Protein 6IP0 (pdb70)

Foldseek 3Di:
DQPVVVVAAAAEEAEDAPVLCAAVVVNCLVCVVPRLQAQKYKYFFNFDWPQFLLRCQPPVDDPDKAKKFKAWQFLQVDDPVVNVVRRPVTDMDDLVVVQVVLQVVCCVVVVGSDFDDPSVLVVVLVVCSVDNDDTIFIKTWLADDASQDPDCVTRCNPHNHNQQNVCCDPQFLNVPDPDDDRQANGKGKIKGFRNAKFAKDADALLWKKKKAWRADFKKKKKKFNLVCLVVVLVLVVVCVVVVVWRFPDCPDDDSVVRSSGTNRDDCVSVVVVPGHMHMDIDHHSMMMMGGGNMIMMIGTRGTTMMMMHTTDGLLCLVSSVVSLVVCLVNLHAGPDQNLVSLLVLLVVCLVDDPVPPPDDDPSNVLSNLSSLLVLLVVLVVVVVLVVVVVVVCQAVAEAAAPDAWDAAQGRRRTDGFKWKADPVRPHIHRSPDDLVPDDDPRDRHIHMHGHPCSVVSVVSSVVSCPDPSNDD

Organism: Arabidopsis thaliana (NCBI:txid3702)

B-factor: mean 62.94, std 23.96, range [35.24, 171.89]

GO terms:
  GO:0071558 histone H3K27me2/H3K27me3 demethylase activity (F, IDA)
  GO:0042393 histone binding (F, IDA)
  GO:0048571 long-day photoperiodism (P, IEP)
  GO:0009266 response to temperature stimulus (P, IEP)
  GO:0071558 histone H3K27me2/H3K27me3 demethylase activity (F, IMP)
  GO:0045814 negative regulation of gene expression, epigenetic (P, IMP)
  GO:0048577 negative regulation of short-day photoperiodism, flowering (P, IMP)
  GO:0048579 negative regulation of long-day photoperiodism, flowering (P, IMP)
  GO:0009266 response to temperature stimulus (P, IMP)
  GO:0032452 histone demethylase activity (F, IDA)
  GO:0006355 regulation of DNA-templated transcription (P, TAS)

CATH classification: 2.60.120.650

InterPro domains:
  IPR003347 JmjC domain [PF02373] (280-403)
  IPR003347 JmjC domain [PS51184] (250-420)
  IPR003347 JmjC domain [SM00558] (247-420)
  IPR003349 JmjN domain [PF02375] (104-136)
  IPR003349 JmjN domain [PS51183] (103-144)
  IPR003349 JmjN domain [SM00545] (102-143)
  IPR004198 Zinc finger, C5HC2-type [PF02928] (500-551)

Solvent-accessible surface area: 22096 Å² total; per-residue (Å²): 160,39,152,18,0,98,192,8,66,112,6,20,52,30,169,10,72,125,145,94,3,89,25,0,0,18,18,0,9,121,22,44,75,88,0,29,145,60,0,0,0,16,0,44,16,33,28,104,43,95,36,89,5,30,31,2,3,130,159,66,73,102,123,25,124,9,65,1,57,21,25,13,1,15,31,21,112,73,87,76,106,45,53,99,73,28,99,153,68,23,151,83,27,51,29,130,74,0,58,82,39,5,69,109,75,10,25,189,85,40,130,68,25,42,98,56,88,62,45,83,2,4,71,27,0,8,113,11,12,86,76,20,170,54,78,46,11,36,46,0,16,76,18,97,22,21,3,12,3,100,36,126,64,1,56,3,4,61,18,108,0,10,1,56,65,0,6,166,8,107,60,0,1,3,70,33,22,158,85,84,25,90,8,9,15,65,9,21,0,62,2,7,10,12,4,6,17,50,32,8,57,24,30,86,4,12,2,0,9,0,10,14,0,27,35,34,19,23,16,1,11,0,0,0,5,10,112,9,0,110,94,0,7,128,13,0,113,91,3,14,187,104,102,82,3,116,34,80,124,27,158,137,70,18,22,63,75,19,14,38,68,4,14,6,7,42,0,75,20,0,49,84,73,116,1,53,1,40,4,3,30,0,108,57,22,3,0,1,0,1,6,5,24,2,2,5,0,0,1,3,5,5,34,1,0,0,0,16,2,22,0,0,0,12,12,0,2,62,59,0,38,75,5,3,76,63,33,24,157,51,90,88,82,17,59,2,22,11,22,14,1,8,2,50,16,0,41,88,25,39,90,50,73,162,98,17,124,149,137,48,33,101,8,42,79,42,1,20,88,24,10,21,30,24,0,0,57,26,8,105,138,14,78,120,32,55,135,73,18,119,142,58,48,61,19,112,21,123,59,69,0,111,116,46,42,33,61,0,42,81,20,65,39,6,2,26,2,8,7,4,9,6,90,65,149,73,43,20,1,3,30,130,48,80,12,159,169,24,137,27,120,31,26,113,72,9,30,17,18,20,20,96,58,13,140,93,4,33,54,3,5,99,92,2,52,149,62,138,45,7,97,90

Secondary structure (DSSP, 8-state):
--THHHHSPBPPEE---HHHH--HHHHHHHHHHHHTTTSEEEEE-S---SS-HHHHHHHSSSS--EE-EEEESSGGGS-HHHHHHHHHT--EE-HHHHHHHHHHHHHHHHSS-S---HHHHHHHHHHHHHH----EEEEEEEE----S---TT-TTTTSTTSGGGGGGSTT-GGGG--S--BTTTB-EEEEE-TT-EEEEE--GGG-EEEEEEEEES-EEEEE--GGGHHHHHHHHHHHHHTTSS------S--HHHHHTTSPP--HHHHHTTT---EEEEE-TTEEEEE-TT--EEEEESSSEEEEEEEE--GGGHHHHHHHHHHHHHTT---SS-HHHHHHHHHHHHHH-SSHHHHH--HHHHHHHHHHHHHHHHHHHHHHHHHHHHHHHT---EEEEE----EE-TTT--EESSEEEE-SSSS--B-TTS-GGG---TT-S--EEEEETTHHHHHHHHHHHHTSTT---

Radius of gyration: 24.3 Å; Cα contacts (8 Å, |Δi|>4): 911; chains: 1; bounding box: 60×67×54 Å

Sequence (472 aa):
DLKWTERLPECPVYRPTKEEFEDPLTYLQKIFPEASKYGICKIVSPLTATVPAGAVLMKEKSNFKFTTRVQPLRLAEWDSDDKVTFFMSGRTYTFRDYEKMANKVFARRYCSGGSLPDSFLEKEFWKEIACGKTETVEYACDVDGSAFSSAPGDPLGSSKWNLNKVSRLPKSTLRLLETSIPGVTEPMLYIGMLFSMFAWHVEDHYLYSINYQHCGASKTWYGIPGSAALKFEKVVKECVYNDDILSTNGEDGAFDVLLGKTTIFPPKTLLDHNVPVYKAVQKPGEFVVTFPRAYHAGFSHGFNCGEAVNFAMGDWFPFGAIASCRYAHLNRVPLLPHEELICKEAMLLNSSSKSENLDLTPTELSGQRSIKTAFVHLIRFLHLARWSLMKSGLCTGLVSNTYGTIVCSLCKRDCYLAFINCECYSHPVCLRHDVKKLDLPCGTTHTLYLRDNIEDMEAAAMKFEKEDGVSD

Nearest PDB structures (foldseek):
  6ip4-assembly1_A  TM=9.962E-01  e=3.746E-93  Arabidopsis thaliana
  5fz0-assembly1_A  TM=7.954E-01  e=8.002E-39  Homo sapiens
  5a1f-assembly1_A  TM=7.903E-01  e=1.142E-37  Homo sapiens
  5fzb-assembly1_A  TM=7.862E-01  e=9.061E-38  Homo sapiens
  5fzd-assembly1_A  TM=7.863E-01  e=9.140E-37  Homo sapiens

Structure (mmCIF, N/CA/C/O backbone):
data_6IP0
#
_entry.id   6IP0
#
_cell.length_a   129.670
_cell.length_b   129.670
_cell.length_c   231.520
_cell.angle_alpha   90.00
_cell.angle_beta   90.00
_cell.angle_gamma   120.00
#
_symmetry.space_group_name_H-M   'P 62 2 2'
#
loop_
_entity.id
_entity.type
_entity.pdbx_description
1 polymer 'Transcription factor jumonji (Jmj) family protein'
2 non-polymer '2-OXOGLUTARIC ACID'
3 non-polymer 'NICKEL (II) ION'
4 non-polymer 'ZINC ION'
5 non-polymer 'SULFATE ION'
6 water water
#
loop_
_atom_site.group_PDB
_atom_site.id
_atom_site.type_symbol
_atom_site.label_atom_id
_atom_site.label_alt_id
_atom_site.label_comp_id
_atom_site.label_asym_id
_atom_site.label_entity_id
_atom_site.label_seq_id
_atom_site.pdbx_PDB_ins_code
_atom_site.Cartn_x
_atom_site.Cartn_y
_atom_site.Cartn_z
_atom_site.occupancy
_atom_site.B_iso_or_equiv
_atom_site.auth_seq_id
_atom_site.auth_comp_id
_atom_site.auth_asym_id
_atom_site.auth_atom_id
_atom_site.pdbx_PDB_model_num
ATOM 1 N N . ASP A 1 5 ? 55.078 67.341 136.693 1.00 85.22 93 ASP A N 1
ATOM 2 C CA . ASP A 1 5 ? 54.137 68.456 136.732 1.00 92.80 93 ASP A CA 1
ATOM 3 C C . ASP A 1 5 ? 52.698 67.948 136.563 1.00 93.48 93 ASP A C 1
ATOM 4 O O . ASP A 1 5 ? 51.731 68.680 136.805 1.00 96.97 93 ASP A O 1
ATOM 9 N N . LEU A 1 6 ? 52.578 66.690 136.135 1.00 92.31 94 LEU A N 1
ATOM 10 C CA . LEU A 1 6 ? 51.373 65.864 136.222 1.00 81.79 94 LEU A CA 1
ATOM 11 C C . LEU A 1 6 ? 50.307 66.159 135.171 1.00 79.35 94 LEU A C 1
ATOM 12 O O . LEU A 1 6 ? 49.191 65.641 135.292 1.00 71.58 94 LEU A O 1
ATOM 17 N N . LYS A 1 7 ? 50.597 66.960 134.142 1.00 81.15 95 LYS A N 1
ATOM 18 C CA . LYS A 1 7 ? 49.644 67.086 133.038 1.00 88.35 95 LYS A CA 1
ATOM 19 C C . LYS A 1 7 ? 49.368 65.723 132.401 1.00 80.47 95 LYS A C 1
ATOM 20 O O . LYS A 1 7 ? 48.210 65.377 132.103 1.00 86.85 95 LYS A O 1
ATOM 26 N N . TRP A 1 8 ? 50.422 64.910 132.251 1.00 73.78 96 TRP A N 1
ATOM 27 C CA . TRP A 1 8 ? 50.300 63.615 131.591 1.00 70.34 96 TRP A CA 1
ATOM 28 C C . TRP A 1 8 ? 49.120 62.803 132.102 1.00 67.79 96 TRP A C 1
ATOM 29 O O . TRP A 1 8 ? 48.492 62.079 131.319 1.00 67.73 96 TRP A O 1
ATOM 40 N N . THR A 1 9 ? 48.780 62.938 133.391 1.00 62.69 97 THR A N 1
ATOM 41 C CA . THR A 1 9 ? 47.782 62.054 133.986 1.00 73.55 97 THR A CA 1
ATOM 42 C C . THR A 1 9 ? 46.486 62.054 133.192 1.00 75.42 97 THR A C 1
ATOM 43 O O . THR A 1 9 ? 45.841 61.006 133.057 1.00 69.27 97 THR A O 1
ATOM 47 N N . GLU A 1 10 ? 46.087 63.197 132.632 1.00 73.22 98 GLU A N 1
ATOM 48 C CA . GLU A 1 10 ? 44.796 63.121 131.963 1.00 85.87 98 GLU A CA 1
ATOM 49 C C . GLU A 1 10 ? 44.905 63.174 130.445 1.00 73.59 98 GLU A C 1
ATOM 50 O O . GLU A 1 10 ? 43.873 63.220 129.761 1.00 68.90 98 GLU A O 1
ATOM 56 N N . ARG A 1 11 ? 46.122 63.118 129.904 1.00 65.73 99 ARG A N 1
ATOM 57 C CA . ARG A 1 11 ? 46.309 62.876 128.483 1.00 72.76 99 ARG A CA 1
ATOM 58 C C . ARG A 1 11 ? 46.650 61.420 128.184 1.00 68.41 99 ARG A C 1
ATOM 59 O O . ARG A 1 11 ? 46.872 61.075 127.021 1.00 80.23 99 ARG A O 1
ATOM 67 N N . LEU A 1 12 ? 46.685 60.566 129.204 1.00 59.70 100 LEU A N 1
ATOM 68 C CA . LEU A 1 12 ? 46.922 59.141 128.994 1.00 58.01 100 LEU A CA 1
ATOM 69 C C . LEU A 1 12 ? 45.740 58.518 128.266 1.00 52.20 100 LEU A C 1
ATOM 70 O O . LEU A 1 12 ? 44.595 58.689 128.696 1.00 60.38 100 LEU A O 1
ATOM 75 N N . PRO A 1 13 ? 45.965 57.799 127.174 1.00 51.66 101 PRO A N 1
ATOM 76 C CA . PRO A 1 13 ? 44.852 57.129 126.505 1.00 52.60 101 PRO A CA 1
ATOM 77 C C . PRO A 1 13 ? 44.283 56.048 127.402 1.00 60.10 101 PRO A C 1
ATOM 78 O O . PRO A 1 13 ? 45.003 55.384 128.153 1.00 53.27 101 PRO A O 1
ATOM 82 N N . GLU A 1 14 ? 42.970 55.896 127.334 1.00 54.82 102 GLU A N 1
ATOM 83 C CA . GLU A 1 14 ? 42.280 54.908 128.140 1.00 48.80 102 GLU A CA 1
ATOM 84 C C . GLU A 1 14 ? 42.206 53.579 127.391 1.00 55.99 102 GLU A C 1
ATOM 85 O O . GLU A 1 14 ? 42.165 53.536 126.160 1.00 53.03 102 GLU A O 1
ATOM 91 N N . CYS A 1 15 ? 42.222 52.488 128.153 1.00 44.66 103 CYS A N 1
ATOM 92 C CA . CYS A 1 15 ? 42.149 51.153 127.590 1.00 47.80 103 CYS A CA 1
ATOM 93 C C . CYS A 1 15 ? 40.749 50.902 127.033 1.00 48.72 103 CYS A C 1
ATOM 94 O O . CYS A 1 15 ? 39.817 51.655 127.312 1.00 47.35 103 CYS A O 1
ATOM 97 N N . PRO A 1 16 ? 40.562 49.839 126.246 1.00 51.71 104 PRO A N 1
ATOM 98 C CA . PRO A 1 16 ? 39.211 49.530 125.761 1.00 48.22 104 PRO A CA 1
ATOM 99 C C . PRO A 1 16 ? 38.269 49.170 126.903 1.00 51.78 104 PRO A C 1
ATOM 100 O O . PRO A 1 16 ? 38.638 48.472 127.857 1.00 49.74 104 PRO A O 1
ATOM 104 N N . VAL A 1 17 ? 37.037 49.659 126.785 1.00 44.10 105 VAL A N 1
ATOM 105 C CA . VAL A 1 17 ? 35.964 49.394 127.733 1.00 51.68 105 VAL A CA 1
ATOM 106 C C . VAL A 1 17 ? 34.854 48.674 126.983 1.00 50.43 105 VAL A C 1
ATOM 107 O O . VAL A 1 17 ? 34.344 49.185 125.981 1.00 52.30 105 VAL A O 1
ATOM 111 N N . TYR A 1 18 ? 34.481 47.498 127.468 1.00 47.64 106 TYR A N 1
ATOM 112 C CA . TYR A 1 18 ? 33.460 46.668 126.854 1.00 46.34 106 TYR A CA 1
ATOM 113 C C . TYR A 1 18 ? 32.218 46.661 127.732 1.00 47.00 106 TYR A C 1
ATOM 114 O O . TYR A 1 18 ? 32.317 46.659 128.961 1.00 53.60 106 TYR A O 1
ATOM 123 N N . ARG A 1 19 ? 31.052 46.699 127.099 1.00 47.59 107 ARG A N 1
ATOM 124 C CA . ARG A 1 19 ? 29.771 46.726 127.804 1.00 50.73 107 ARG A CA 1
ATOM 125 C C . ARG A 1 19 ? 28.841 45.677 127.215 1.00 55.23 107 ARG A C 1
ATOM 126 O O . ARG A 1 19 ? 27.819 46.005 126.610 1.00 64.22 107 ARG A O 1
ATOM 134 N N . PRO A 1 20 ? 29.155 44.399 127.391 1.00 56.57 108 PRO A N 1
ATOM 135 C CA . PRO A 1 20 ? 28.306 43.358 126.809 1.00 54.83 108 PRO A CA 1
ATOM 136 C C . PRO A 1 20 ? 26.921 43.351 127.433 1.00 60.11 108 PRO A C 1
ATOM 137 O O . PRO A 1 20 ? 26.734 43.712 128.599 1.00 58.29 108 PRO A O 1
ATOM 141 N N . THR A 1 21 ? 25.939 42.951 126.631 1.00 62.49 109 THR A N 1
ATOM 142 C CA . THR A 1 21 ? 24.647 42.604 127.191 1.00 64.47 109 THR A CA 1
ATOM 143 C C . THR A 1 21 ? 24.746 41.252 127.895 1.00 61.03 109 THR A C 1
ATOM 144 O O . THR A 1 21 ? 25.768 40.563 127.831 1.00 58.77 109 THR A O 1
ATOM 148 N N . LYS A 1 22 ? 23.668 40.884 128.589 1.00 61.38 110 LYS A N 1
ATOM 149 C CA . LYS A 1 22 ? 23.633 39.595 129.272 1.00 59.93 110 LYS A CA 1
ATOM 150 C C . LYS A 1 22 ? 23.932 38.459 128.305 1.00 70.08 110 LYS A C 1
ATOM 151 O O . LYS A 1 22 ? 24.745 37.573 128.592 1.00 66.51 110 LYS A O 1
ATOM 157 N N . GLU A 1 23 ? 23.285 38.484 127.140 1.00 66.95 111 GLU A N 1
ATOM 158 C CA . GLU A 1 23 ? 23.381 37.372 126.204 1.00 65.49 111 GLU A CA 1
ATOM 159 C C . GLU A 1 23 ? 24.779 37.273 125.611 1.00 62.63 111 GLU A C 1
ATOM 160 O O . GLU A 1 23 ? 25.235 36.172 125.279 1.00 70.09 111 GLU A O 1
ATOM 166 N N . GLU A 1 24 ? 25.480 38.403 125.489 1.00 69.98 112 GLU A N 1
ATOM 167 C CA . GLU A 1 24 ? 26.867 38.384 125.040 1.00 61.36 112 GLU A CA 1
ATOM 168 C C . GLU A 1 24 ? 27.840 38.062 126.166 1.00 59.91 112 GLU A C 1
ATOM 169 O O . GLU A 1 24 ? 29.000 37.743 125.889 1.00 61.77 112 GLU A O 1
ATOM 175 N N . PHE A 1 25 ? 27.401 38.155 127.423 1.00 62.56 113 PHE A N 1
ATOM 176 C CA . PHE A 1 25 ? 28.310 37.972 128.567 1.00 58.39 113 PHE A CA 1
ATOM 177 C C . PHE A 1 25 ? 28.979 36.604 128.611 1.00 64.36 113 PHE A C 1
ATOM 178 O O . PHE A 1 25 ? 30.182 36.499 128.849 1.00 62.80 113 PHE A O 1
ATOM 186 N N . GLU A 1 26 ? 28.196 35.563 128.381 1.00 59.16 114 GLU A N 1
ATOM 187 C CA . GLU A 1 26 ? 28.726 34.204 128.290 1.00 61.21 114 GLU A CA 1
ATOM 188 C C . GLU A 1 26 ? 29.633 33.910 129.480 1.00 55.87 114 GLU A C 1
ATOM 189 O O . GLU A 1 26 ? 29.332 34.310 130.611 1.00 60.15 114 GLU A O 1
ATOM 195 N N . ASP A 1 27 ? 30.750 33.230 129.235 1.00 52.72 115 ASP A N 1
ATOM 196 C CA . ASP A 1 27 ? 31.779 33.060 130.244 1.00 47.01 115 ASP A CA 1
ATOM 197 C C . ASP A 1 27 ? 32.997 33.900 129.870 1.00 46.94 115 ASP A C 1
ATOM 198 O O . ASP A 1 27 ? 33.226 34.163 128.684 1.00 50.72 115 ASP A O 1
ATOM 203 N N . PRO A 1 28 ? 33.800 34.333 130.847 1.00 49.46 116 PRO A N 1
ATOM 204 C CA . PRO A 1 28 ? 34.864 35.309 130.541 1.00 43.32 116 PRO A CA 1
ATOM 205 C C . PRO A 1 28 ? 35.912 34.814 129.559 1.00 50.34 116 PRO A C 1
ATOM 206 O O . PRO A 1 28 ? 36.523 35.639 128.869 1.00 53.72 116 PRO A O 1
ATOM 210 N N . LEU A 1 29 ? 36.136 33.505 129.451 1.00 55.94 117 LEU A N 1
ATOM 211 C CA . LEU A 1 29 ? 37.174 33.042 128.537 1.00 53.47 117 LEU A CA 1
ATOM 212 C C . LEU A 1 29 ? 36.689 33.064 127.092 1.00 51.06 117 LEU A C 1
ATOM 213 O O . LEU A 1 29 ? 37.419 33.503 126.193 1.00 48.35 117 LEU A O 1
ATOM 218 N N . THR A 1 30 ? 35.454 32.617 126.858 1.00 48.43 118 THR A N 1
ATOM 219 C CA . THR A 1 30 ? 34.855 32.745 125.534 1.00 47.64 118 THR A CA 1
ATOM 220 C C . THR A 1 30 ? 34.792 34.208 125.114 1.00 54.59 118 THR A C 1
ATOM 221 O O . THR A 1 30 ? 35.158 34.569 123.986 1.00 59.37 118 THR A O 1
ATOM 225 N N . TYR A 1 31 ? 34.346 35.067 126.030 1.00 51.28 119 TYR A N 1
ATOM 226 C CA . TYR A 1 31 ? 34.211 36.486 125.728 1.00 54.64 119 TYR A CA 1
ATOM 227 C C . TYR A 1 31 ? 35.563 37.108 125.410 1.00 50.65 119 TYR A C 1
ATOM 228 O O . TYR A 1 31 ? 35.697 37.892 124.454 1.00 52.61 119 TYR A O 1
ATOM 237 N N . LEU A 1 32 ? 36.576 36.778 126.211 1.00 52.91 120 LEU A N 1
ATOM 238 C CA . LEU A 1 32 ? 37.913 37.278 125.937 1.00 52.77 120 LEU A CA 1
ATOM 239 C C . LEU A 1 32 ? 38.400 36.797 124.585 1.00 53.31 120 LEU A C 1
ATOM 240 O O . LEU A 1 32 ? 39.108 37.520 123.885 1.00 51.00 120 LEU A O 1
ATOM 245 N N . GLN A 1 33 ? 38.037 35.573 124.200 1.00 46.91 121 GLN A N 1
ATOM 246 C CA . GLN A 1 33 ? 38.464 35.095 122.894 1.00 55.18 121 GLN A CA 1
ATOM 247 C C . GLN A 1 33 ? 37.789 35.873 121.774 1.00 59.02 121 GLN A C 1
ATOM 248 O O . GLN A 1 33 ? 38.397 36.090 120.722 1.00 58.54 121 GLN A O 1
ATOM 254 N N . LYS A 1 34 ? 36.546 36.315 121.978 1.00 60.44 122 LYS A N 1
ATOM 255 C CA . LYS A 1 34 ? 35.921 37.146 120.948 1.00 58.34 122 LYS A CA 1
ATOM 256 C C . LYS A 1 34 ? 36.577 38.521 120.850 1.00 59.13 122 LYS A C 1
ATOM 257 O O . LYS A 1 34 ? 36.753 39.039 119.742 1.00 60.12 122 LYS A O 1
ATOM 263 N N . ILE A 1 35 ? 36.947 39.136 121.983 1.00 58.53 123 ILE A N 1
ATOM 264 C CA . ILE A 1 35 ? 37.505 40.496 121.916 1.00 49.70 123 ILE A CA 1
ATOM 265 C C . ILE A 1 35 ? 39.032 40.532 121.820 1.00 48.92 123 ILE A C 1
ATOM 266 O O . ILE A 1 35 ? 39.603 41.620 121.652 1.00 48.43 123 ILE A O 1
ATOM 271 N N . PHE A 1 36 ? 39.707 39.389 121.901 1.00 47.27 124 PHE A N 1
ATOM 272 C CA . PHE A 1 36 ? 41.168 39.337 121.949 1.00 52.10 124 PHE A CA 1
ATOM 273 C C . PHE A 1 36 ? 41.873 40.115 120.840 1.00 55.50 124 PHE A C 1
ATOM 274 O O . PHE A 1 36 ? 42.812 40.856 121.154 1.00 53.03 124 PHE A O 1
ATOM 282 N N . PRO A 1 37 ? 41.502 39.981 119.559 1.00 52.76 125 PRO A N 1
ATOM 283 C CA . PRO A 1 37 ? 42.265 40.690 118.513 1.00 52.69 125 PRO A CA 1
ATOM 284 C C . PRO A 1 37 ? 42.379 42.184 118.744 1.00 54.38 125 PRO A C 1
ATOM 285 O O . PRO A 1 37 ? 43.395 42.781 118.372 1.00 61.74 125 PRO A O 1
ATOM 289 N N . GLU A 1 38 ? 41.379 42.808 119.363 1.00 49.13 126 GLU A N 1
ATOM 290 C CA . GLU A 1 38 ? 41.513 44.213 119.723 1.00 48.24 126 GLU A CA 1
ATOM 291 C C . GLU A 1 38 ? 42.185 44.370 121.086 1.00 50.64 126 GLU A C 1
ATOM 292 O O . GLU A 1 38 ? 43.227 45.022 121.204 1.00 59.04 126 GLU A O 1
ATOM 298 N N . ALA A 1 39 ? 41.611 43.755 122.124 1.00 51.88 127 ALA A N 1
ATOM 299 C CA . ALA A 1 39 ? 42.026 44.059 123.494 1.00 49.62 127 ALA A CA 1
ATOM 300 C C . ALA A 1 39 ? 43.483 43.687 123.750 1.00 55.16 127 ALA A C 1
ATOM 301 O O . ALA A 1 39 ? 44.190 44.401 124.471 1.00 52.46 127 ALA A O 1
ATOM 303 N N . SER A 1 40 ? 43.954 42.579 123.165 1.00 45.05 128 SER A N 1
ATOM 304 C CA . SER A 1 40 ? 45.328 42.139 123.388 1.00 49.77 128 SER A CA 1
ATOM 305 C C . SER A 1 40 ? 46.355 43.152 122.896 1.00 50.83 128 SER A C 1
ATOM 306 O O . SER A 1 40 ? 47.495 43.139 123.371 1.00 57.02 128 SER A O 1
ATOM 309 N N . LYS A 1 41 ? 45.987 44.022 121.952 1.00 46.44 129 LYS A N 1
ATOM 310 C CA . LYS A 1 41 ? 46.899 45.080 121.534 1.00 51.89 129 LYS A CA 1
ATOM 311 C C . LYS A 1 41 ? 47.168 46.084 122.647 1.00 50.93 129 LYS A C 1
ATOM 312 O O . LYS A 1 41 ? 48.179 46.790 122.596 1.00 52.83 129 LYS A O 1
ATOM 318 N N . TYR A 1 42 ? 46.302 46.148 123.657 1.00 42.38 130 TYR A N 1
ATOM 319 C CA . TYR A 1 42 ? 46.427 47.138 124.717 1.00 45.36 130 TYR A CA 1
ATOM 320 C C . TYR A 1 42 ? 47.065 46.594 125.987 1.00 48.19 130 TYR A C 1
ATOM 321 O O . TYR A 1 42 ? 47.573 47.385 126.790 1.00 46.03 130 TYR A O 1
ATOM 330 N N . GLY A 1 43 ? 47.061 45.273 126.182 1.00 46.23 131 GLY A N 1
ATOM 331 C CA . GLY A 1 43 ? 47.552 44.672 127.404 1.00 44.12 131 GLY A CA 1
ATOM 332 C C . GLY A 1 43 ? 46.569 44.665 128.554 1.00 43.69 131 GLY A C 1
ATOM 333 O O . GLY A 1 43 ? 46.703 43.838 129.461 1.00 46.35 131 GLY A O 1
ATOM 334 N N . ILE A 1 44 ? 45.574 45.547 128.541 1.00 39.54 132 ILE A N 1
ATOM 335 C CA . ILE A 1 44 ? 44.620 45.654 129.634 1.00 37.44 132 ILE A CA 1
ATOM 336 C C . ILE A 1 44 ? 43.295 46.098 129.036 1.00 47.58 132 ILE A C 1
ATOM 337 O O . ILE A 1 44 ? 43.259 46.852 128.062 1.00 48.95 132 ILE A O 1
ATOM 342 N N . CYS A 1 45 ? 42.198 45.604 129.599 1.00 45.32 133 CYS A N 1
ATOM 343 C CA . CYS A 1 45 ? 40.886 46.082 129.183 1.00 38.77 133 CYS A CA 1
ATOM 344 C C . CYS A 1 45 ? 39.926 46.020 130.360 1.00 44.50 133 CYS A C 1
ATOM 345 O O . CYS A 1 45 ? 40.212 45.415 131.400 1.00 43.53 133 CYS A O 1
ATOM 348 N N . LYS A 1 46 ? 38.765 46.638 130.173 1.00 39.54 134 LYS A N 1
ATOM 349 C CA . LYS A 1 46 ? 37.748 46.695 131.207 1.00 40.77 134 LYS A CA 1
ATOM 350 C C . LYS A 1 46 ? 36.442 46.160 130.639 1.00 48.07 134 LYS A C 1
ATOM 351 O O . LYS A 1 46 ? 36.147 46.340 129.458 1.00 48.90 134 LYS A O 1
ATOM 357 N N . ILE A 1 47 ? 35.663 45.489 131.483 1.00 47.26 135 ILE A N 1
ATOM 358 C CA . ILE A 1 47 ? 34.400 44.885 131.063 1.00 40.43 135 ILE A CA 1
ATOM 359 C C . ILE A 1 47 ? 33.352 45.207 132.120 1.00 39.43 135 ILE A C 1
ATOM 360 O O . ILE A 1 47 ? 33.468 44.763 133.269 1.00 44.29 135 ILE A O 1
ATOM 365 N N . VAL A 1 48 ? 32.354 46.001 131.749 1.00 46.33 136 VAL A N 1
ATOM 366 C CA . VAL A 1 48 ? 31.261 46.346 132.651 1.00 42.91 136 VAL A CA 1
ATOM 367 C C . VAL A 1 48 ? 30.341 45.139 132.753 1.00 48.41 136 VAL A C 1
ATOM 368 O O . VAL A 1 48 ? 29.847 44.640 131.738 1.00 53.29 136 VAL A O 1
ATOM 372 N N . SER A 1 49 ? 30.118 44.661 133.967 1.00 47.95 137 SER A N 1
ATOM 373 C CA . SER A 1 49 ? 29.243 43.511 134.146 1.00 48.25 137 SER A CA 1
ATOM 374 C C . SER A 1 49 ? 27.804 43.902 133.831 1.00 49.97 137 SER A C 1
ATOM 375 O O . SER A 1 49 ? 27.311 44.899 134.361 1.00 48.34 137 SER A O 1
ATOM 378 N N . PRO A 1 50 ? 27.110 43.162 132.963 1.00 55.51 138 PRO A N 1
ATOM 379 C CA . PRO A 1 50 ? 25.663 43.356 132.807 1.00 52.18 138 PRO A CA 1
ATOM 380 C C . PRO A 1 50 ? 24.839 42.670 133.883 1.00 45.20 138 PRO A C 1
ATOM 381 O O . PRO A 1 50 ? 23.608 42.776 133.862 1.00 57.67 138 PRO A O 1
ATOM 385 N N . LEU A 1 51 ? 25.488 41.970 134.808 1.00 45.41 139 LEU A N 1
ATOM 386 C CA . LEU A 1 51 ? 24.817 41.245 135.877 1.00 58.00 139 LEU A CA 1
ATOM 387 C C . LEU A 1 51 ? 25.134 41.894 137.213 1.00 51.49 139 LEU A C 1
ATOM 388 O O . LEU A 1 51 ? 26.307 42.105 137.543 1.00 62.43 139 LEU A O 1
ATOM 393 N N . THR A 1 52 ? 24.094 42.190 137.979 1.00 50.31 140 THR A N 1
ATOM 394 C CA . THR A 1 52 ? 24.246 42.703 139.331 1.00 64.94 140 THR A CA 1
ATOM 395 C C . THR A 1 52 ? 24.113 41.565 140.335 1.00 63.68 140 THR A C 1
ATOM 396 O O . THR A 1 52 ? 23.395 40.588 140.106 1.00 63.91 140 THR A O 1
ATOM 400 N N . ALA A 1 53 ? 24.818 41.698 141.453 1.00 63.04 141 ALA A N 1
ATOM 401 C CA . ALA A 1 53 ? 24.637 40.762 142.550 1.00 56.36 141 ALA A CA 1
ATOM 402 C C . ALA A 1 53 ? 23.320 41.043 143.264 1.00 61.47 141 ALA A C 1
ATOM 403 O O . ALA A 1 53 ? 22.802 42.162 143.243 1.00 59.13 141 ALA A O 1
ATOM 405 N N . THR A 1 54 ? 22.760 40.004 143.877 1.00 57.94 142 THR A N 1
ATOM 406 C CA . THR A 1 54 ? 21.615 40.191 144.760 1.00 53.21 142 THR A CA 1
ATOM 407 C C . THR A 1 54 ? 22.064 40.444 146.193 1.00 49.05 142 THR A C 1
ATOM 408 O O . THR A 1 54 ? 21.493 41.293 146.884 1.00 54.03 142 THR A O 1
ATOM 412 N N . VAL A 1 55 ? 23.098 39.739 146.640 1.00 48.32 143 VAL A N 1
ATOM 413 C CA . VAL A 1 55 ? 23.684 39.916 147.961 1.00 56.21 143 VAL A CA 1
ATOM 414 C C . VAL A 1 55 ? 25.014 40.638 147.780 1.00 53.24 143 VAL A C 1
ATOM 415 O O . VAL A 1 55 ? 25.960 40.058 147.225 1.00 50.33 143 VAL A O 1
ATOM 419 N N . PRO A 1 56 ? 25.144 41.890 148.213 1.00 49.52 144 PRO A N 1
ATOM 420 C CA . PRO A 1 56 ? 26.392 42.631 147.991 1.00 46.45 144 PRO A CA 1
ATOM 421 C C . PRO A 1 56 ? 27.527 42.077 148.840 1.00 47.05 144 PRO A C 1
ATOM 422 O O . PRO A 1 56 ? 27.326 41.300 149.774 1.00 48.95 144 PRO A O 1
ATOM 426 N N . ALA A 1 57 ? 28.740 42.531 148.511 1.00 47.54 145 ALA A N 1
ATOM 427 C CA . ALA A 1 57 ? 29.957 41.912 149.035 1.00 45.83 145 ALA A CA 1
ATOM 428 C C . ALA A 1 57 ? 29.985 41.903 150.558 1.00 51.23 145 ALA A C 1
ATOM 429 O O . ALA A 1 57 ? 30.328 40.886 151.175 1.00 51.94 145 ALA A O 1
ATOM 431 N N . GLY A 1 58 ? 29.642 43.031 151.184 1.00 43.21 146 GLY A N 1
ATOM 432 C CA . GLY A 1 58 ? 29.660 43.088 152.636 1.00 43.60 146 GLY A CA 1
ATOM 433 C C . GLY A 1 58 ? 28.712 42.090 153.269 1.00 52.17 146 GLY A C 1
ATOM 434 O O . GLY A 1 58 ? 29.034 41.468 154.286 1.00 48.10 146 GLY A O 1
ATOM 435 N N . ALA A 1 59 ? 27.537 41.905 152.664 1.00 49.98 147 ALA A N 1
ATOM 436 C CA . ALA A 1 59 ? 26.588 40.934 153.193 1.00 54.04 147 ALA A CA 1
ATOM 437 C C . ALA A 1 59 ? 27.064 39.505 152.971 1.00 53.77 147 ALA A C 1
ATOM 438 O O . ALA A 1 59 ? 26.773 38.630 153.789 1.00 59.10 147 ALA A O 1
ATOM 440 N N . VAL A 1 60 ? 27.783 39.240 151.881 1.00 55.38 148 VAL A N 1
ATOM 441 C CA . VAL A 1 60 ? 28.368 37.914 151.704 1.00 59.07 148 VAL A CA 1
ATOM 442 C C . VAL A 1 60 ? 29.425 37.661 152.771 1.00 51.60 148 VAL A C 1
ATOM 443 O O . VAL A 1 60 ? 29.465 36.591 153.392 1.00 54.04 148 VAL A O 1
ATOM 447 N N . LEU A 1 61 ? 30.287 38.652 153.009 1.00 48.50 149 LEU A N 1
ATOM 448 C CA . LEU A 1 61 ? 31.376 38.474 153.960 1.00 46.52 149 LEU A CA 1
ATOM 449 C C . LEU A 1 61 ? 30.864 38.345 155.386 1.00 57.01 149 LEU A C 1
ATOM 450 O O . LEU A 1 61 ? 31.473 37.640 156.199 1.00 59.30 149 LEU A O 1
ATOM 455 N N . MET A 1 62 ? 29.748 38.996 155.707 1.00 55.99 150 MET A N 1
ATOM 456 C CA . MET A 1 62 ? 29.244 38.969 157.073 1.00 55.04 150 MET A CA 1
ATOM 457 C C . MET A 1 62 ? 28.230 37.855 157.318 1.00 62.08 150 MET A C 1
ATOM 458 O O . MET A 1 62 ? 28.196 37.294 158.419 1.00 59.67 150 MET A O 1
ATOM 463 N N . LYS A 1 63 ? 27.418 37.507 156.320 1.00 59.06 151 LYS A N 1
ATOM 464 C CA . LYS A 1 63 ? 26.301 36.584 156.487 1.00 58.71 151 LYS A CA 1
ATOM 465 C C . LYS A 1 63 ? 26.566 35.187 155.951 1.00 65.49 151 LYS A C 1
ATOM 466 O O . LYS A 1 63 ? 26.058 34.219 156.519 1.00 68.57 151 LYS A O 1
ATOM 472 N N . GLU A 1 64 ? 27.313 35.062 154.858 1.00 63.47 152 GLU A N 1
ATOM 473 C CA . GLU A 1 64 ? 27.612 33.765 154.269 1.00 65.60 152 GLU A CA 1
ATOM 474 C C . GLU A 1 64 ? 28.924 33.178 154.774 1.00 68.10 152 GLU A C 1
ATOM 475 O O . GLU A 1 64 ? 29.273 32.059 154.391 1.00 74.41 152 GLU A O 1
ATOM 481 N N . LYS A 1 65 ? 29.660 33.907 155.609 1.00 71.87 153 LYS A N 1
ATOM 482 C CA . LYS A 1 65 ? 30.873 33.408 156.238 1.00 67.01 153 LYS A CA 1
ATOM 483 C C . LYS A 1 65 ? 30.776 33.638 157.737 1.00 70.37 153 LYS A C 1
ATOM 484 O O . LYS A 1 65 ? 30.029 34.501 158.204 1.00 77.80 153 LYS A O 1
ATOM 490 N N . SER A 1 66 ? 31.548 32.857 158.490 1.00 69.01 154 SER A N 1
ATOM 491 C CA . SER A 1 66 ? 31.562 32.927 159.946 1.00 75.56 154 SER A CA 1
ATOM 492 C C . SER A 1 66 ? 32.758 33.751 160.408 1.00 72.78 154 SER A C 1
ATOM 493 O O . SER A 1 66 ? 33.906 33.403 160.109 1.00 65.52 154 SER A O 1
ATOM 496 N N . ASN A 1 67 ? 32.480 34.836 161.132 1.00 68.61 155 ASN A N 1
ATOM 497 C CA . ASN A 1 67 ? 33.496 35.679 161.767 1.00 71.82 155 ASN A CA 1
ATOM 498 C C . ASN A 1 67 ? 34.660 35.977 160.826 1.00 74.55 155 ASN A C 1
ATOM 499 O O . ASN A 1 67 ? 35.832 35.791 161.159 1.00 75.48 155 ASN A O 1
ATOM 504 N N . PHE A 1 68 ? 34.323 36.447 159.629 1.00 77.46 156 PHE A N 1
ATOM 505 C CA . PHE A 1 68 ? 35.350 36.819 158.669 1.00 70.36 156 PHE A CA 1
ATOM 506 C C . PHE A 1 68 ? 36.213 37.945 159.219 1.00 62.18 156 PHE A C 1
ATOM 507 O O . PHE A 1 68 ? 35.703 38.965 159.691 1.00 63.65 156 PHE A O 1
ATOM 515 N N . LYS A 1 69 ? 37.522 37.700 159.194 1.00 65.31 157 LYS A N 1
ATOM 516 C CA . LYS A 1 69 ? 38.552 38.632 159.647 1.00 62.45 157 LYS A CA 1
ATOM 517 C C . LYS A 1 69 ? 39.795 38.466 158.764 1.00 55.86 157 LYS A C 1
ATOM 518 O O . LYS A 1 69 ? 39.994 37.410 158.159 1.00 60.26 157 LYS A O 1
ATOM 524 N N . PHE A 1 70 ? 40.638 39.492 158.690 1.00 57.20 158 PHE A N 1
ATOM 525 C CA . PHE A 1 70 ? 41.824 39.405 157.859 1.00 49.30 158 PHE A CA 1
ATOM 526 C C . PHE A 1 70 ? 42.909 40.251 158.496 1.00 55.39 158 PHE A C 1
ATOM 527 O O . PHE A 1 70 ? 42.636 41.140 159.307 1.00 58.54 158 PHE A O 1
ATOM 535 N N . THR A 1 71 ? 44.141 39.966 158.107 1.00 51.69 159 THR A N 1
ATOM 536 C CA . THR A 1 71 ? 45.307 40.669 158.607 1.00 54.71 159 THR A CA 1
ATOM 537 C C . THR A 1 71 ? 45.919 41.451 157.459 1.00 55.40 159 THR A C 1
ATOM 538 O O . THR A 1 71 ? 46.007 40.952 156.334 1.00 62.58 159 THR A O 1
ATOM 542 N N . THR A 1 72 ? 46.320 42.678 157.739 1.00 55.06 160 THR A N 1
ATOM 543 C CA . THR A 1 72 ? 46.879 43.542 156.717 1.00 55.03 160 THR A CA 1
ATOM 544 C C . THR A 1 72 ? 48.390 43.378 156.655 1.00 54.32 160 THR A C 1
ATOM 545 O O . THR A 1 72 ? 49.029 42.841 157.560 1.00 59.50 160 THR A O 1
ATOM 549 N N . ARG A 1 73 ? 48.943 43.817 155.537 1.00 59.21 161 ARG A N 1
ATOM 550 C CA . ARG A 1 73 ? 50.355 44.089 155.379 1.00 71.34 161 ARG A CA 1
ATOM 551 C C . ARG A 1 73 ? 50.540 45.598 155.346 1.00 61.49 161 ARG A C 1
ATOM 552 O O . ARG A 1 73 ? 49.642 46.347 154.936 1.00 53.56 161 ARG A O 1
ATOM 560 N N . VAL A 1 74 ? 51.707 46.035 155.797 1.00 64.95 162 VAL A N 1
ATOM 561 C CA . VAL A 1 74 ? 52.083 47.440 155.766 1.00 63.52 162 VAL A CA 1
ATOM 562 C C . VAL A 1 74 ? 52.980 47.651 154.559 1.00 60.53 162 VAL A C 1
ATOM 563 O O . VAL A 1 74 ? 54.026 47.003 154.428 1.00 69.40 162 VAL A O 1
ATOM 567 N N . GLN A 1 75 ? 52.569 48.562 153.685 1.00 56.38 163 GLN A N 1
ATOM 568 C CA . GLN A 1 75 ? 53.200 48.811 152.411 1.00 62.79 163 GLN A CA 1
ATOM 569 C C . GLN A 1 75 ? 53.842 50.187 152.456 1.00 57.97 163 GLN A C 1
ATOM 570 O O . GLN A 1 75 ? 53.139 51.177 152.704 1.00 63.23 163 GLN A O 1
ATOM 576 N N . PRO A 1 76 ? 55.153 50.304 152.282 1.00 57.77 164 PRO A N 1
ATOM 577 C CA . PRO A 1 76 ? 55.762 51.634 152.237 1.00 58.29 164 PRO A CA 1
ATOM 578 C C . PRO A 1 76 ? 55.395 52.334 150.943 1.00 65.26 164 PRO A C 1
ATOM 579 O O . PRO A 1 76 ? 55.252 51.707 149.891 1.00 73.07 164 PRO A O 1
ATOM 583 N N . LEU A 1 77 ? 55.231 53.652 151.031 1.00 64.06 165 LEU A N 1
ATOM 584 C CA . LEU A 1 77 ? 54.846 54.405 149.843 1.00 68.33 165 LEU A CA 1
ATOM 585 C C . LEU A 1 77 ? 56.018 54.558 148.880 1.00 73.95 165 LEU A C 1
ATOM 586 O O . LEU A 1 77 ? 55.835 54.501 147.659 1.00 76.83 165 LEU A O 1
ATOM 591 N N . ARG A 1 78 ? 57.226 54.736 149.405 1.00 71.39 166 ARG A N 1
ATOM 592 C CA . ARG A 1 78 ? 58.433 54.909 148.598 1.00 71.20 166 ARG A CA 1
ATOM 593 C C . ARG A 1 78 ? 59.346 53.713 148.860 1.00 73.78 166 ARG A C 1
ATOM 594 O O . ARG A 1 78 ? 60.177 53.732 149.770 1.00 72.77 166 ARG A O 1
ATOM 602 N N . LEU A 1 79 ? 59.192 52.674 148.033 1.00 76.83 167 LEU A N 1
ATOM 603 C CA . LEU A 1 79 ? 59.868 51.404 148.284 1.00 83.03 167 LEU A CA 1
ATOM 604 C C . LEU A 1 79 ? 61.382 51.564 148.334 1.00 81.57 167 LEU A C 1
ATOM 605 O O . LEU A 1 79 ? 62.054 50.909 149.138 1.00 89.61 167 LEU A O 1
ATOM 610 N N . ALA A 1 80 ? 61.938 52.432 147.487 1.00 83.12 168 ALA A N 1
ATOM 611 C CA . ALA A 1 80 ? 63.387 52.568 147.390 1.00 83.28 168 ALA A CA 1
ATOM 612 C C . ALA A 1 80 ? 64.018 53.208 148.619 1.00 81.28 168 ALA A C 1
ATOM 613 O O . ALA A 1 80 ? 65.245 53.161 148.755 1.00 75.08 168 ALA A O 1
ATOM 615 N N . GLU A 1 81 ? 63.225 53.799 149.509 1.00 75.98 169 GLU A N 1
ATOM 616 C CA . GLU A 1 81 ? 63.770 54.463 150.685 1.00 87.87 169 GLU A CA 1
ATOM 617 C C . GLU A 1 81 ? 64.039 53.507 151.844 1.00 96.72 169 GLU A C 1
ATOM 618 O O . GLU A 1 81 ? 64.396 53.970 152.933 1.00 97.35 169 GLU A O 1
ATOM 624 N N . TRP A 1 82 ? 63.902 52.195 151.640 1.00 101.12 170 TRP A N 1
ATOM 625 C CA . TRP A 1 82 ? 63.990 51.217 152.718 1.00 103.42 170 TRP A CA 1
ATOM 626 C C . TRP A 1 82 ? 64.923 50.075 152.341 1.00 105.88 170 TRP A C 1
ATOM 627 O O . TRP A 1 82 ? 64.935 49.625 151.191 1.00 95.34 170 TRP A O 1
ATOM 638 N N . ASP A 1 83 ? 65.690 49.598 153.322 1.00 109.59 171 ASP A N 1
ATOM 639 C CA . ASP A 1 83 ? 66.551 48.443 153.116 1.00 115.12 171 ASP A CA 1
ATOM 640 C C . ASP A 1 83 ? 65.726 47.158 153.193 1.00 119.02 171 ASP A C 1
ATOM 641 O O . ASP A 1 83 ? 64.503 47.177 153.361 1.00 114.08 171 ASP A O 1
ATOM 646 N N . SER A 1 84 ? 66.408 46.017 153.075 1.00 124.62 172 SER A N 1
ATOM 647 C CA . SER A 1 84 ? 65.715 44.738 152.972 1.00 121.35 172 SER A CA 1
ATOM 648 C C . SER A 1 84 ? 65.171 44.236 154.306 1.00 121.54 172 SER A C 1
ATOM 649 O O . SER A 1 84 ? 64.231 43.437 154.304 1.00 120.65 172 SER A O 1
ATOM 652 N N . ASP A 1 85 ? 65.731 44.678 155.436 1.00 121.35 173 ASP A N 1
ATOM 653 C CA . ASP A 1 85 ? 65.196 44.284 156.740 1.00 119.87 173 ASP A CA 1
ATOM 654 C C . ASP A 1 85 ? 63.873 44.989 157.029 1.00 115.84 173 ASP A C 1
ATOM 655 O O . ASP A 1 85 ? 62.912 44.373 157.527 1.00 115.07 173 ASP A O 1
ATOM 660 N N . ASP A 1 86 ? 63.819 46.290 156.733 1.00 115.67 174 ASP A N 1
ATOM 661 C CA . ASP A 1 86 ? 62.616 47.070 156.989 1.00 109.01 174 ASP A CA 1
ATOM 662 C C . ASP A 1 86 ? 61.429 46.541 156.198 1.00 111.82 174 ASP A C 1
ATOM 663 O O . ASP A 1 86 ? 60.297 46.592 156.684 1.00 119.38 174 ASP A O 1
ATOM 668 N N . LYS A 1 87 ? 61.664 46.017 154.991 1.00 112.25 175 LYS A N 1
ATOM 669 C CA . LYS A 1 87 ? 60.574 45.432 154.214 1.00 109.39 175 LYS A CA 1
ATOM 670 C C . LYS A 1 87 ? 59.986 44.212 154.916 1.00 117.04 175 LYS A C 1
ATOM 671 O O . LYS A 1 87 ? 58.756 44.066 155.001 1.00 120.30 175 LYS A O 1
ATOM 677 N N . VAL A 1 88 ? 60.854 43.327 155.422 1.00 117.77 176 VAL A N 1
ATOM 678 C CA . VAL A 1 88 ? 60.394 42.168 156.186 1.00 113.98 176 VAL A CA 1
ATOM 679 C C . VAL A 1 88 ? 59.516 42.615 157.342 1.00 115.22 176 VAL A C 1
ATOM 680 O O . VAL A 1 88 ? 58.398 42.115 157.527 1.00 120.78 176 VAL A O 1
ATOM 684 N N . THR A 1 89 ? 60.022 43.557 158.132 1.00 110.41 177 THR A N 1
ATOM 685 C CA . THR A 1 89 ? 59.282 44.072 159.277 1.00 104.47 177 THR A CA 1
ATOM 686 C C . THR A 1 89 ? 57.933 44.638 158.846 1.00 110.96 177 THR A C 1
ATOM 687 O O . THR A 1 89 ? 56.914 44.412 159.499 1.00 112.92 177 THR A O 1
ATOM 691 N N . PHE A 1 90 ? 57.937 45.374 157.740 1.00 102.67 178 PHE A N 1
ATOM 692 C CA . PHE A 1 90 ? 56.717 45.979 157.206 1.00 100.69 178 PHE A CA 1
ATOM 693 C C . PHE A 1 90 ? 55.653 44.925 156.933 1.00 109.03 178 PHE A C 1
ATOM 694 O O . PHE A 1 90 ? 54.485 45.097 157.298 1.00 96.39 178 PHE A O 1
ATOM 702 N N . PHE A 1 91 ? 56.040 43.834 156.262 1.00 112.75 179 PHE A N 1
ATOM 703 C CA . PHE A 1 91 ? 55.074 42.789 155.921 1.00 117.25 179 PHE A CA 1
ATOM 704 C C . PHE A 1 91 ? 54.327 42.283 157.155 1.00 116.17 179 PHE A C 1
ATOM 705 O O . PHE A 1 91 ? 53.104 42.106 157.120 1.00 111.94 179 PHE A O 1
ATOM 713 N N . MET A 1 92 ? 55.041 42.061 158.260 1.00 114.29 180 MET A N 1
ATOM 714 C CA . MET A 1 92 ? 54.454 41.493 159.470 1.00 113.32 180 MET A CA 1
ATOM 715 C C . MET A 1 92 ? 53.936 42.547 160.447 1.00 111.87 180 MET A C 1
ATOM 716 O O . MET A 1 92 ? 53.422 42.183 161.510 1.00 120.33 180 MET A O 1
ATOM 721 N N . SER A 1 93 ? 54.058 43.836 160.130 1.00 109.23 181 SER A N 1
ATOM 722 C CA . SER A 1 93 ? 53.593 44.886 161.032 1.00 99.26 181 SER A CA 1
ATOM 723 C C . SER A 1 93 ? 52.102 45.154 160.916 1.00 91.02 181 SER A C 1
ATOM 724 O O . SER A 1 93 ? 51.619 46.130 161.501 1.00 93.20 181 SER A O 1
ATOM 727 N N . GLY A 1 94 ? 51.366 44.326 160.186 1.00 81.31 182 GLY A N 1
ATOM 728 C CA . GLY A 1 94 ? 49.961 44.570 159.967 1.00 65.20 182 GLY A CA 1
ATOM 729 C C . GLY A 1 94 ? 49.128 44.354 161.216 1.00 65.31 182 GLY A C 1
ATOM 730 O O . GLY A 1 94 ? 49.622 44.129 162.321 1.00 73.00 182 GLY A O 1
ATOM 731 N N . ARG A 1 95 ? 47.816 44.411 161.013 1.00 62.90 183 ARG A N 1
ATOM 732 C CA . ARG A 1 95 ? 46.847 44.352 162.091 1.00 57.25 183 ARG A CA 1
ATOM 733 C C . ARG A 1 95 ? 45.627 43.581 161.604 1.00 57.92 183 ARG A C 1
ATOM 734 O O . ARG A 1 95 ? 45.274 43.641 160.424 1.00 58.59 183 ARG A O 1
ATOM 742 N N . THR A 1 96 ? 44.997 42.842 162.511 1.00 58.95 184 THR A N 1
ATOM 743 C CA . THR A 1 96 ? 43.781 42.109 162.186 1.00 58.73 184 THR A CA 1
ATOM 744 C C . THR A 1 96 ? 42.552 43.013 162.292 1.00 53.18 184 THR A C 1
ATOM 745 O O . THR A 1 96 ? 42.410 43.780 163.247 1.00 53.20 184 THR A O 1
ATOM 749 N N . TYR A 1 97 ? 41.658 42.913 161.305 1.00 51.40 185 TYR A N 1
ATOM 750 C CA . TYR A 1 97 ? 40.492 43.781 161.193 1.00 48.84 185 TYR A CA 1
ATOM 751 C C . TYR A 1 97 ? 39.271 42.992 160.746 1.00 55.97 185 TYR A C 1
ATOM 752 O O . TYR A 1 97 ? 39.386 42.010 160.008 1.00 60.91 185 TYR A O 1
ATOM 761 N N . THR A 1 98 ? 38.096 43.470 161.158 1.00 58.91 186 THR A N 1
ATOM 762 C CA . THR A 1 98 ? 36.868 43.146 160.448 1.00 53.97 186 THR A CA 1
ATOM 763 C C . THR A 1 98 ? 36.748 44.012 159.198 1.00 50.57 186 THR A C 1
ATOM 764 O O . THR A 1 98 ? 37.361 45.080 159.092 1.00 45.51 186 THR A O 1
ATOM 768 N N . PHE A 1 99 ? 35.932 43.542 158.251 1.00 47.65 187 PHE A N 1
ATOM 769 C CA . PHE A 1 99 ? 35.582 44.345 157.082 1.00 46.50 187 PHE A CA 1
ATOM 770 C C . PHE A 1 99 ? 35.102 45.734 157.498 1.00 50.04 187 PHE A C 1
ATOM 771 O O . PHE A 1 99 ? 35.574 46.755 156.982 1.00 45.12 187 PHE A O 1
ATOM 779 N N . ARG A 1 100 ? 34.187 45.786 158.468 1.00 45.31 188 ARG A N 1
ATOM 780 C CA . ARG A 1 100 ? 33.589 47.057 158.862 1.00 46.15 188 ARG A CA 1
ATOM 781 C C . ARG A 1 100 ? 34.609 47.987 159.507 1.00 55.48 188 ARG A C 1
ATOM 782 O O . ARG A 1 100 ? 34.649 49.186 159.200 1.00 49.64 188 ARG A O 1
ATOM 790 N N . ASP A 1 101 ? 35.421 47.464 160.431 1.00 46.61 189 ASP A N 1
ATOM 791 C CA . ASP A 1 101 ? 36.367 48.329 161.132 1.00 48.50 189 ASP A CA 1
ATOM 792 C C . ASP A 1 101 ? 37.516 48.764 160.234 1.00 54.29 189 ASP A C 1
ATOM 793 O O . ASP A 1 101 ? 38.032 49.877 160.397 1.00 49.34 189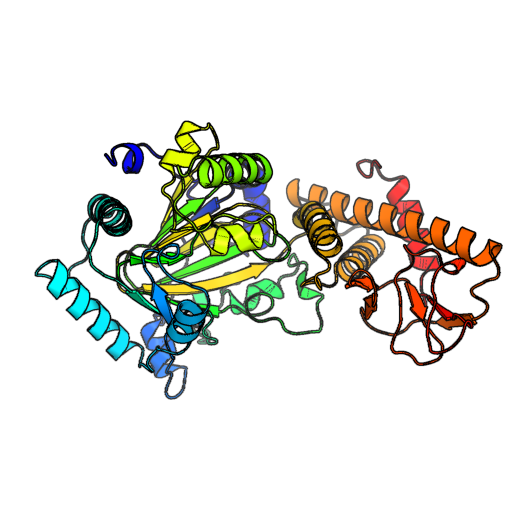 ASP A O 1
ATOM 798 N N . TYR A 1 102 ? 37.918 47.925 159.276 1.00 45.05 190 TYR A N 1
ATOM 799 C CA . TYR A 1 102 ? 38.889 48.384 158.294 1.00 45.99 190 TYR A CA 1
ATOM 800 C C . TYR A 1 102 ? 38.290 49.483 157.434 1.00 49.53 190 TYR A C 1
ATOM 801 O O . TYR A 1 102 ? 38.968 50.475 157.129 1.00 42.57 190 TYR A O 1
ATOM 810 N N . GLU A 1 103 ? 37.016 49.336 157.048 1.00 50.39 191 GLU A N 1
ATOM 811 C CA . GLU A 1 103 ? 36.352 50.409 156.314 1.00 51.72 191 GLU A CA 1
ATOM 812 C C . GLU A 1 103 ? 36.385 51.705 157.111 1.00 50.58 191 GLU A C 1
ATOM 813 O O . GLU A 1 103 ? 36.742 52.766 156.586 1.00 48.14 191 GLU A O 1
ATOM 819 N N . LYS A 1 104 ? 36.019 51.633 158.390 1.00 49.52 192 LYS A N 1
ATOM 820 C CA . LYS A 1 104 ? 35.944 52.852 159.184 1.00 51.92 192 LYS A CA 1
ATOM 821 C C . LYS A 1 104 ? 37.324 53.458 159.405 1.00 50.06 192 LYS A C 1
ATOM 822 O O . LYS A 1 104 ? 37.474 54.681 159.356 1.00 46.91 192 LYS A O 1
ATOM 828 N N . MET A 1 105 ? 38.349 52.630 159.634 1.00 47.19 193 MET A N 1
ATOM 829 C CA . MET A 1 105 ? 39.699 53.168 159.751 1.00 45.64 193 MET A CA 1
ATOM 830 C C . MET A 1 105 ? 40.097 53.901 158.478 1.00 53.86 193 MET A C 1
ATOM 831 O O . MET A 1 105 ? 40.625 55.020 158.534 1.00 44.84 193 MET A O 1
ATOM 836 N N . ALA A 1 106 ? 39.835 53.294 157.317 1.00 43.08 194 ALA A N 1
ATOM 837 C CA . ALA A 1 106 ? 40.201 53.936 156.058 1.00 42.73 194 ALA A CA 1
ATOM 838 C C . ALA A 1 106 ? 39.467 55.258 155.887 1.00 51.88 194 ALA A C 1
ATOM 839 O O . ALA A 1 106 ? 40.045 56.251 155.426 1.00 44.93 194 ALA A O 1
ATOM 841 N N . ASN A 1 107 ? 38.191 55.295 156.267 1.00 53.00 195 ASN A N 1
ATOM 842 C CA . ASN A 1 107 ? 37.419 56.517 156.089 1.00 46.05 195 ASN A CA 1
ATOM 843 C C . ASN A 1 107 ? 37.899 57.614 157.027 1.00 50.09 195 ASN A C 1
ATOM 844 O O . ASN A 1 107 ? 37.951 58.782 156.638 1.00 48.92 195 ASN A O 1
ATOM 849 N N . LYS A 1 108 ? 38.263 57.265 158.265 1.00 44.50 196 LYS A N 1
ATOM 850 C CA . LYS A 1 108 ? 38.760 58.286 159.187 1.00 57.83 196 LYS A CA 1
ATOM 851 C C . LYS A 1 108 ? 40.137 58.800 158.782 1.00 53.00 196 LYS A C 1
ATOM 852 O O . LYS A 1 108 ? 40.422 59.994 158.943 1.00 47.13 196 LYS A O 1
ATOM 858 N N . VAL A 1 109 ? 40.978 57.937 158.208 1.00 45.42 197 VAL A N 1
ATOM 859 C CA . VAL A 1 109 ? 42.258 58.390 157.669 1.00 51.09 197 VAL A CA 1
ATOM 860 C C . VAL A 1 109 ? 42.031 59.329 156.487 1.00 44.79 197 VAL A C 1
ATOM 861 O O . VAL A 1 109 ? 42.657 60.397 156.383 1.00 50.83 197 VAL A O 1
ATOM 865 N N . PHE A 1 110 ? 41.122 58.949 155.584 1.00 43.45 198 PHE A N 1
ATOM 866 C CA . PHE A 1 110 ? 40.785 59.782 154.435 1.00 42.78 198 PHE A CA 1
ATOM 867 C C . PHE A 1 110 ? 40.254 61.137 154.889 1.00 49.03 198 PHE A C 1
ATOM 868 O O . PHE A 1 110 ? 40.666 62.183 154.368 1.00 45.08 198 PHE A O 1
ATOM 876 N N . ALA A 1 111 ? 39.345 61.133 155.865 1.00 44.08 199 ALA A N 1
ATOM 877 C CA . ALA A 1 111 ? 38.766 62.380 156.344 1.00 55.03 199 ALA A CA 1
ATOM 878 C C . ALA A 1 111 ? 39.805 63.240 157.038 1.00 51.62 199 ALA A C 1
ATOM 879 O O . ALA A 1 111 ? 39.722 64.468 156.986 1.00 50.62 199 ALA A O 1
ATOM 881 N N . ARG A 1 112 ? 40.787 62.624 157.694 1.00 56.00 200 ARG A N 1
ATOM 882 C CA . ARG A 1 112 ? 41.842 63.435 158.282 1.00 56.90 200 ARG A CA 1
ATOM 883 C C . ARG A 1 112 ? 42.741 64.040 157.215 1.00 48.41 200 ARG A C 1
ATOM 884 O O . ARG A 1 112 ? 43.339 65.098 157.443 1.00 57.09 200 ARG A O 1
ATOM 892 N N . ARG A 1 113 ? 42.856 63.401 156.049 1.00 47.12 201 ARG A N 1
ATOM 893 C CA . ARG A 1 113 ? 43.629 64.070 155.004 1.00 48.31 201 ARG A CA 1
ATOM 894 C C . ARG A 1 113 ? 42.818 65.146 154.275 1.00 57.55 201 ARG A C 1
ATOM 895 O O . ARG A 1 113 ? 43.375 66.191 153.913 1.00 47.81 201 ARG A O 1
ATOM 903 N N . TYR A 1 114 ? 41.516 64.940 154.064 1.00 45.92 202 TYR A N 1
ATOM 904 C CA . TYR A 1 114 ? 40.744 65.824 153.189 1.00 48.88 202 TYR A CA 1
ATOM 905 C C . TYR A 1 114 ? 39.548 66.487 153.866 1.00 51.09 202 TYR A C 1
ATOM 906 O O . TYR A 1 114 ? 38.695 67.051 153.165 1.00 49.70 202 TYR A O 1
ATOM 915 N N . CYS A 1 115 ? 39.463 66.438 155.200 1.00 46.94 203 CYS A N 1
ATOM 916 C CA . CYS A 1 115 ? 38.423 67.106 155.991 1.00 52.44 203 CYS A CA 1
ATOM 917 C C . CYS A 1 115 ? 37.048 66.462 155.837 1.00 46.72 203 CYS A C 1
ATOM 918 O O . CYS A 1 115 ? 36.125 66.773 156.595 1.00 58.56 203 CYS A O 1
ATOM 921 N N . SER A 1 116 ? 36.903 65.576 154.857 1.00 45.37 204 SER A N 1
ATOM 922 C CA . SER A 1 116 ? 35.684 64.814 154.643 1.00 50.51 204 SER A CA 1
ATOM 923 C C . SER A 1 116 ? 36.075 63.458 154.081 1.00 47.67 204 SER A C 1
ATOM 924 O O . SER A 1 116 ? 37.108 63.327 153.424 1.00 51.86 204 SER A O 1
ATOM 927 N N . GLY A 1 117 ? 35.249 62.454 154.347 1.00 44.96 205 GLY A N 1
ATOM 928 C CA . GLY A 1 117 ? 35.511 61.142 153.798 1.00 46.11 205 GLY A CA 1
ATOM 929 C C . GLY A 1 117 ? 34.816 60.853 152.488 1.00 43.84 205 GLY A C 1
ATOM 930 O O . GLY A 1 117 ? 34.907 59.733 151.975 1.00 45.42 205 GLY A O 1
ATOM 931 N N . GLY A 1 118 ? 34.112 61.832 151.927 1.00 41.73 206 GLY A N 1
ATOM 932 C CA . GLY A 1 118 ? 33.408 61.609 150.674 1.00 40.50 206 GLY A CA 1
ATOM 933 C C . GLY A 1 118 ? 34.380 61.408 149.527 1.00 52.88 206 GLY A C 1
ATOM 934 O O . GLY A 1 118 ? 35.372 62.136 149.401 1.00 47.59 206 GLY A O 1
ATOM 935 N N . SER A 1 119 ? 34.104 60.401 148.692 1.00 39.00 207 SER A N 1
ATOM 936 C CA . SER A 1 119 ? 34.915 60.134 147.507 1.00 42.50 207 SER A CA 1
ATOM 937 C C . SER A 1 119 ? 35.144 61.410 146.714 1.00 46.02 207 SER A C 1
ATOM 938 O O . SER A 1 119 ? 34.221 62.200 146.504 1.00 42.70 207 SER A O 1
ATOM 941 N N . LEU A 1 120 ? 36.372 61.594 146.258 1.00 42.55 208 LEU A N 1
ATOM 942 C CA . LEU A 1 120 ? 36.783 62.764 145.506 1.00 49.95 208 LEU A CA 1
ATOM 943 C C . LEU A 1 120 ? 36.974 62.421 144.033 1.00 44.35 208 LEU A C 1
ATOM 944 O O . LEU A 1 120 ? 37.064 61.247 143.666 1.00 39.24 208 LEU A O 1
ATOM 949 N N . PRO A 1 121 ? 36.985 63.423 143.150 1.00 44.45 209 PRO A N 1
ATOM 950 C CA . PRO A 1 121 ? 37.063 63.132 141.711 1.00 39.55 209 PRO A CA 1
ATOM 951 C C . PRO A 1 121 ? 38.316 62.339 141.360 1.00 51.80 209 PRO A C 1
ATOM 952 O O . PRO A 1 121 ? 39.365 62.478 141.992 1.00 44.54 209 PRO A O 1
ATOM 956 N N . ASP A 1 122 ? 38.182 61.487 140.338 1.00 44.51 210 ASP A N 1
ATOM 957 C CA . ASP A 1 122 ? 39.260 60.571 139.973 1.00 45.62 210 ASP A CA 1
ATOM 958 C C . ASP A 1 122 ? 40.544 61.318 139.630 1.00 46.08 210 ASP A C 1
ATOM 959 O O . ASP A 1 122 ? 41.629 60.927 140.074 1.00 45.95 210 ASP A O 1
ATOM 964 N N . SER A 1 123 ? 40.444 62.392 138.838 1.00 44.61 211 SER A N 1
ATOM 965 C CA . SER A 1 123 ? 41.643 63.133 138.450 1.00 50.33 211 SER A CA 1
ATOM 966 C C . SER A 1 123 ? 42.343 63.721 139.667 1.00 50.11 211 SER A C 1
ATOM 967 O O . SER A 1 123 ? 43.582 63.692 139.764 1.00 59.58 211 SER A O 1
ATOM 970 N N . PHE A 1 124 ? 41.559 64.240 140.612 1.00 44.56 212 PHE A N 1
ATOM 971 C CA . PHE A 1 124 ? 42.130 64.815 141.820 1.00 47.03 212 PHE A CA 1
ATOM 972 C C . PHE A 1 124 ? 42.957 63.786 142.576 1.00 44.71 212 PHE A C 1
ATOM 973 O O . PHE A 1 124 ? 44.109 64.048 142.936 1.00 53.21 212 PHE A O 1
ATOM 981 N N . LEU A 1 125 ? 42.387 62.604 142.825 1.00 44.70 213 LEU A N 1
ATOM 982 C CA . LEU A 1 125 ? 43.102 61.615 143.628 1.00 45.20 213 LEU A CA 1
ATOM 983 C C . LEU A 1 125 ? 44.258 60.980 142.859 1.00 49.06 213 LEU A C 1
ATOM 984 O O . LEU A 1 125 ? 45.252 60.582 143.472 1.00 48.45 213 LEU A O 1
ATOM 989 N N . GLU A 1 126 ? 44.170 60.891 141.529 1.00 46.15 214 GLU A N 1
ATOM 990 C CA . GLU A 1 126 ? 45.317 60.406 140.763 1.00 49.20 214 GLU A CA 1
ATOM 991 C C . GLU A 1 126 ? 46.510 61.348 140.910 1.00 51.37 214 GLU A C 1
ATOM 992 O O . GLU A 1 126 ? 47.640 60.910 141.207 1.00 56.69 214 GLU A O 1
ATOM 998 N N . LYS A 1 127 ? 46.270 62.653 140.726 1.00 51.12 215 LYS A N 1
ATOM 999 C CA . LYS A 1 127 ? 47.340 63.622 140.940 1.00 53.15 215 LYS A CA 1
ATOM 1000 C C . LYS A 1 127 ? 47.826 63.592 142.383 1.00 56.82 215 LYS A C 1
ATOM 1001 O O . LYS A 1 127 ? 49.033 63.697 142.638 1.00 55.89 215 LYS A O 1
ATOM 1007 N N . GLU A 1 128 ? 46.900 63.448 143.338 1.00 51.33 216 GLU A N 1
ATOM 1008 C CA . GLU A 1 128 ? 47.282 63.390 144.744 1.00 55.53 216 GLU A CA 1
ATOM 1009 C C . GLU A 1 128 ? 48.214 62.216 145.012 1.00 58.03 216 GLU A C 1
ATOM 1010 O O . GLU A 1 128 ? 49.212 62.361 145.722 1.00 48.56 216 GLU A O 1
ATOM 1016 N N . PHE A 1 129 ? 47.909 61.048 144.442 1.00 48.27 217 PHE A N 1
ATOM 1017 C CA . PHE A 1 129 ? 48.750 59.878 144.655 1.00 46.90 217 PHE A CA 1
ATOM 1018 C C . PHE A 1 129 ? 50.153 60.113 144.119 1.00 56.16 217 PHE A C 1
ATOM 1019 O O . PHE A 1 129 ? 51.145 59.837 144.805 1.00 50.93 217 PHE A O 1
ATOM 1027 N N . TRP A 1 130 ? 50.261 60.623 142.890 1.00 55.09 218 TRP A N 1
ATOM 1028 C CA . TRP A 1 130 ? 51.610 60.773 142.343 1.00 46.17 218 TRP A CA 1
ATOM 1029 C C . TRP A 1 130 ? 52.398 61.865 143.060 1.00 57.28 218 TRP A C 1
ATOM 1030 O O . TRP A 1 130 ? 53.603 61.705 143.298 1.00 62.72 218 TRP A O 1
ATOM 1041 N N . LYS A 1 131 ? 51.739 62.953 143.458 1.00 58.60 219 LYS A N 1
ATOM 1042 C CA . LYS A 1 131 ? 52.450 63.990 144.195 1.00 62.49 219 LYS A CA 1
ATOM 1043 C C . LYS A 1 131 ? 52.847 63.505 145.587 1.00 59.59 219 LYS A C 1
ATOM 1044 O O . LYS A 1 131 ? 53.911 63.887 146.099 1.00 65.43 219 LYS A O 1
ATOM 1050 N N . GLU A 1 132 ? 52.029 62.638 146.194 1.00 55.17 220 GLU A N 1
ATOM 1051 C CA . GLU A 1 132 ? 52.403 62.012 147.456 1.00 57.88 220 GLU A CA 1
ATOM 1052 C C . GLU A 1 132 ? 53.626 61.116 147.289 1.00 62.63 220 GLU A C 1
ATOM 1053 O O . GLU A 1 132 ? 54.550 61.156 148.112 1.00 57.85 220 GLU A O 1
ATOM 1059 N N . ILE A 1 133 ? 53.648 60.296 146.234 1.00 62.26 221 ILE A N 1
ATOM 1060 C CA . ILE A 1 133 ? 54.815 59.456 145.973 1.00 64.00 221 ILE A CA 1
ATOM 1061 C C . ILE A 1 133 ? 56.064 60.314 145.814 1.00 67.62 221 ILE A C 1
ATOM 1062 O O . ILE A 1 133 ? 57.131 59.992 146.350 1.00 67.21 221 ILE A O 1
ATOM 1067 N N . ALA A 1 134 ? 55.945 61.435 145.095 1.00 64.81 222 ALA A N 1
ATOM 1068 C CA . ALA A 1 134 ? 57.125 62.229 144.767 1.00 54.71 222 ALA A CA 1
ATOM 1069 C C . ALA A 1 134 ? 57.643 63.046 145.946 1.00 68.32 222 ALA A C 1
ATOM 1070 O O . ALA A 1 134 ? 58.861 63.195 146.095 1.00 68.45 222 ALA A O 1
ATOM 1072 N N . CYS A 1 135 ? 56.754 63.597 146.784 1.00 63.02 223 CYS A N 1
ATOM 1073 C CA . CYS A 1 135 ? 57.243 64.469 147.849 1.00 66.79 223 CYS A CA 1
ATOM 1074 C C . CYS A 1 135 ? 56.395 64.433 149.118 1.00 70.58 223 CYS A C 1
ATOM 1075 O O . CYS A 1 135 ? 56.521 65.342 149.946 1.00 72.58 223 CYS A O 1
ATOM 1078 N N . GLY A 1 136 ? 55.543 63.429 149.303 1.00 66.09 224 GLY A N 1
ATOM 1079 C CA . GLY A 1 136 ? 54.706 63.358 150.481 1.00 65.75 224 GLY A CA 1
ATOM 1080 C C . GLY A 1 136 ? 55.473 62.972 151.735 1.00 72.25 224 GLY A C 1
ATOM 1081 O O . GLY A 1 136 ? 56.663 62.655 151.717 1.00 71.90 224 GLY A O 1
ATOM 1082 N N . LYS A 1 137 ? 54.756 63.010 152.858 1.00 76.54 225 LYS A N 1
ATOM 1083 C CA . LYS A 1 137 ? 55.315 62.652 154.152 1.00 84.11 225 LYS A CA 1
ATOM 1084 C C . LYS A 1 137 ? 54.667 61.418 154.765 1.00 77.46 225 LYS A C 1
ATOM 1085 O O . LYS A 1 137 ? 55.134 60.949 155.811 1.00 84.78 225 LYS A O 1
ATOM 1091 N N . THR A 1 138 ? 53.603 60.892 154.157 1.00 67.80 226 THR A N 1
ATOM 1092 C CA . THR A 1 138 ? 53.031 59.630 154.603 1.00 69.31 226 THR A CA 1
ATOM 1093 C C . THR A 1 138 ? 53.992 58.496 154.276 1.00 69.60 226 THR A C 1
ATOM 1094 O O . THR A 1 138 ? 54.408 58.333 153.125 1.00 70.89 226 THR A O 1
ATOM 1098 N N . GLU A 1 139 ? 54.348 57.714 155.288 1.00 67.50 227 GLU A N 1
ATOM 1099 C CA . GLU A 1 139 ? 55.345 56.673 155.089 1.00 70.78 227 GLU A CA 1
ATOM 1100 C C . GLU A 1 139 ? 54.735 55.385 154.557 1.00 60.29 227 GLU A C 1
ATOM 1101 O O . GLU A 1 139 ? 55.326 54.734 153.688 1.00 61.79 227 GLU A O 1
ATOM 1107 N N . THR A 1 140 ? 53.570 54.990 155.067 1.00 54.54 228 THR A N 1
ATOM 1108 C CA . THR A 1 140 ? 53.051 53.662 154.779 1.00 61.03 228 THR A CA 1
ATOM 1109 C C . THR A 1 140 ? 51.541 53.694 154.634 1.00 56.82 228 THR A C 1
ATOM 1110 O O . THR A 1 140 ? 50.868 54.658 155.011 1.00 51.97 228 THR A O 1
ATOM 1114 N N . VAL A 1 141 ? 51.024 52.586 154.114 1.00 49.83 229 VAL A N 1
ATOM 1115 C CA . VAL A 1 141 ? 49.600 52.384 153.921 1.00 51.14 229 VAL A CA 1
ATOM 1116 C C . VAL A 1 141 ? 49.295 50.914 154.183 1.00 54.23 229 VAL A C 1
ATOM 1117 O O . VAL A 1 141 ? 50.096 50.029 153.876 1.00 55.84 229 VAL A O 1
ATOM 1121 N N . GLU A 1 142 ? 48.141 50.657 154.782 1.00 58.45 230 GLU A N 1
ATOM 1122 C CA . GLU A 1 142 ? 47.746 49.312 155.170 1.00 53.69 230 GLU A CA 1
ATOM 1123 C C . GLU A 1 142 ? 46.844 48.710 154.108 1.00 55.41 230 GLU A C 1
ATOM 1124 O O . GLU A 1 142 ? 45.917 49.365 153.625 1.00 41.80 230 GLU A O 1
ATOM 1130 N N . TYR A 1 143 ? 47.074 47.443 153.780 1.00 49.57 231 TYR A N 1
ATOM 1131 C CA . TYR A 1 143 ? 46.181 46.806 152.824 1.00 50.73 231 TYR A CA 1
ATOM 1132 C C . TYR A 1 143 ? 46.166 45.312 153.084 1.00 58.62 231 TYR A C 1
ATOM 1133 O O . TYR A 1 143 ? 47.088 44.756 153.679 1.00 55.94 231 TYR A O 1
ATOM 1142 N N . ALA A 1 144 ? 45.123 44.655 152.606 1.00 58.29 232 ALA A N 1
ATOM 1143 C CA . ALA A 1 144 ? 45.022 43.203 152.731 1.00 62.45 232 ALA A CA 1
ATOM 1144 C C . ALA A 1 144 ? 45.040 42.605 151.331 1.00 67.74 232 ALA A C 1
ATOM 1145 O O . ALA A 1 144 ? 44.001 42.514 150.670 1.00 65.38 232 ALA A O 1
ATOM 1147 N N . CYS A 1 145 ? 46.228 42.228 150.874 1.00 73.53 233 CYS A N 1
ATOM 1148 C CA . CYS A 1 145 ? 46.360 41.408 149.685 1.00 84.88 233 CYS A CA 1
ATOM 1149 C C . CYS A 1 145 ? 46.053 39.954 150.005 1.00 81.31 233 CYS A C 1
ATOM 1150 O O . CYS A 1 145 ? 45.855 39.568 151.160 1.00 80.84 233 CYS A O 1
ATOM 1153 N N . ASP A 1 146 ? 45.994 39.151 148.944 1.00 82.95 234 ASP A N 1
ATOM 1154 C CA . ASP A 1 146 ? 46.190 37.702 149.011 1.00 91.68 234 ASP A CA 1
ATOM 1155 C C . ASP A 1 146 ? 45.405 37.057 150.155 1.00 78.39 234 ASP A C 1
ATOM 1156 O O . ASP A 1 146 ? 45.808 36.033 150.714 1.00 83.88 234 ASP A O 1
ATOM 1161 N N . VAL A 1 147 ? 44.278 37.661 150.515 1.00 71.52 235 VAL A N 1
ATOM 1162 C CA . VAL A 1 147 ? 43.375 37.084 151.502 1.00 64.99 235 VAL A CA 1
ATOM 1163 C C . VAL A 1 147 ? 42.521 36.028 150.818 1.00 72.15 235 VAL A C 1
ATOM 1164 O O . VAL A 1 147 ? 42.041 36.229 149.697 1.00 74.55 235 VAL A O 1
ATOM 1168 N N . ASP A 1 148 ? 42.340 34.889 151.475 1.00 76.11 236 ASP A N 1
ATOM 1169 C CA . ASP A 1 148 ? 41.570 33.795 150.902 1.00 86.51 236 ASP A CA 1
ATOM 1170 C C . ASP A 1 148 ? 40.177 33.760 151.513 1.00 88.50 236 ASP A C 1
ATOM 1171 O O . ASP A 1 148 ? 40.015 33.866 152.735 1.00 98.07 236 ASP A O 1
ATOM 1176 N N . GLY A 1 149 ? 39.189 33.594 150.652 1.00 85.23 237 GLY A N 1
ATOM 1177 C CA . GLY A 1 149 ? 37.808 33.950 150.914 1.00 65.61 237 GLY A CA 1
ATOM 1178 C C . GLY A 1 149 ? 37.288 34.646 149.671 1.00 61.47 237 GLY A C 1
ATOM 1179 O O . GLY A 1 149 ? 38.046 35.103 148.816 1.00 59.84 237 GLY A O 1
ATOM 1180 N N . SER A 1 150 ? 35.966 34.719 149.559 1.00 55.78 238 SER A N 1
ATOM 1181 C CA . SER A 1 150 ? 35.344 35.267 148.365 1.00 46.50 238 SER A CA 1
ATOM 1182 C C . SER A 1 150 ? 34.121 36.081 148.751 1.00 49.05 238 SER A C 1
ATOM 1183 O O . SER A 1 150 ? 33.433 35.766 149.724 1.00 62.30 238 SER A O 1
ATOM 1186 N N . ALA A 1 151 ? 33.852 37.127 147.969 1.00 56.45 239 ALA A N 1
ATOM 1187 C CA . ALA A 1 151 ? 32.689 37.981 148.172 1.00 51.34 239 ALA A CA 1
ATOM 1188 C C . ALA A 1 151 ? 31.590 37.718 147.151 1.00 52.96 239 ALA A C 1
ATOM 1189 O O . ALA A 1 151 ? 30.561 38.405 147.168 1.00 49.24 239 ALA A O 1
ATOM 1191 N N . PHE A 1 152 ? 31.784 36.755 146.259 1.00 52.39 240 PHE A N 1
ATOM 1192 C CA . PHE A 1 152 ? 30.697 36.331 145.392 1.00 54.41 240 PHE A CA 1
ATOM 1193 C C . PHE A 1 152 ? 29.707 35.506 146.197 1.00 52.10 240 PHE A C 1
ATOM 1194 O O . PHE A 1 152 ? 30.093 34.644 146.991 1.00 54.18 240 PHE A O 1
ATOM 1202 N N . SER A 1 153 ? 28.426 35.793 146.013 1.00 52.84 241 SER A N 1
ATOM 1203 C CA . SER A 1 153 ? 27.410 35.079 146.767 1.00 58.06 241 SER A CA 1
ATOM 1204 C C . SER A 1 153 ? 27.334 33.627 146.316 1.00 56.23 241 SER A C 1
ATOM 1205 O O . SER A 1 153 ? 27.451 33.319 145.127 1.00 57.55 241 SER A O 1
ATOM 1208 N N . SER A 1 154 ? 27.151 32.729 147.278 1.00 55.11 242 SER A N 1
ATOM 1209 C CA . SER A 1 154 ? 26.839 31.344 146.966 1.00 66.86 242 SER A CA 1
ATOM 1210 C C . SER A 1 154 ? 25.339 31.103 146.880 1.00 66.22 242 SER A C 1
ATOM 1211 O O . SER A 1 154 ? 24.922 29.983 146.568 1.00 72.98 242 SER A O 1
ATOM 1214 N N . ALA A 1 155 ? 24.528 32.123 147.141 1.00 63.98 243 ALA A N 1
ATOM 1215 C CA . ALA A 1 155 ? 23.084 31.965 147.073 1.00 62.16 243 ALA A CA 1
ATOM 1216 C C . ALA A 1 155 ? 22.660 31.639 145.644 1.00 74.47 243 ALA A C 1
ATOM 1217 O O . ALA A 1 155 ? 23.235 32.172 144.687 1.00 68.48 243 ALA A O 1
ATOM 1219 N N . PRO A 1 156 ? 21.662 30.772 145.462 1.00 75.96 244 PRO A N 1
ATOM 1220 C CA . PRO A 1 156 ? 21.357 30.284 144.107 1.00 77.65 244 PRO A CA 1
ATOM 1221 C C . PRO A 1 156 ? 20.725 31.330 143.208 1.00 78.30 244 PRO A C 1
ATOM 1222 O O . PRO A 1 156 ? 20.898 31.260 141.986 1.00 82.17 244 PRO A O 1
ATOM 1226 N N . GLY A 1 157 ? 19.998 32.297 143.768 1.00 76.19 245 GLY A N 1
ATOM 1227 C CA . GLY A 1 157 ? 19.341 33.285 142.933 1.00 81.24 245 GLY A CA 1
ATOM 1228 C C . GLY A 1 157 ? 20.256 34.371 142.408 1.00 78.24 245 GLY A C 1
ATOM 1229 O O . GLY A 1 157 ? 19.862 35.102 141.494 1.00 83.61 245 GLY A O 1
ATOM 1230 N N . ASP A 1 158 ? 21.467 34.490 142.956 1.00 72.70 246 ASP A N 1
ATOM 1231 C CA . ASP A 1 158 ? 22.350 35.602 142.624 1.00 60.34 246 ASP A CA 1
ATOM 1232 C C . ASP A 1 158 ? 22.777 35.540 141.165 1.00 61.06 246 ASP A C 1
ATOM 1233 O O . ASP A 1 158 ? 23.493 34.614 140.764 1.00 60.11 246 ASP A O 1
ATOM 1238 N N . PRO A 1 159 ? 22.360 36.510 140.347 1.00 58.31 247 PRO A N 1
ATOM 1239 C CA . PRO A 1 159 ? 22.753 36.486 138.929 1.00 58.09 247 PRO A CA 1
ATOM 1240 C C . PRO A 1 159 ? 24.256 36.495 138.732 1.00 58.51 247 PRO A C 1
ATOM 1241 O O . PRO A 1 159 ? 24.771 35.767 137.874 1.00 58.24 247 PRO A O 1
ATOM 1245 N N . LEU A 1 160 ? 24.979 37.292 139.519 1.00 50.63 248 LEU A N 1
ATOM 1246 C CA . LEU A 1 160 ? 26.427 37.341 139.374 1.00 54.51 248 LEU A CA 1
ATOM 1247 C C . LEU A 1 160 ? 27.077 36.103 139.974 1.00 50.92 248 LEU A C 1
ATOM 1248 O O . LEU A 1 160 ? 27.901 35.452 139.324 1.00 51.60 248 LEU A O 1
ATOM 1253 N N . GLY A 1 161 ? 26.705 35.758 141.210 1.00 46.78 249 GLY A N 1
ATOM 1254 C CA . GLY A 1 161 ? 27.330 34.636 141.890 1.00 46.71 249 GLY A CA 1
ATOM 1255 C C . GLY A 1 161 ? 27.090 33.305 141.207 1.00 58.67 249 GLY A C 1
ATOM 1256 O O . GLY A 1 161 ? 27.923 32.399 141.295 1.00 54.69 249 GLY A O 1
ATOM 1257 N N . SER A 1 162 ? 25.961 33.164 140.521 1.00 54.40 250 SER A N 1
ATOM 1258 C CA . SER A 1 162 ? 25.651 31.930 139.814 1.00 60.05 250 SER A CA 1
ATOM 1259 C C . SER A 1 162 ? 26.080 31.961 138.351 1.00 60.66 250 SER A C 1
ATOM 1260 O O . SER A 1 162 ? 25.850 30.983 137.632 1.00 57.68 250 SER A O 1
ATOM 1263 N N . SER A 1 163 ? 26.702 33.047 137.898 1.00 54.33 251 SER A N 1
ATOM 1264 C CA . SER A 1 163 ? 27.215 33.113 136.537 1.00 47.02 251 SER A CA 1
ATOM 1265 C C . SER A 1 163 ? 28.605 32.489 136.451 1.00 46.49 251 SER A C 1
ATOM 1266 O O . SER A 1 163 ? 29.250 32.183 137.457 1.00 53.69 251 SER A O 1
ATOM 1269 N N . LYS A 1 164 ? 29.073 32.316 135.216 1.00 49.69 252 LYS A N 1
ATOM 1270 C CA . LYS A 1 164 ? 30.432 31.851 134.986 1.00 48.86 252 LYS A CA 1
ATOM 1271 C C . LYS A 1 164 ? 31.467 32.950 135.184 1.00 45.85 252 LYS A C 1
ATOM 1272 O O . LYS A 1 164 ? 32.667 32.665 135.107 1.00 56.58 252 LYS A O 1
ATOM 1278 N N . TRP A 1 165 ? 31.039 34.190 135.419 1.00 52.65 253 TRP A N 1
ATOM 1279 C CA . TRP A 1 165 ? 31.950 35.272 135.763 1.00 39.99 253 TRP A CA 1
ATOM 1280 C C . TRP A 1 165 ? 32.207 35.360 137.263 1.00 45.39 253 TRP A C 1
ATOM 1281 O O . TRP A 1 165 ? 33.023 36.185 137.690 1.00 46.92 253 TRP A O 1
ATOM 1292 N N . ASN A 1 166 ? 31.526 34.544 138.069 1.00 46.94 254 ASN A N 1
ATOM 1293 C CA . ASN A 1 166 ? 31.970 34.297 139.436 1.00 44.17 254 ASN A CA 1
ATOM 1294 C C . ASN A 1 166 ? 33.375 33.714 139.375 1.00 48.03 254 ASN A C 1
ATOM 1295 O O . ASN A 1 166 ? 33.576 32.621 138.838 1.00 56.85 254 ASN A O 1
ATOM 1300 N N . LEU A 1 167 ? 34.350 34.447 139.918 1.00 43.64 255 LEU A N 1
ATOM 1301 C CA . LEU A 1 167 ? 35.745 34.089 139.694 1.00 45.25 255 LEU A CA 1
ATOM 1302 C C . LEU A 1 167 ? 36.144 32.768 140.342 1.00 48.41 255 LEU A C 1
ATOM 1303 O O . LEU A 1 167 ? 37.211 32.245 140.007 1.00 51.87 255 LEU A O 1
ATOM 1308 N N . ASN A 1 168 ? 35.327 32.211 141.246 1.00 49.01 256 ASN A N 1
ATOM 1309 C CA . ASN A 1 168 ? 35.613 30.872 141.756 1.00 45.14 256 ASN A CA 1
ATOM 1310 C C . ASN A 1 168 ? 35.413 29.797 140.699 1.00 47.73 256 ASN A C 1
ATOM 1311 O O . ASN A 1 168 ? 35.934 28.689 140.859 1.00 48.35 256 ASN A O 1
ATOM 1316 N N . LYS A 1 169 ? 34.678 30.098 139.628 1.00 48.95 257 LYS A N 1
ATOM 1317 C CA . LYS A 1 169 ? 34.402 29.124 138.581 1.00 54.24 257 LYS A CA 1
ATOM 1318 C C . LYS A 1 169 ? 35.376 29.206 137.415 1.00 51.94 257 LYS A C 1
ATOM 1319 O O . LYS A 1 169 ? 35.376 28.311 136.563 1.00 53.29 257 LYS A O 1
ATOM 1325 N N . VAL A 1 170 ? 36.227 30.230 137.378 1.00 45.28 258 VAL A N 1
ATOM 1326 C CA . VAL A 1 170 ? 36.980 30.537 136.165 1.00 48.40 258 VAL A CA 1
ATOM 1327 C C . VAL A 1 170 ? 37.981 29.431 135.839 1.00 52.00 258 VAL A C 1
ATOM 1328 O O . VAL A 1 170 ? 38.061 28.964 134.697 1.00 46.72 258 VAL A O 1
ATOM 1332 N N . SER A 1 171 ? 38.763 28.992 136.831 1.00 43.83 259 SER A N 1
ATOM 1333 C CA . SER A 1 171 ? 39.871 28.093 136.524 1.00 49.71 259 SER A CA 1
ATOM 1334 C C . SER A 1 171 ? 39.404 26.723 136.050 1.00 49.42 259 SER A C 1
ATOM 1335 O O . SER A 1 171 ? 40.196 25.999 135.443 1.00 48.92 259 SER A O 1
ATOM 1338 N N . ARG A 1 172 ? 38.146 26.354 136.300 1.00 52.41 260 ARG A N 1
ATOM 1339 C CA . ARG A 1 172 ? 37.612 25.079 135.835 1.00 50.32 260 ARG A CA 1
ATOM 1340 C C . ARG A 1 172 ? 36.816 25.206 134.538 1.00 48.56 260 ARG A C 1
ATOM 1341 O O . ARG A 1 172 ? 36.238 24.216 134.082 1.00 51.70 260 ARG A O 1
ATOM 1349 N N . LEU A 1 173 ? 36.773 26.393 133.934 1.00 47.27 261 LEU A N 1
ATOM 1350 C CA . LEU A 1 173 ? 36.018 26.584 132.704 1.00 46.63 261 LEU A CA 1
ATOM 1351 C C . LEU A 1 173 ? 36.626 25.752 131.572 1.00 56.21 261 LEU A C 1
ATOM 1352 O O . LEU A 1 173 ? 37.830 25.472 131.574 1.00 51.30 261 LEU A O 1
ATOM 1357 N N . PRO A 1 174 ? 35.815 25.342 130.590 1.00 53.26 262 PRO A N 1
ATOM 1358 C CA . PRO A 1 174 ? 36.331 24.433 129.550 1.00 49.41 262 PRO A CA 1
ATOM 1359 C C . PRO A 1 174 ? 37.511 24.991 128.772 1.00 52.75 262 PRO A C 1
ATOM 1360 O O . PRO A 1 174 ? 38.353 24.213 128.304 1.00 55.63 262 PRO A O 1
ATOM 1364 N N . LYS A 1 175 ? 37.612 26.310 128.625 1.00 49.94 263 LYS A N 1
ATOM 1365 C CA . LYS A 1 175 ? 38.742 26.915 127.932 1.00 54.14 263 LYS A CA 1
ATOM 1366 C C . LYS A 1 175 ? 39.868 27.312 128.875 1.00 51.87 263 LYS A C 1
ATOM 1367 O O . LYS A 1 175 ? 40.859 27.892 128.420 1.00 53.30 263 LYS A O 1
ATOM 1373 N N . SER A 1 176 ? 39.735 27.034 130.171 1.00 42.81 264 SER A N 1
ATOM 1374 C CA . SER A 1 176 ? 40.804 27.318 131.120 1.00 43.23 264 SER A CA 1
ATOM 1375 C C . SER A 1 176 ? 41.875 26.242 130.991 1.00 48.46 264 SER A C 1
ATOM 1376 O O . SER A 1 176 ? 41.614 25.061 131.250 1.00 51.47 264 SER A O 1
ATOM 1379 N N . THR A 1 177 ? 43.077 26.647 130.577 1.00 44.92 265 THR A N 1
ATOM 1380 C CA . THR A 1 177 ? 44.182 25.699 130.481 1.00 49.77 265 THR A CA 1
ATOM 1381 C C . THR A 1 177 ? 44.449 25.036 131.824 1.00 53.71 265 THR A C 1
ATOM 1382 O O . THR A 1 177 ? 44.725 23.833 131.888 1.00 52.90 265 THR A O 1
ATOM 1386 N N . LEU A 1 178 ? 44.342 25.798 132.909 1.00 50.25 266 LEU A N 1
ATOM 1387 C CA . LEU A 1 178 ? 44.724 25.298 134.221 1.00 45.62 266 LEU A CA 1
ATOM 1388 C C . LEU A 1 178 ? 43.640 24.449 134.864 1.00 47.41 266 LEU A C 1
ATOM 1389 O O . LEU A 1 178 ? 43.842 23.958 135.980 1.00 50.23 266 LEU A O 1
ATOM 1394 N N . ARG A 1 179 ? 42.514 24.244 134.178 1.00 48.77 267 ARG A N 1
ATOM 1395 C CA . ARG A 1 179 ? 41.565 23.228 134.611 1.00 48.62 267 ARG A CA 1
ATOM 1396 C C . ARG A 1 179 ? 42.216 21.856 134.723 1.00 54.25 267 ARG A C 1
ATOM 1397 O O . ARG A 1 179 ? 41.693 20.992 135.435 1.00 52.24 267 ARG A O 1
ATOM 1405 N N . LEU A 1 180 ? 43.346 21.642 134.040 1.00 49.61 268 LEU A N 1
ATOM 1406 C CA . LEU A 1 180 ? 44.022 20.352 134.009 1.00 52.33 268 LEU A CA 1
ATOM 1407 C C . LEU A 1 180 ? 44.982 20.145 135.170 1.00 52.32 268 LEU A C 1
ATOM 1408 O O . LEU A 1 180 ? 45.483 19.029 135.340 1.00 66.21 268 LEU A O 1
ATOM 1413 N N . LEU A 1 181 ? 45.263 21.177 135.960 1.00 56.74 269 LEU A N 1
ATOM 1414 C CA . LEU A 1 181 ? 46.071 20.980 137.154 1.00 61.24 269 LEU A CA 1
ATOM 1415 C C . LEU A 1 181 ? 45.323 20.105 138.149 1.00 62.64 269 LEU A C 1
ATOM 1416 O O . LEU A 1 181 ? 44.103 20.208 138.296 1.00 68.14 269 LEU A O 1
ATOM 1421 N N . GLU A 1 182 ? 46.060 19.236 138.835 1.00 64.02 270 GLU A N 1
ATOM 1422 C CA . GLU A 1 182 ? 45.497 18.451 139.927 1.00 74.90 270 GLU A CA 1
ATOM 1423 C C . GLU A 1 182 ? 45.849 19.017 141.294 1.00 80.69 270 GLU A C 1
ATOM 1424 O O . GLU A 1 182 ? 45.280 18.577 142.299 1.00 91.89 270 GLU A O 1
ATOM 1430 N N . THR A 1 183 ? 46.772 19.968 141.350 1.00 80.00 271 THR A N 1
ATOM 1431 C CA . THR A 1 183 ? 47.186 20.626 142.576 1.00 79.54 271 THR A CA 1
ATOM 1432 C C . THR A 1 183 ? 46.532 22.001 142.660 1.00 73.21 271 THR A C 1
ATOM 1433 O O . THR A 1 183 ? 46.128 22.586 141.651 1.00 70.43 271 THR A O 1
ATOM 1437 N N . SER A 1 184 ? 46.411 22.503 143.884 1.00 73.69 272 SER A N 1
ATOM 1438 C CA . SER A 1 184 ? 45.857 23.829 144.107 1.00 69.82 272 SER A CA 1
ATOM 1439 C C . SER A 1 184 ? 46.979 24.855 144.168 1.00 68.74 272 SER A C 1
ATOM 1440 O O . SER A 1 184 ? 48.058 24.579 144.698 1.00 62.97 272 SER A O 1
ATOM 1443 N N . ILE A 1 185 ? 46.728 26.031 143.602 1.00 59.97 273 ILE A N 1
ATOM 1444 C CA . ILE A 1 185 ? 47.676 27.142 143.678 1.00 53.89 273 ILE A CA 1
ATOM 1445 C C . ILE A 1 185 ? 46.912 28.417 144.018 1.00 53.91 273 ILE A C 1
ATOM 1446 O O . ILE A 1 185 ? 46.073 28.865 143.220 1.00 53.18 273 ILE A O 1
ATOM 1451 N N . PRO A 1 186 ? 47.153 29.023 145.181 1.00 53.65 274 PRO A N 1
ATOM 1452 C CA . PRO A 1 186 ? 46.435 30.256 145.536 1.00 52.14 274 PRO A CA 1
ATOM 1453 C C . PRO A 1 186 ? 46.641 31.349 144.498 1.00 49.90 274 PRO A C 1
ATOM 1454 O O . PRO A 1 186 ? 47.747 31.557 143.995 1.00 62.88 274 PRO A O 1
ATOM 1458 N N . GLY A 1 187 ? 45.552 32.047 144.177 1.00 50.59 275 GLY A N 1
ATOM 1459 C CA . GLY A 1 187 ? 45.574 33.052 143.142 1.00 53.88 275 GLY A CA 1
ATOM 1460 C C . GLY A 1 187 ? 45.478 32.510 141.733 1.00 56.96 275 GLY A C 1
ATOM 1461 O O . GLY A 1 187 ? 45.225 33.287 140.803 1.00 52.39 275 GLY A O 1
ATOM 1462 N N . VAL A 1 188 ? 45.648 31.203 141.543 1.00 57.52 276 VAL A N 1
ATOM 1463 C CA . VAL A 1 188 ? 45.752 30.626 140.211 1.00 56.94 276 VAL A CA 1
ATOM 1464 C C . VAL A 1 188 ? 44.611 29.645 139.967 1.00 57.36 276 VAL A C 1
ATOM 1465 O O . VAL A 1 188 ? 43.868 29.781 138.989 1.00 66.51 276 VAL A O 1
ATOM 1469 N N . THR A 1 189 ? 44.466 28.646 140.837 1.00 54.50 277 THR A N 1
ATOM 1470 C CA . THR A 1 189 ? 43.296 27.779 140.787 1.00 63.17 277 THR A CA 1
ATOM 1471 C C . THR A 1 189 ? 42.134 28.316 141.611 1.00 64.16 277 THR A C 1
ATOM 1472 O O . THR A 1 189 ? 41.014 27.808 141.479 1.00 65.46 277 THR A O 1
ATOM 1476 N N . GLU A 1 190 ? 42.375 29.332 142.443 1.00 50.41 278 GLU A N 1
ATOM 1477 C CA . GLU A 1 190 ? 41.399 29.917 143.348 1.00 52.71 278 GLU A CA 1
ATOM 1478 C C . GLU A 1 190 ? 41.617 31.421 143.363 1.00 46.82 278 GLU A C 1
ATOM 1479 O O . GLU A 1 190 ? 42.765 31.881 143.306 1.00 48.26 278 GLU A O 1
ATOM 1485 N N . PRO A 1 191 ? 40.557 32.208 143.446 1.00 46.30 279 PRO A N 1
ATOM 1486 C CA . PRO A 1 191 ? 40.728 33.656 143.518 1.00 46.48 279 PRO A CA 1
ATOM 1487 C C . PRO A 1 191 ? 41.185 34.062 144.910 1.00 44.55 279 PRO A C 1
ATOM 1488 O O . PRO A 1 191 ? 41.169 33.275 145.857 1.00 48.49 279 PRO A O 1
ATOM 1492 N N . MET A 1 192 ? 41.614 35.314 145.011 1.00 52.21 280 MET A N 1
ATOM 1493 C CA . MET A 1 192 ? 41.989 35.895 146.284 1.00 47.62 280 MET A CA 1
ATOM 1494 C C . MET A 1 192 ? 41.353 37.267 146.428 1.00 47.32 280 MET A C 1
ATOM 1495 O O . MET A 1 192 ? 41.129 37.982 145.444 1.00 43.65 280 MET A O 1
ATOM 1500 N N . LEU A 1 193 ? 41.060 37.608 147.679 1.00 45.42 281 LEU A N 1
ATOM 1501 C CA . LEU A 1 193 ? 40.407 38.853 148.039 1.00 41.62 281 LEU A CA 1
ATOM 1502 C C . LEU A 1 193 ? 41.446 39.932 148.310 1.00 44.20 281 LEU A C 1
ATOM 1503 O O . LEU A 1 193 ? 42.492 39.669 148.910 1.00 46.72 281 LEU A O 1
ATOM 1508 N N . TYR A 1 194 ? 41.149 41.148 147.864 1.00 39.18 282 TYR A N 1
ATOM 1509 C CA . TYR A 1 194 ? 42.014 42.300 148.057 1.00 40.23 282 TYR A CA 1
ATOM 1510 C C . TYR A 1 194 ? 41.190 43.399 148.691 1.00 49.80 282 TYR A C 1
ATOM 1511 O O . TYR A 1 194 ? 40.082 43.689 148.233 1.00 59.62 282 TYR A O 1
ATOM 1520 N N . ILE A 1 195 ? 41.710 43.984 149.760 1.00 48.93 283 ILE A N 1
ATOM 1521 C CA . ILE A 1 195 ? 41.024 45.056 150.458 1.00 42.38 283 ILE A CA 1
ATOM 1522 C C . ILE A 1 195 ? 42.016 46.193 150.612 1.00 42.17 283 ILE A C 1
ATOM 1523 O O . ILE A 1 195 ? 43.107 46.002 151.164 1.00 50.82 283 ILE A O 1
ATOM 1528 N N . GLY A 1 196 ? 41.652 47.368 150.101 1.00 41.30 284 GLY A N 1
ATOM 1529 C CA . GLY A 1 196 ? 42.563 48.479 150.034 1.00 39.08 284 GLY A CA 1
ATOM 1530 C C . GLY A 1 196 ? 41.941 49.736 150.615 1.00 46.07 284 GLY A C 1
ATOM 1531 O O . GLY A 1 196 ? 40.744 49.795 150.936 1.00 42.64 284 GLY A O 1
ATOM 1532 N N . MET A 1 197 ? 42.793 50.745 150.722 1.00 38.27 285 MET A N 1
ATOM 1533 C CA . MET A 1 197 ? 42.446 52.047 151.254 1.00 44.51 285 MET A CA 1
ATOM 1534 C C . MET A 1 197 ? 43.112 53.086 150.364 1.00 46.78 285 MET A C 1
ATOM 1535 O O . MET A 1 197 ? 43.825 52.743 149.417 1.00 45.37 285 MET A O 1
ATOM 1540 N N . LEU A 1 198 ? 42.909 54.362 150.683 1.00 47.27 286 LEU A N 1
ATOM 1541 C CA . LEU A 1 198 ? 43.502 55.436 149.895 1.00 39.16 286 LEU A CA 1
ATOM 1542 C C . LEU A 1 198 ? 45.007 55.241 149.740 1.00 49.45 286 LEU A C 1
ATOM 1543 O O . LEU A 1 198 ? 45.733 55.099 150.727 1.00 46.77 286 LEU A O 1
ATOM 1548 N N . PHE A 1 199 ? 45.456 55.185 148.489 1.00 47.31 287 PHE A N 1
ATOM 1549 C CA . PHE A 1 199 ? 46.850 55.140 148.050 1.00 44.79 287 PHE A CA 1
ATOM 1550 C C . PHE A 1 199 ? 47.511 53.779 148.240 1.00 50.22 287 PHE A C 1
ATOM 1551 O O . PHE A 1 199 ? 48.702 53.660 147.934 1.00 43.85 287 PHE A O 1
ATOM 1559 N N . SER A 1 200 ? 46.814 52.762 148.739 1.00 40.06 288 SER A N 1
ATOM 1560 C CA . SER A 1 200 ? 47.381 51.422 148.680 1.00 51.41 288 SER A CA 1
ATOM 1561 C C . SER A 1 200 ? 47.483 51.008 147.217 1.00 53.67 288 SER A C 1
ATOM 1562 O O . SER A 1 200 ? 46.595 51.300 146.410 1.00 54.61 288 SER A O 1
ATOM 1565 N N . MET A 1 201 ? 48.585 50.351 146.869 1.00 51.89 289 MET A N 1
ATOM 1566 C CA . MET A 1 201 ? 48.997 50.268 145.478 1.00 50.94 289 MET A CA 1
ATOM 1567 C C . MET A 1 201 ? 49.480 48.867 145.134 1.00 55.31 289 MET A C 1
ATOM 1568 O O . MET A 1 201 ? 49.779 48.050 146.008 1.00 46.69 289 MET A O 1
ATOM 1573 N N . PHE A 1 202 ? 49.559 48.604 143.831 1.00 47.19 290 PHE A N 1
ATOM 1574 C CA . PHE A 1 202 ? 50.294 47.459 143.301 1.00 48.96 290 PHE A CA 1
ATOM 1575 C C . PHE A 1 202 ? 51.337 48.006 142.334 1.00 48.03 290 PHE A C 1
ATOM 1576 O O . PHE A 1 202 ? 50.992 48.656 141.341 1.00 48.75 290 PHE A O 1
ATOM 1584 N N . ALA A 1 203 ? 52.610 47.792 142.660 1.00 45.45 291 ALA A N 1
ATOM 1585 C CA . ALA A 1 203 ? 53.697 48.275 141.824 1.00 54.72 291 ALA A CA 1
ATOM 1586 C C . ALA A 1 203 ? 53.799 47.447 140.542 1.00 48.66 291 ALA A C 1
ATOM 1587 O O . ALA A 1 203 ? 53.185 46.388 140.405 1.00 46.05 291 ALA A O 1
ATOM 1589 N N . TRP A 1 204 ? 54.560 48.081 139.650 1.00 46.42 292 TRP A N 1
ATOM 1590 C CA . TRP A 1 204 ? 54.781 47.644 138.306 1.00 53.49 292 TRP A CA 1
ATOM 1591 C C . TRP A 1 204 ? 55.293 46.263 138.385 1.00 52.09 292 TRP A C 1
ATOM 1592 O O . TRP A 1 204 ? 56.240 45.964 139.132 1.00 55.28 292 TRP A O 1
ATOM 1603 N N . HIS A 1 205 ? 54.611 45.442 137.597 1.00 49.88 293 HIS A N 1
ATOM 1604 C CA . HIS A 1 205 ? 54.879 44.045 137.479 1.00 47.74 293 HIS A CA 1
ATOM 1605 C C . HIS A 1 205 ? 54.061 43.270 136.358 1.00 45.23 293 HIS A C 1
ATOM 1606 O O . HIS A 1 205 ? 53.148 43.825 135.753 1.00 45.64 293 HIS A O 1
ATOM 1613 N N . VAL A 1 206 ? 54.396 41.982 136.147 1.00 41.11 294 VAL A N 1
ATOM 1614 C CA . VAL A 1 206 ? 53.761 40.938 135.261 1.00 44.09 294 VAL A CA 1
ATOM 1615 C C . VAL A 1 206 ? 53.432 39.688 136.058 1.00 40.29 294 VAL A C 1
ATOM 1616 O O . VAL A 1 206 ? 54.085 39.415 136.960 1.00 42.09 294 VAL A O 1
ATOM 1620 N N . GLU A 1 207 ? 52.364 39.124 135.812 1.00 49.49 295 GLU A N 1
ATOM 1621 C CA . GLU A 1 207 ? 51.985 37.940 136.574 1.00 46.91 295 GLU A CA 1
ATOM 1622 C C . GLU A 1 207 ? 53.070 36.872 136.484 1.00 44.43 295 GLU A C 1
ATOM 1623 O O . GLU A 1 207 ? 53.827 36.796 135.509 1.00 48.34 295 GLU A O 1
ATOM 1629 N N . ASP A 1 208 ? 53.168 35.846 137.438 1.00 49.12 296 ASP A N 1
ATOM 1630 C CA . ASP A 1 208 ? 54.004 34.656 137.379 1.00 46.65 296 ASP A CA 1
ATOM 1631 C C . ASP A 1 208 ? 53.609 33.804 136.180 1.00 44.96 296 ASP A C 1
ATOM 1632 O O . ASP A 1 208 ? 52.424 33.656 135.865 1.00 44.12 296 ASP A O 1
ATOM 1637 N N . HIS A 1 209 ? 54.595 33.320 135.439 1.00 42.77 297 HIS A N 1
ATOM 1638 C CA . HIS A 1 209 ? 54.310 32.463 134.296 1.00 48.82 297 HIS A CA 1
ATOM 1639 C C . HIS A 1 209 ? 53.568 33.215 133.195 1.00 44.59 297 HIS A C 1
ATOM 1640 O O . HIS A 1 209 ? 52.960 32.603 132.317 1.00 42.04 297 HIS A O 1
ATOM 1647 N N . TYR A 1 210 ? 53.619 34.542 133.245 1.00 43.77 298 TYR A N 1
ATOM 1648 C CA . TYR A 1 210 ? 52.969 35.373 132.224 1.00 41.89 298 TYR A CA 1
ATOM 1649 C C . TYR A 1 210 ? 51.498 35.005 132.032 1.00 42.56 298 TYR A C 1
ATOM 1650 O O . TYR A 1 210 ? 50.959 35.075 130.924 1.00 42.13 298 TYR A O 1
ATOM 1659 N N . LEU A 1 211 ? 50.829 34.638 133.124 1.00 39.73 299 LEU A N 1
ATOM 1660 C CA . LEU A 1 211 ? 49.408 34.333 133.045 1.00 44.62 299 LEU A CA 1
ATOM 1661 C C . LEU A 1 211 ? 48.584 35.600 132.803 1.00 45.51 299 LEU A C 1
ATOM 1662 O O . LEU A 1 211 ? 49.051 36.730 132.990 1.00 38.15 299 LEU A O 1
ATOM 1667 N N . TYR A 1 212 ? 47.343 35.393 132.350 1.00 41.35 300 TYR A N 1
ATOM 1668 C CA . TYR A 1 212 ? 46.308 36.415 132.447 1.00 37.22 300 TYR A CA 1
ATOM 1669 C C . TYR A 1 212 ? 45.942 36.659 133.903 1.00 45.07 300 TYR A C 1
ATOM 1670 O O . TYR A 1 212 ? 46.038 35.764 134.748 1.00 43.68 300 TYR A O 1
ATOM 1679 N N . SER A 1 213 ? 45.406 37.848 134.171 1.00 39.22 301 SER A N 1
ATOM 1680 C CA . SER A 1 213 ? 44.696 38.082 135.421 1.00 41.78 301 SER A CA 1
ATOM 1681 C C . SER A 1 213 ? 43.353 38.727 135.125 1.00 42.77 301 SER A C 1
ATOM 1682 O O . SER A 1 213 ? 43.226 39.536 134.200 1.00 43.51 301 SER A O 1
ATOM 1685 N N . ILE A 1 214 ? 42.345 38.349 135.912 1.00 42.97 302 ILE A N 1
ATOM 1686 C CA . ILE A 1 214 ? 41.035 38.987 135.871 1.00 42.33 302 ILE A CA 1
ATOM 1687 C C . ILE A 1 214 ? 40.671 39.411 137.289 1.00 45.21 302 ILE A C 1
ATOM 1688 O O . ILE A 1 214 ? 40.844 38.642 138.246 1.00 42.09 302 ILE A O 1
ATOM 1693 N N . ASN A 1 215 ? 40.174 40.639 137.418 1.00 42.88 303 ASN A N 1
ATOM 1694 C CA . ASN A 1 215 ? 39.942 41.293 138.698 1.00 35.24 303 ASN A CA 1
ATOM 1695 C C . ASN A 1 215 ? 38.558 41.925 138.671 1.00 39.56 303 ASN A C 1
ATOM 1696 O O . ASN A 1 215 ? 38.235 42.671 137.744 1.00 44.02 303 ASN A O 1
ATOM 1701 N N . TYR A 1 216 ? 37.740 41.619 139.673 1.00 38.58 304 TYR A N 1
ATOM 1702 C CA . TYR A 1 216 ? 36.411 42.197 139.816 1.00 47.54 304 TYR A CA 1
ATOM 1703 C C . TYR A 1 216 ? 36.405 43.146 141.008 1.00 45.81 304 TYR A C 1
ATOM 1704 O O . TYR A 1 216 ? 36.949 42.815 142.070 1.00 43.57 304 TYR A O 1
ATOM 1713 N N . GLN A 1 217 ? 35.792 44.313 140.915 1.00 40.29 305 GLN A N 1
ATOM 1714 C CA . GLN A 1 217 ? 35.666 45.183 142.077 1.00 49.76 305 GLN A CA 1
ATOM 1715 C C . GLN A 1 217 ? 34.287 45.026 142.611 1.00 44.86 305 GLN A C 1
ATOM 1716 O O . GLN A 1 217 ? 33.361 45.166 141.926 1.00 41.82 305 GLN A O 1
ATOM 1722 N N . HIS A 1 218 ? 34.190 44.703 143.865 1.00 36.67 306 HIS A N 1
ATOM 1723 C CA . HIS A 1 218 ? 32.923 44.443 144.538 1.00 40.42 306 HIS A CA 1
ATOM 1724 C C . HIS A 1 218 ? 32.268 45.717 145.048 1.00 44.74 306 HIS A C 1
ATOM 1725 O O . HIS A 1 218 ? 31.045 45.856 144.962 1.00 44.98 306 HIS A O 1
ATOM 1732 N N . CYS A 1 219 ? 33.057 46.625 145.621 1.00 36.14 307 CYS A N 1
ATOM 1733 C CA . CYS A 1 219 ? 32.523 47.776 146.328 1.00 39.84 307 CYS A CA 1
ATOM 1734 C C . CYS A 1 219 ? 33.650 48.762 146.593 1.00 42.98 307 CYS A C 1
ATOM 1735 O O . CYS A 1 219 ? 34.833 48.413 146.534 1.00 43.89 307 CYS A O 1
ATOM 1738 N N . GLY A 1 220 ? 33.269 49.997 146.880 1.00 46.95 308 GLY A N 1
ATOM 1739 C CA . GLY A 1 220 ? 34.219 50.987 147.338 1.00 35.93 308 GLY A CA 1
ATOM 1740 C C . GLY A 1 220 ? 34.730 51.915 146.253 1.00 39.10 308 GLY A C 1
ATOM 1741 O O . GLY A 1 220 ? 34.184 52.024 145.154 1.00 44.20 308 GLY A O 1
ATOM 1742 N N . ALA A 1 221 ? 35.830 52.583 146.585 1.00 39.91 309 ALA A N 1
ATOM 1743 C CA . ALA A 1 221 ? 36.351 53.674 145.783 1.00 39.03 309 ALA A CA 1
ATOM 1744 C C . ALA A 1 221 ? 36.977 53.169 144.485 1.00 48.59 309 ALA A C 1
ATOM 1745 O O . ALA A 1 221 ? 37.208 51.972 144.290 1.00 48.18 309 ALA A O 1
ATOM 1747 N N . SER A 1 222 ? 37.274 54.119 143.601 1.00 50.68 310 SER A N 1
ATOM 1748 C CA . SER A 1 222 ? 37.872 53.810 142.313 1.00 39.23 310 SER A CA 1
ATOM 1749 C C . SER A 1 222 ? 39.249 53.176 142.483 1.00 41.42 310 SER A C 1
ATOM 1750 O O . SER A 1 222 ? 39.933 53.360 143.493 1.00 43.22 310 SER A O 1
ATOM 1753 N N . LYS A 1 223 ? 39.655 52.426 141.463 1.00 43.23 311 LYS A N 1
ATOM 1754 C CA . LYS A 1 223 ? 40.978 51.816 141.410 1.00 36.34 311 LYS A CA 1
ATOM 1755 C C . LYS A 1 223 ? 41.584 52.144 140.053 1.00 45.03 311 LYS A C 1
ATOM 1756 O O . LYS A 1 223 ? 41.019 51.777 139.018 1.00 42.41 311 LYS A O 1
ATOM 1762 N N . THR A 1 224 ? 42.714 52.850 140.044 1.00 37.85 312 THR A N 1
ATOM 1763 C CA . THR A 1 224 ? 43.348 53.217 138.782 1.00 38.19 312 THR A CA 1
ATOM 1764 C C . THR A 1 224 ? 44.445 52.220 138.416 1.00 49.33 312 THR A C 1
ATOM 1765 O O . THR A 1 224 ? 45.310 51.900 139.242 1.00 41.31 312 THR A O 1
ATOM 1769 N N . TRP A 1 225 ? 44.387 51.728 137.178 1.00 40.43 313 TRP A N 1
ATOM 1770 C CA . TRP A 1 225 ? 45.355 50.831 136.572 1.00 40.52 313 TRP A CA 1
ATOM 1771 C C . TRP A 1 225 ? 46.068 51.518 135.419 1.00 41.20 313 TRP A C 1
ATOM 1772 O O . TRP A 1 225 ? 45.457 52.251 134.634 1.00 42.21 313 TRP A O 1
ATOM 1783 N N . TYR A 1 226 ? 47.350 51.203 135.285 1.00 48.20 314 TYR A N 1
ATOM 1784 C CA . TYR A 1 226 ? 48.132 51.484 134.092 1.00 50.79 314 TYR A CA 1
ATOM 1785 C C . TYR A 1 226 ? 48.625 50.158 133.536 1.00 50.93 314 TYR A C 1
ATOM 1786 O O . TYR A 1 226 ? 49.165 49.334 134.281 1.00 47.50 314 TYR A O 1
ATOM 1795 N N . GLY A 1 227 ? 48.428 49.954 132.240 1.00 52.30 315 GLY A N 1
ATOM 1796 C CA . GLY A 1 227 ? 48.776 48.698 131.608 1.00 46.33 315 GLY A CA 1
ATOM 1797 C C . GLY A 1 227 ? 49.648 48.906 130.383 1.00 51.02 315 GLY A C 1
ATOM 1798 O O . GLY A 1 227 ? 49.575 49.929 129.702 1.00 50.61 315 GLY A O 1
ATOM 1799 N N . ILE A 1 228 ? 50.463 47.890 130.112 1.00 49.57 316 ILE A N 1
ATOM 1800 C CA . ILE A 1 228 ? 51.418 47.892 129.011 1.00 47.36 316 ILE A CA 1
ATOM 1801 C C . ILE A 1 228 ? 51.048 46.727 128.096 1.00 49.60 316 ILE A C 1
ATOM 1802 O O . ILE A 1 228 ? 50.874 45.610 128.596 1.00 53.36 316 ILE A O 1
ATOM 1807 N N . PRO A 1 229 ? 50.933 46.920 126.794 1.00 51.15 317 PRO A N 1
ATOM 1808 C CA . PRO A 1 229 ? 50.719 45.775 125.903 1.00 45.40 317 PRO A CA 1
ATOM 1809 C C . PRO A 1 229 ? 51.817 44.735 126.076 1.00 50.83 317 PRO A C 1
ATOM 1810 O O . PRO A 1 229 ? 52.978 45.064 126.329 1.00 44.92 317 PRO A O 1
ATOM 1814 N N . GLY A 1 230 ? 51.432 43.463 125.956 1.00 42.50 318 GLY A N 1
ATOM 1815 C CA . GLY A 1 230 ? 52.427 42.403 126.000 1.00 55.02 318 GLY A CA 1
ATOM 1816 C C . GLY A 1 230 ? 53.556 42.630 125.013 1.00 59.25 318 GLY A C 1
ATOM 1817 O O . GLY A 1 230 ? 54.730 42.408 125.331 1.00 50.04 318 GLY A O 1
ATOM 1818 N N . SER A 1 231 ? 53.220 43.137 123.824 1.00 52.48 319 SER A N 1
ATOM 1819 C CA . SER A 1 231 ? 54.206 43.351 122.773 1.00 56.29 319 SER A CA 1
ATOM 1820 C C . SER A 1 231 ? 55.283 44.357 123.166 1.00 63.07 319 SER A C 1
ATOM 1821 O O . SER A 1 231 ? 56.353 44.372 122.549 1.00 69.95 319 SER A O 1
ATOM 1824 N N . ALA A 1 232 ? 55.040 45.190 124.176 1.00 57.65 320 ALA A N 1
ATOM 1825 C CA . ALA A 1 232 ? 56.006 46.197 124.597 1.00 54.68 320 ALA A CA 1
ATOM 1826 C C . ALA A 1 232 ? 56.838 45.753 125.796 1.00 58.62 320 ALA A C 1
ATOM 1827 O O . ALA A 1 232 ? 57.674 46.531 126.283 1.00 53.36 320 ALA A O 1
ATOM 1829 N N . ALA A 1 233 ? 56.646 44.512 126.258 1.00 46.03 321 ALA A N 1
ATOM 1830 C CA . ALA A 1 233 ? 57.276 44.068 127.498 1.00 57.08 321 A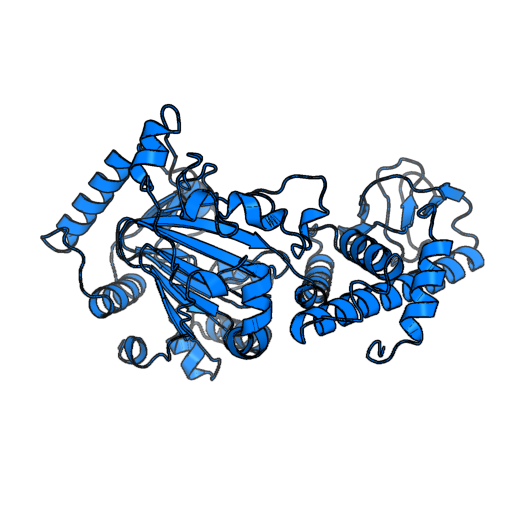LA A CA 1
ATOM 1831 C C . ALA A 1 233 ? 58.778 44.324 127.485 1.00 53.49 321 ALA A C 1
ATOM 1832 O O . ALA A 1 233 ? 59.312 45.007 128.370 1.00 59.58 321 ALA A O 1
ATOM 1834 N N . LEU A 1 234 ? 59.474 43.804 126.470 1.00 56.50 322 LEU A N 1
ATOM 1835 C CA . LEU A 1 234 ? 60.917 43.997 126.397 1.00 59.17 322 LEU A CA 1
ATOM 1836 C C . LEU A 1 234 ? 61.269 45.474 126.427 1.00 55.96 322 LEU A C 1
ATOM 1837 O O . LEU A 1 234 ? 62.102 45.901 127.239 1.00 68.58 322 LEU A O 1
ATOM 1842 N N . LYS A 1 235 ? 60.592 46.283 125.603 1.00 55.21 323 LYS A N 1
ATOM 1843 C CA . LYS A 1 235 ? 60.856 47.716 125.634 1.00 55.08 323 LYS A CA 1
ATOM 1844 C C . LYS A 1 235 ? 60.710 48.254 127.051 1.00 61.69 323 LYS A C 1
ATOM 1845 O O . LYS A 1 235 ? 61.626 48.913 127.567 1.00 64.50 323 LYS A O 1
ATOM 1851 N N . PHE A 1 236 ? 59.598 47.915 127.718 1.00 60.59 324 PHE A N 1
ATOM 1852 C CA . PHE A 1 236 ? 59.398 48.319 129.107 1.00 55.49 324 PHE A CA 1
ATOM 1853 C C . PHE A 1 236 ? 60.650 48.042 129.922 1.00 51.78 324 PHE A C 1
ATOM 1854 O O . PHE A 1 236 ? 61.287 48.968 130.443 1.00 58.84 324 PHE A O 1
ATOM 1862 N N . GLU A 1 237 ? 61.084 46.780 129.934 1.00 54.38 325 GLU A N 1
ATOM 1863 C CA . GLU A 1 237 ? 62.241 46.419 130.742 1.00 60.96 325 GLU A CA 1
ATOM 1864 C C . GLU A 1 237 ? 63.467 47.215 130.319 1.00 61.39 325 GLU A C 1
ATOM 1865 O O . GLU A 1 237 ? 64.130 47.827 131.167 1.00 72.18 325 GLU A O 1
ATOM 1871 N N . LYS A 1 238 ? 63.732 47.297 129.009 1.00 56.59 326 LYS A N 1
ATOM 1872 C CA . LYS A 1 238 ? 64.860 48.100 128.553 1.00 62.60 326 LYS A CA 1
ATOM 1873 C C . LYS A 1 238 ? 64.782 49.493 129.156 1.00 71.13 326 LYS A C 1
ATOM 1874 O O . LYS A 1 238 ? 65.688 49.916 129.886 1.00 74.75 326 LYS A O 1
ATOM 1880 N N . VAL A 1 239 ? 63.648 50.173 128.955 1.00 67.17 327 VAL A N 1
ATOM 1881 C CA . VAL A 1 239 ? 63.544 51.546 129.425 1.00 71.60 327 VAL A CA 1
ATOM 1882 C C . VAL A 1 239 ? 63.766 51.598 130.927 1.00 76.96 327 VAL A C 1
ATOM 1883 O O . VAL A 1 239 ? 64.555 52.418 131.421 1.00 78.90 327 VAL A O 1
ATOM 1887 N N . VAL A 1 240 ? 63.151 50.671 131.670 1.00 67.03 328 VAL A N 1
ATOM 1888 C CA . VAL A 1 240 ? 63.278 50.737 133.119 1.00 72.41 328 VAL A CA 1
ATOM 1889 C C . VAL A 1 240 ? 64.737 50.575 133.515 1.00 75.82 328 VAL A C 1
ATOM 1890 O O . VAL A 1 240 ? 65.263 51.352 134.323 1.00 77.48 328 VAL A O 1
ATOM 1894 N N . LYS A 1 241 ? 65.438 49.631 132.875 1.00 66.12 329 LYS A N 1
ATOM 1895 C CA . LYS A 1 241 ? 66.843 49.421 133.202 1.00 74.80 329 LYS A CA 1
ATOM 1896 C C . LYS A 1 241 ? 67.652 50.682 132.961 1.00 81.84 329 LYS A C 1
ATOM 1897 O O . LYS A 1 241 ? 68.541 51.017 133.753 1.00 87.15 329 LYS A O 1
ATOM 1903 N N . GLU A 1 242 ? 67.347 51.408 131.885 1.00 81.30 330 GLU A N 1
ATOM 1904 C CA . GLU A 1 242 ? 68.087 52.636 131.638 1.00 87.05 330 GLU A CA 1
ATOM 1905 C C . GLU A 1 242 ? 67.742 53.681 132.688 1.00 89.42 330 GLU A C 1
ATOM 1906 O O . GLU A 1 242 ? 68.638 54.321 133.253 1.00 95.75 330 GLU A O 1
ATOM 1912 N N . CYS A 1 243 ? 66.460 53.791 133.039 1.00 93.20 331 CYS A N 1
ATOM 1913 C CA . CYS A 1 243 ? 66.036 54.892 133.894 1.00 97.85 331 CYS A CA 1
ATOM 1914 C C . CYS A 1 243 ? 66.403 54.662 135.354 1.00 110.22 331 CYS A C 1
ATOM 1915 O O . CYS A 1 243 ? 66.669 55.629 136.076 1.00 116.05 331 CYS A O 1
ATOM 1918 N N . VAL A 1 244 ? 66.433 53.406 135.806 1.00 114.24 332 VAL A N 1
ATOM 1919 C CA . VAL A 1 244 ? 67.038 53.107 137.101 1.00 111.57 332 VAL A CA 1
ATOM 1920 C C . VAL A 1 244 ? 68.512 53.493 137.097 1.00 118.61 332 VAL A C 1
ATOM 1921 O O . VAL A 1 244 ? 69.031 54.026 138.086 1.00 119.98 332 VAL A O 1
ATOM 1925 N N . TYR A 1 245 ? 69.205 53.251 135.979 1.00 112.92 333 TYR A N 1
ATOM 1926 C CA . TYR A 1 245 ? 70.649 53.467 135.954 1.00 120.88 333 TYR A CA 1
ATOM 1927 C C . TYR A 1 245 ? 70.987 54.952 135.900 1.00 133.67 333 TYR A C 1
ATOM 1928 O O . TYR A 1 245 ? 71.915 55.406 136.581 1.00 135.80 333 TYR A O 1
ATOM 1937 N N . ASN A 1 246 ? 70.253 55.720 135.096 1.00 130.64 334 ASN A N 1
ATOM 1938 C CA . ASN A 1 246 ? 70.386 57.171 135.090 1.00 133.17 334 ASN A CA 1
ATOM 1939 C C . ASN A 1 246 ? 69.789 57.816 136.329 1.00 132.60 334 ASN A C 1
ATOM 1940 O O . ASN A 1 246 ? 69.858 59.044 136.458 1.00 135.64 334 ASN A O 1
ATOM 1945 N N . ASP A 1 247 ? 69.206 57.021 137.227 1.00 137.04 335 ASP A N 1
ATOM 1946 C CA . ASP A 1 247 ? 68.480 57.500 138.399 1.00 133.85 335 ASP A CA 1
ATOM 1947 C C . ASP A 1 247 ? 67.275 58.355 138.018 1.00 130.25 335 ASP A C 1
ATOM 1948 O O . ASP A 1 247 ? 66.821 59.189 138.809 1.00 119.06 335 ASP A O 1
ATOM 1953 N N . ASP A 1 248 ? 66.763 58.165 136.796 1.00 135.21 336 ASP A N 1
ATOM 1954 C CA . ASP A 1 248 ? 65.419 58.630 136.469 1.00 132.56 336 ASP A CA 1
ATOM 1955 C C . ASP A 1 248 ? 64.381 57.931 137.335 1.00 122.21 336 ASP A C 1
ATOM 1956 O O . ASP A 1 248 ? 63.353 58.525 137.683 1.00 105.82 336 ASP A O 1
ATOM 1961 N N . ILE A 1 249 ? 64.632 56.668 137.673 1.00 128.76 337 ILE A N 1
ATOM 1962 C CA . ILE A 1 249 ? 63.809 55.885 138.586 1.00 126.71 337 ILE A CA 1
ATOM 1963 C C . ILE A 1 249 ? 64.600 55.693 139.873 1.00 133.44 337 ILE A C 1
ATOM 1964 O O . ILE A 1 249 ? 65.745 55.226 139.839 1.00 145.72 337 ILE A O 1
ATOM 1969 N N . LEU A 1 250 ? 63.996 56.052 141.004 1.00 129.86 338 LEU A N 1
ATOM 1970 C CA . LEU A 1 250 ? 64.690 55.967 142.284 1.00 121.31 338 LEU A CA 1
ATOM 1971 C C . LEU A 1 250 ? 64.678 54.532 142.808 1.00 121.23 338 LEU A C 1
ATOM 1972 O O . LEU A 1 250 ? 63.612 53.926 142.948 1.00 110.38 338 LEU A O 1
ATOM 1977 N N . SER A 1 251 ? 65.862 54.000 143.103 1.00 121.42 339 SER A N 1
ATOM 1978 C CA . SER A 1 251 ? 66.031 52.676 143.694 1.00 120.24 339 SER A CA 1
ATOM 1979 C C . SER A 1 251 ? 67.374 52.655 144.426 1.00 118.25 339 SER A C 1
ATOM 1980 O O . SER A 1 251 ? 68.029 53.690 144.596 1.00 109.84 339 SER A O 1
ATOM 1983 N N . THR A 1 252 ? 67.787 51.466 144.861 1.00 130.32 340 THR A N 1
ATOM 1984 C CA . THR A 1 252 ? 69.184 51.200 145.183 1.00 141.85 340 THR A CA 1
ATOM 1985 C C . THR A 1 252 ? 69.862 50.622 143.944 1.00 153.17 340 THR A C 1
ATOM 1986 O O . THR A 1 252 ? 69.261 49.845 143.196 1.00 151.13 340 THR A O 1
ATOM 1990 N N . ASN A 1 253 ? 71.166 50.845 143.827 1.00 161.85 341 ASN A N 1
ATOM 1991 C CA . ASN A 1 253 ? 71.882 50.380 142.651 1.00 153.03 341 ASN A CA 1
ATOM 1992 C C . ASN A 1 253 ? 71.606 48.896 142.488 1.00 146.02 341 ASN A C 1
ATOM 1993 O O . ASN A 1 253 ? 71.621 48.131 143.453 1.00 144.55 341 ASN A O 1
ATOM 1998 N N . GLY A 1 254 ? 71.351 48.505 141.245 1.00 149.73 342 GLY A N 1
ATOM 1999 C CA . GLY A 1 254 ? 70.991 47.141 140.918 1.00 148.38 342 GLY A CA 1
ATOM 2000 C C . GLY A 1 254 ? 71.981 46.039 141.219 1.00 158.22 342 GLY A C 1
ATOM 2001 O O . GLY A 1 254 ? 71.557 44.974 141.676 1.00 154.85 342 GLY A O 1
ATOM 2002 N N . GLU A 1 255 ? 73.273 46.282 141.014 1.00 154.76 343 GLU A N 1
ATOM 2003 C CA . GLU A 1 255 ? 74.255 45.249 141.298 1.00 164.39 343 GLU A CA 1
ATOM 2004 C C . GLU A 1 255 ? 73.827 44.001 140.549 1.00 167.28 343 GLU A C 1
ATOM 2005 O O . GLU A 1 255 ? 73.725 42.921 141.139 1.00 170.81 343 GLU A O 1
ATOM 2011 N N . ASP A 1 256 ? 73.526 44.189 139.262 1.00 171.89 344 ASP A N 1
ATOM 2012 C CA . ASP A 1 256 ? 73.055 43.134 138.362 1.00 159.47 344 ASP A CA 1
ATOM 2013 C C . ASP A 1 256 ? 71.757 42.532 138.888 1.00 143.80 344 ASP A C 1
ATOM 2014 O O . ASP A 1 256 ? 70.809 43.261 139.179 1.00 132.57 344 ASP A O 1
ATOM 2019 N N . GLY A 1 257 ? 71.705 41.212 139.013 1.00 138.76 345 GLY A N 1
ATOM 2020 C CA . GLY A 1 257 ? 70.492 40.573 139.487 1.00 127.09 345 GLY A CA 1
ATOM 2021 C C . GLY A 1 257 ? 69.480 40.447 138.364 1.00 114.65 345 GLY A C 1
ATOM 2022 O O . GLY A 1 257 ? 69.833 40.548 137.188 1.00 128.73 345 GLY A O 1
ATOM 2023 N N . ALA A 1 258 ? 68.219 40.222 138.715 1.00 99.94 346 ALA A N 1
ATOM 2024 C CA . ALA A 1 258 ? 67.191 40.058 137.689 1.00 89.89 346 ALA A CA 1
ATOM 2025 C C . ALA A 1 258 ? 65.995 41.018 137.727 1.00 99.43 346 ALA A C 1
ATOM 2026 O O . ALA A 1 258 ? 65.375 41.233 138.769 1.00 115.43 346 ALA A O 1
ATOM 2028 N N . PHE A 1 259 ? 65.579 41.416 136.561 1.00 92.48 347 PHE A N 1
ATOM 2029 C CA . PHE A 1 259 ? 64.647 42.466 136.474 1.00 86.12 347 PHE A CA 1
ATOM 2030 C C . PHE A 1 259 ? 63.562 42.227 137.468 1.00 89.88 347 PHE A C 1
ATOM 2031 O O . PHE A 1 259 ? 63.199 43.118 138.152 1.00 88.21 347 PHE A O 1
ATOM 2039 N N . ASP A 1 260 ? 63.164 40.986 137.710 1.00 97.77 348 ASP A N 1
ATOM 2040 C CA . ASP A 1 260 ? 62.062 40.768 138.649 1.00 92.27 348 ASP A CA 1
ATOM 2041 C C . ASP A 1 260 ? 62.390 41.364 140.022 1.00 85.90 348 ASP A C 1
ATOM 2042 O O . ASP A 1 260 ? 61.526 41.942 140.682 1.00 66.32 348 ASP A O 1
ATOM 2047 N N . VAL A 1 261 ? 63.640 41.216 140.438 1.00 87.74 349 VAL A N 1
ATOM 2048 C CA . VAL A 1 261 ? 64.149 41.741 141.702 1.00 79.43 349 VAL A CA 1
ATOM 2049 C C . VAL A 1 261 ? 64.407 43.243 141.704 1.00 81.13 349 VAL A C 1
ATOM 2050 O O . VAL A 1 261 ? 64.107 43.923 142.686 1.00 84.98 349 VAL A O 1
ATOM 2054 N N . LEU A 1 262 ? 64.961 43.766 140.612 1.00 78.12 350 LEU A N 1
ATOM 2055 C CA . LEU A 1 262 ? 65.244 45.172 140.581 1.00 85.10 350 LEU A CA 1
ATOM 2056 C C . LEU A 1 262 ? 63.944 45.954 140.708 1.00 79.70 350 LEU A C 1
ATOM 2057 O O . LEU A 1 262 ? 63.864 46.915 141.410 1.00 68.20 350 LEU A O 1
ATOM 2062 N N . LEU A 1 263 ? 62.926 45.500 140.020 1.00 67.25 351 LEU A N 1
ATOM 2063 C CA . LEU A 1 263 ? 61.606 46.116 140.108 1.00 72.38 351 LEU A CA 1
ATOM 2064 C C . LEU A 1 263 ? 61.133 46.197 141.552 1.00 71.06 351 LEU A C 1
ATOM 2065 O O . LEU A 1 263 ? 60.565 47.209 141.978 1.00 81.76 351 LEU A O 1
ATOM 2070 N N . GLY A 1 264 ? 61.367 45.134 142.321 1.00 72.57 352 GLY A N 1
ATOM 2071 C CA . GLY A 1 264 ? 61.022 45.127 143.733 1.00 62.77 352 GLY A CA 1
ATOM 2072 C C . GLY A 1 264 ? 61.807 46.100 144.589 1.00 78.21 352 GLY A C 1
ATOM 2073 O O . GLY A 1 264 ? 61.531 46.202 145.788 1.00 89.20 352 GLY A O 1
ATOM 2074 N N . LYS A 1 265 ? 62.779 46.793 144.004 1.00 81.32 353 LYS A N 1
ATOM 2075 C CA . LYS A 1 265 ? 63.603 47.734 144.763 1.00 77.71 353 LYS A CA 1
ATOM 2076 C C . LYS A 1 265 ? 63.416 49.187 144.333 1.00 77.54 353 LYS A C 1
ATOM 2077 O O . LYS A 1 265 ? 64.116 50.079 144.813 1.00 82.97 353 LYS A O 1
ATOM 2083 N N . THR A 1 266 ? 62.472 49.419 143.429 1.00 75.22 354 THR A N 1
ATOM 2084 C CA . THR A 1 266 ? 62.192 50.762 142.938 1.00 77.21 354 THR A CA 1
ATOM 2085 C C . THR A 1 266 ? 60.930 51.321 143.588 1.00 72.99 354 THR A C 1
ATOM 2086 O O . THR A 1 266 ? 59.933 50.608 143.772 1.00 79.67 354 THR A O 1
ATOM 2090 N N . THR A 1 267 ? 61.005 52.591 143.986 1.00 62.83 355 THR A N 1
ATOM 2091 C CA . THR A 1 267 ? 59.792 53.355 144.238 1.00 64.91 355 THR A CA 1
ATOM 2092 C C . THR A 1 267 ? 58.947 53.335 142.979 1.00 67.51 355 THR A C 1
ATOM 2093 O O . THR A 1 267 ? 59.471 53.491 141.873 1.00 65.84 355 THR A O 1
ATOM 2097 N N . ILE A 1 268 ? 57.648 53.078 143.143 1.00 62.23 356 ILE A N 1
ATOM 2098 C CA . ILE A 1 268 ? 56.758 53.039 141.993 1.00 60.47 356 ILE A CA 1
ATOM 2099 C C . ILE A 1 268 ? 56.947 54.314 141.186 1.00 70.80 356 ILE A C 1
ATOM 2100 O O . ILE A 1 268 ? 57.023 55.418 141.738 1.00 68.94 356 ILE A O 1
ATOM 2105 N N . PHE A 1 269 ? 57.083 54.158 139.878 1.00 61.91 357 PHE A N 1
ATOM 2106 C CA . PHE A 1 269 ? 57.414 55.292 139.041 1.00 61.06 357 PHE A CA 1
ATOM 2107 C C . PHE A 1 269 ? 56.252 55.606 138.110 1.00 60.50 357 PHE A C 1
ATOM 2108 O O . PHE A 1 269 ? 55.527 54.699 137.687 1.00 54.92 357 PHE A O 1
ATOM 2116 N N . PRO A 1 270 ? 56.053 56.873 137.769 1.00 64.18 358 PRO A N 1
ATOM 2117 C CA . PRO A 1 270 ? 54.853 57.264 137.029 1.00 58.55 358 PRO A CA 1
ATOM 2118 C C . PRO A 1 270 ? 54.948 56.863 135.569 1.00 64.13 358 PRO A C 1
ATOM 2119 O O . PRO A 1 270 ? 56.050 56.704 135.023 1.00 59.96 358 PRO A O 1
ATOM 2123 N N . PRO A 1 271 ? 53.806 56.670 134.909 1.00 62.89 359 PRO A N 1
ATOM 2124 C CA . PRO A 1 271 ? 53.826 56.358 133.471 1.00 60.36 359 PRO A CA 1
ATOM 2125 C C . PRO A 1 271 ? 54.514 57.397 132.591 1.00 66.43 359 PRO A C 1
ATOM 2126 O O . PRO A 1 271 ? 54.890 57.051 131.467 1.00 65.41 359 PRO A O 1
ATOM 2130 N N . LYS A 1 272 ? 54.681 58.647 133.036 1.00 62.68 360 LYS A N 1
ATOM 2131 C CA . LYS A 1 272 ? 55.313 59.641 132.169 1.00 67.29 360 LYS A CA 1
ATOM 2132 C C . LYS A 1 272 ? 56.745 59.250 131.825 1.00 69.06 360 LYS A C 1
ATOM 2133 O O . LYS A 1 272 ? 57.218 59.521 130.715 1.00 69.39 360 LYS A O 1
ATOM 2139 N N . THR A 1 273 ? 57.461 58.634 132.771 1.00 63.33 361 THR A N 1
ATOM 2140 C CA . THR A 1 273 ? 58.807 58.161 132.466 1.00 76.92 361 THR A CA 1
ATOM 2141 C C . THR A 1 273 ? 58.792 57.217 131.274 1.00 71.40 361 THR A C 1
ATOM 2142 O O . THR A 1 273 ? 59.678 57.269 130.413 1.00 71.63 361 THR A O 1
ATOM 2146 N N . LEU A 1 274 ? 57.782 56.350 131.209 1.00 64.37 362 LEU A N 1
ATOM 2147 C CA . LEU A 1 274 ? 57.672 55.409 130.102 1.00 68.63 362 LEU A CA 1
ATOM 2148 C C . LEU A 1 274 ? 57.191 56.092 128.821 1.00 70.84 362 LEU A C 1
ATOM 2149 O O . LEU A 1 274 ? 57.659 55.765 127.722 1.00 72.97 362 LEU A O 1
ATOM 2154 N N . LEU A 1 275 ? 56.253 57.036 128.940 1.00 69.48 363 LEU A N 1
ATOM 2155 C CA . LEU A 1 275 ? 55.805 57.784 127.772 1.00 72.14 363 LEU A CA 1
ATOM 2156 C C . LEU A 1 275 ? 56.961 58.543 127.133 1.00 74.62 363 LEU A C 1
ATOM 2157 O O . LEU A 1 275 ? 57.071 58.598 125.905 1.00 73.76 363 LEU A O 1
ATOM 2162 N N . ASP A 1 276 ? 57.836 59.131 127.955 1.00 73.18 364 ASP A N 1
ATOM 2163 C CA . ASP A 1 276 ? 58.981 59.882 127.450 1.00 73.30 364 ASP A CA 1
ATOM 2164 C C . ASP A 1 276 ? 59.929 59.021 126.627 1.00 72.51 364 ASP A C 1
ATOM 2165 O O . ASP A 1 276 ? 60.704 59.559 125.829 1.00 83.45 364 ASP A O 1
ATOM 2170 N N . HIS A 1 277 ? 59.795 57.714 126.753 1.00 65.88 365 HIS A N 1
ATOM 2171 C CA . HIS A 1 277 ? 60.583 56.776 126.008 1.00 71.35 365 HIS A CA 1
ATOM 2172 C C . HIS A 1 277 ? 59.830 55.956 125.033 1.00 74.59 365 HIS A C 1
ATOM 2173 O O . HIS A 1 277 ? 60.264 54.951 124.617 1.00 69.56 365 HIS A O 1
ATOM 2180 N N . ASN A 1 278 ? 58.623 56.338 124.790 1.00 70.01 366 ASN A N 1
ATOM 2181 C CA . ASN A 1 278 ? 57.800 55.762 123.723 1.00 75.33 366 ASN A CA 1
ATOM 2182 C C . ASN A 1 278 ? 57.479 54.284 123.946 1.00 75.04 366 ASN A C 1
ATOM 2183 O O . ASN A 1 278 ? 57.597 53.460 123.037 1.00 82.49 366 ASN A O 1
ATOM 2188 N N . VAL A 1 279 ? 57.058 53.945 125.154 1.00 64.41 367 VAL A N 1
ATOM 2189 C CA . VAL A 1 279 ? 56.387 52.672 125.418 1.00 66.81 367 VAL A CA 1
ATOM 2190 C C . VAL A 1 279 ? 54.931 52.973 125.739 1.00 61.77 367 VAL A C 1
ATOM 2191 O O . VAL A 1 279 ? 54.654 53.873 126.541 1.00 57.93 367 VAL A O 1
ATOM 2195 N N . PRO A 1 280 ? 53.974 52.298 125.102 1.00 62.63 368 PRO A N 1
ATOM 2196 C CA . PRO A 1 280 ? 52.571 52.677 125.287 1.00 54.80 368 PRO A CA 1
ATOM 2197 C C . PRO A 1 280 ? 52.076 52.302 126.676 1.00 58.75 368 PRO A C 1
ATOM 2198 O O . PRO A 1 280 ? 52.425 51.253 127.221 1.00 58.61 368 PRO A O 1
ATOM 2202 N N . VAL A 1 281 ? 51.263 53.181 127.253 1.00 50.23 369 VAL A N 1
ATOM 2203 C CA . VAL A 1 281 ? 50.614 52.941 128.538 1.00 54.07 369 VAL A CA 1
ATOM 2204 C C . VAL A 1 281 ? 49.147 53.303 128.391 1.00 48.66 369 VAL A C 1
ATOM 2205 O O . VAL A 1 281 ? 48.814 54.338 127.809 1.00 53.88 369 VAL A O 1
ATOM 2209 N N . TYR A 1 282 ? 48.266 52.455 128.908 1.00 48.82 370 TYR A N 1
ATOM 2210 C CA . TYR A 1 282 ? 46.836 52.721 128.848 1.00 46.43 370 TYR A CA 1
ATOM 2211 C C . TYR A 1 282 ? 46.254 52.689 130.251 1.00 49.81 370 TYR A C 1
ATOM 2212 O O . TYR A 1 282 ? 46.693 51.923 131.110 1.00 51.95 370 TYR A O 1
ATOM 2221 N N . LYS A 1 283 ? 45.273 53.548 130.487 1.00 53.55 371 LYS A N 1
ATOM 2222 C CA . LYS A 1 283 ? 44.694 53.700 131.811 1.00 49.12 371 LYS A CA 1
ATOM 2223 C C . LYS A 1 283 ? 43.315 53.058 131.860 1.00 47.26 371 LYS A C 1
ATOM 2224 O O . LYS A 1 283 ? 42.547 53.127 130.894 1.00 48.76 371 LYS A O 1
ATOM 2230 N N . ALA A 1 284 ? 43.038 52.390 132.973 1.00 41.78 372 ALA A N 1
ATOM 2231 C CA . ALA A 1 284 ? 41.703 51.928 133.307 1.00 41.81 372 ALA A CA 1
ATOM 2232 C C . ALA A 1 284 ? 41.383 52.497 134.677 1.00 43.54 372 ALA A C 1
ATOM 2233 O O . ALA A 1 284 ? 42.222 52.448 135.577 1.00 51.20 372 ALA A O 1
ATOM 2235 N N . VAL A 1 285 ? 40.194 53.057 134.841 1.00 45.32 373 VAL A N 1
ATOM 2236 C CA . VAL A 1 285 ? 39.714 53.471 136.157 1.00 42.70 373 VAL A CA 1
ATOM 2237 C C . VAL A 1 285 ? 38.513 52.592 136.457 1.00 45.46 373 VAL A C 1
ATOM 2238 O O . VAL A 1 285 ? 37.470 52.714 135.805 1.00 40.26 373 VAL A O 1
ATOM 2242 N N . GLN A 1 286 ? 38.659 51.698 137.425 1.00 38.27 374 GLN A N 1
ATOM 2243 C CA . GLN A 1 286 ? 37.719 50.613 137.658 1.00 41.01 374 GLN A CA 1
ATOM 2244 C C . GLN A 1 286 ? 36.858 50.951 138.870 1.00 42.62 374 GLN A C 1
ATOM 2245 O O . GLN A 1 286 ? 37.374 51.393 139.910 1.00 41.61 374 GLN A O 1
ATOM 2251 N N . LYS A 1 287 ? 35.551 50.726 138.742 1.00 41.76 375 LYS A N 1
ATOM 2252 C CA . LYS A 1 287 ? 34.581 51.002 139.805 1.00 46.85 375 LYS A CA 1
ATOM 2253 C C . LYS A 1 287 ? 33.749 49.749 140.071 1.00 43.28 375 LYS A C 1
ATOM 2254 O O . LYS A 1 287 ? 33.620 48.896 139.192 1.00 48.82 375 LYS A O 1
ATOM 2260 N N . PRO A 1 288 ? 33.180 49.623 141.269 1.00 41.27 376 PRO A N 1
ATOM 2261 C CA . PRO A 1 288 ? 32.427 48.399 141.573 1.00 42.01 376 PRO A CA 1
ATOM 2262 C C . PRO A 1 288 ? 31.544 47.985 140.403 1.00 42.98 376 PRO A C 1
ATOM 2263 O O . PRO A 1 288 ? 30.927 48.821 139.739 1.00 43.45 376 PRO A O 1
ATOM 2267 N N . GLY A 1 289 ? 31.491 46.680 140.150 1.00 46.42 377 GLY A N 1
ATOM 2268 C CA . GLY A 1 289 ? 30.718 46.154 139.049 1.00 44.63 377 GLY A CA 1
ATOM 2269 C C . GLY A 1 289 ? 31.490 45.974 137.765 1.00 44.01 377 GLY A C 1
ATOM 2270 O O . GLY A 1 289 ? 30.906 45.532 136.768 1.00 45.12 377 GLY A O 1
ATOM 2271 N N . GLU A 1 290 ? 32.781 46.286 137.755 1.00 42.51 378 GLU A N 1
ATOM 2272 C CA . GLU A 1 290 ? 33.594 46.145 136.559 1.00 42.05 378 GLU A CA 1
ATOM 2273 C C . GLU A 1 290 ? 34.732 45.154 136.775 1.00 45.09 378 GLU A C 1
ATOM 2274 O O . GLU A 1 290 ? 35.312 45.049 137.875 1.00 41.26 378 GLU A O 1
ATOM 2280 N N . PHE A 1 291 ? 35.004 44.407 135.705 1.00 41.29 379 PHE A N 1
ATOM 2281 C CA . PHE A 1 291 ? 36.143 43.517 135.598 1.00 42.08 379 PHE A CA 1
ATOM 2282 C C . PHE A 1 291 ? 37.262 44.232 134.852 1.00 41.99 379 PHE A C 1
ATOM 2283 O O . PHE A 1 291 ? 37.014 44.995 133.918 1.00 40.38 379 PHE A O 1
ATOM 2291 N N . VAL A 1 292 ? 38.492 43.978 135.268 1.00 42.12 380 VAL A N 1
ATOM 2292 C CA . VAL A 1 292 ? 39.682 44.386 134.537 1.00 41.83 380 VAL A CA 1
ATOM 2293 C C . VAL A 1 292 ? 40.466 43.126 134.202 1.00 41.98 380 VAL A C 1
ATOM 2294 O O . VAL A 1 292 ? 40.686 42.273 135.072 1.00 37.61 380 VAL A O 1
ATOM 2298 N N . VAL A 1 293 ? 40.854 42.996 132.939 1.00 42.56 381 VAL A N 1
ATOM 2299 C CA . VAL A 1 293 ? 41.635 41.860 132.470 1.00 39.18 381 VAL A CA 1
ATOM 2300 C C . VAL A 1 293 ? 42.989 42.375 132.013 1.00 42.54 381 VAL A C 1
ATOM 2301 O O . VAL A 1 293 ? 43.068 43.356 131.264 1.00 42.39 381 VAL A O 1
ATOM 2305 N N . THR A 1 294 ? 44.049 41.727 132.479 1.00 37.13 382 THR A N 1
ATOM 2306 C CA . THR A 1 294 ? 45.390 41.939 131.959 1.00 37.50 382 THR A CA 1
ATOM 2307 C C . THR A 1 294 ? 45.839 40.680 131.232 1.00 37.15 382 THR A C 1
ATOM 2308 O O . THR A 1 294 ? 45.608 39.558 131.705 1.00 48.75 382 THR A O 1
ATOM 2312 N N . PHE A 1 295 ? 46.498 40.884 130.106 1.00 37.96 383 PHE A N 1
ATOM 2313 C CA . PHE A 1 295 ? 46.879 39.894 129.116 1.00 39.21 383 PHE A CA 1
ATOM 2314 C C . PHE A 1 295 ? 48.275 39.350 129.393 1.00 41.16 383 PHE A C 1
ATOM 2315 O O . PHE A 1 295 ? 49.040 39.937 130.164 1.00 45.20 383 PHE A O 1
ATOM 2323 N N . PRO A 1 296 ? 48.628 38.203 128.807 1.00 46.34 384 PRO A N 1
ATOM 2324 C CA . PRO A 1 296 ? 49.937 37.599 129.095 1.00 45.50 384 PRO A CA 1
ATOM 2325 C C . PRO A 1 296 ? 51.078 38.569 128.829 1.00 45.65 384 PRO A C 1
ATOM 2326 O O . PRO A 1 296 ? 51.118 39.245 127.798 1.00 42.98 384 PRO A O 1
ATOM 2330 N N . ARG A 1 297 ? 51.985 38.662 129.800 1.00 47.02 385 ARG A N 1
ATOM 2331 C CA . ARG A 1 297 ? 53.187 39.488 129.741 1.00 46.04 385 ARG A CA 1
ATOM 2332 C C . ARG A 1 297 ? 52.897 40.983 129.746 1.00 43.95 385 ARG A C 1
ATOM 2333 O O . ARG A 1 297 ? 53.788 41.781 129.422 1.00 45.39 385 ARG A O 1
ATOM 2341 N N . ALA A 1 298 ? 51.683 41.390 130.098 1.00 42.69 386 ALA A N 1
ATOM 2342 C CA . ALA A 1 298 ? 51.314 42.802 130.107 1.00 44.90 386 ALA A CA 1
ATOM 2343 C C . ALA A 1 298 ? 51.674 43.398 131.463 1.00 41.67 386 ALA A C 1
ATOM 2344 O O . ALA A 1 298 ? 51.051 43.070 132.475 1.00 42.20 386 ALA A O 1
ATOM 2346 N N . TYR A 1 299 ? 52.671 44.273 131.485 1.00 45.88 387 TYR A N 1
ATOM 2347 C CA . TYR A 1 299 ? 53.034 44.928 132.736 1.00 48.47 387 TYR A CA 1
ATOM 2348 C C . TYR A 1 299 ? 51.907 45.847 133.209 1.00 46.46 387 TYR A C 1
ATOM 2349 O O . TYR A 1 299 ? 51.263 46.526 132.409 1.00 44.29 387 TYR A O 1
ATOM 2358 N N . HIS A 1 300 ? 51.658 45.859 134.516 1.00 42.60 388 HIS A N 1
ATOM 2359 C CA . HIS A 1 300 ? 50.622 46.729 135.050 1.00 44.32 388 HIS A CA 1
ATOM 2360 C C . HIS A 1 300 ? 50.930 47.216 136.463 1.00 45.94 388 HIS A C 1
ATOM 2361 O O . HIS A 1 300 ? 51.611 46.537 137.240 1.00 44.47 388 HIS A O 1
ATOM 2368 N N . ALA A 1 301 ? 50.415 48.401 136.779 1.00 49.00 389 ALA A N 1
ATOM 2369 C CA . ALA A 1 301 ? 50.560 49.016 138.091 1.00 43.91 389 ALA A CA 1
ATOM 2370 C C . ALA A 1 301 ? 49.317 49.830 138.416 1.00 43.57 389 ALA A C 1
ATOM 2371 O O . ALA A 1 301 ? 48.544 50.188 137.517 1.00 47.99 389 ALA A O 1
ATOM 2373 N N . GLY A 1 302 ? 49.099 50.141 139.688 1.00 46.79 390 GLY A N 1
ATOM 2374 C CA . GLY A 1 302 ? 47.923 50.926 140.007 1.00 41.14 390 GLY A CA 1
ATOM 2375 C C . GLY A 1 302 ? 47.791 51.176 141.490 1.00 45.26 390 GLY A C 1
ATOM 2376 O O . GLY A 1 302 ? 48.620 50.749 142.301 1.00 44.11 390 GLY A O 1
ATOM 2377 N N . PHE A 1 303 ? 46.712 51.880 141.829 1.00 42.68 391 PHE A N 1
ATOM 2378 C CA . PHE A 1 303 ? 46.490 52.310 143.202 1.00 44.46 391 PHE A CA 1
ATOM 2379 C C . PHE A 1 303 ? 45.003 52.494 143.465 1.00 42.26 391 PHE A C 1
ATOM 2380 O O . PHE A 1 303 ? 44.199 52.685 142.547 1.00 44.28 391 PHE A O 1
ATOM 2388 N N . SER A 1 304 ? 44.660 52.480 144.751 1.00 40.27 392 SER A N 1
ATOM 2389 C CA . SER A 1 304 ? 43.286 52.624 145.204 1.00 41.78 392 SER A CA 1
ATOM 2390 C C . SER A 1 304 ? 42.990 54.076 145.570 1.00 45.96 392 SER A C 1
ATOM 2391 O O . SER A 1 304 ? 43.862 54.796 146.068 1.00 44.04 392 SER A O 1
ATOM 2394 N N . HIS A 1 305 ? 41.752 54.504 145.319 1.00 40.76 393 HIS A N 1
ATOM 2395 C CA . HIS A 1 305 ? 41.311 55.861 145.635 1.00 41.73 393 HIS A CA 1
ATOM 2396 C C . HIS A 1 305 ? 40.642 55.973 147.000 1.00 42.46 393 HIS A C 1
ATOM 2397 O O . HIS A 1 305 ? 40.124 57.042 147.331 1.00 46.21 393 HIS A O 1
ATOM 2404 N N . GLY A 1 306 ? 40.644 54.906 147.787 1.00 46.85 394 GLY A N 1
ATOM 2405 C CA . GLY A 1 306 ? 39.951 54.868 149.057 1.00 40.72 394 GLY A CA 1
ATOM 2406 C C . GLY A 1 306 ? 39.646 53.423 149.399 1.00 50.43 394 GLY A C 1
ATOM 2407 O O . GLY A 1 306 ? 40.134 52.500 148.747 1.00 42.16 394 GLY A O 1
ATOM 2408 N N . PHE A 1 307 ? 38.824 53.237 150.431 1.00 41.92 395 PHE A N 1
ATOM 2409 C CA . PHE A 1 307 ? 38.424 51.885 150.800 1.00 42.52 395 PHE A CA 1
ATOM 2410 C C . PHE A 1 307 ? 37.797 51.159 149.610 1.00 41.76 395 PHE A C 1
ATOM 2411 O O . PHE A 1 307 ? 36.948 51.711 148.906 1.00 46.64 395 PHE A O 1
ATOM 2419 N N . ASN A 1 308 ? 38.259 49.941 149.361 1.00 41.71 396 ASN A N 1
ATOM 2420 C CA . ASN A 1 308 ? 37.710 49.140 148.281 1.00 46.69 396 ASN A CA 1
ATOM 2421 C C . ASN A 1 308 ? 37.948 47.657 148.522 1.00 49.02 396 ASN A C 1
ATOM 2422 O O . ASN A 1 308 ? 38.870 47.274 149.243 1.00 46.93 396 ASN A O 1
ATOM 2427 N N . CYS A 1 309 ? 37.113 46.825 147.913 1.00 42.95 397 CYS A N 1
ATOM 2428 C CA . CYS A 1 309 ? 37.274 45.385 148.008 1.00 42.88 397 CYS A CA 1
ATOM 2429 C C . CYS A 1 309 ? 37.158 44.827 146.598 1.00 49.25 397 CYS A C 1
ATOM 2430 O O . CYS A 1 309 ? 36.216 45.157 145.869 1.00 46.45 397 CYS A O 1
ATOM 2433 N N . GLY A 1 310 ? 38.143 44.031 146.197 1.00 44.41 398 GLY A N 1
ATOM 2434 C CA . GLY A 1 310 ? 38.108 43.363 144.919 1.00 45.76 398 GLY A CA 1
ATOM 2435 C C . GLY A 1 310 ? 38.525 41.915 145.065 1.00 48.35 398 GLY A C 1
ATOM 2436 O O . GLY A 1 310 ? 38.901 41.454 146.144 1.00 43.19 398 GLY A O 1
ATOM 2437 N N . GLU A 1 311 ? 38.448 41.199 143.948 1.00 48.56 399 GLU A N 1
ATOM 2438 C CA . GLU A 1 311 ? 38.735 39.774 143.914 1.00 40.97 399 GLU A CA 1
ATOM 2439 C C . GLU A 1 311 ? 39.409 39.445 142.593 1.00 40.82 399 GLU A C 1
ATOM 2440 O O . GLU A 1 311 ? 38.978 39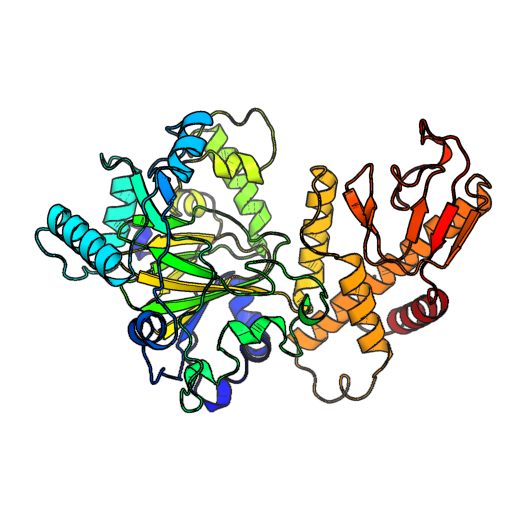.918 141.542 1.00 44.03 399 GLU A O 1
ATOM 2446 N N . ALA A 1 312 ? 40.468 38.641 142.630 1.00 43.74 400 ALA A N 1
ATOM 2447 C CA . ALA A 1 312 ? 41.233 38.410 141.412 1.00 42.50 400 ALA A CA 1
ATOM 2448 C C . ALA A 1 312 ? 41.654 36.954 141.306 1.00 40.32 400 ALA A C 1
ATOM 2449 O O . ALA A 1 312 ? 41.858 36.270 142.311 1.00 40.00 400 ALA A O 1
ATOM 2451 N N . VAL A 1 313 ? 41.799 36.490 140.068 1.00 38.53 401 VAL A N 1
ATOM 2452 C CA . VAL A 1 313 ? 42.390 35.179 139.827 1.00 38.58 401 VAL A CA 1
ATOM 2453 C C . VAL A 1 313 ? 43.117 35.217 138.492 1.00 43.71 401 VAL A C 1
ATOM 2454 O O . VAL A 1 313 ? 42.752 35.963 137.577 1.00 44.60 401 VAL A O 1
ATOM 2458 N N . ASN A 1 314 ? 44.167 34.417 138.393 1.00 39.47 402 ASN A N 1
ATOM 2459 C CA . ASN A 1 314 ? 44.968 34.316 137.187 1.00 42.34 402 ASN A CA 1
ATOM 2460 C C . ASN A 1 314 ? 44.594 33.059 136.418 1.00 42.12 402 ASN A C 1
ATOM 2461 O O . ASN A 1 314 ? 44.098 32.085 136.987 1.00 48.35 402 ASN A O 1
ATOM 2466 N N . PHE A 1 315 ? 44.813 33.098 135.109 1.00 41.27 403 PHE A N 1
ATOM 2467 C CA . PHE A 1 315 ? 44.365 31.990 134.272 1.00 40.08 403 PHE A CA 1
ATOM 2468 C C . PHE A 1 315 ? 45.127 31.974 132.953 1.00 40.90 403 PHE A C 1
ATOM 2469 O O . PHE A 1 315 ? 45.855 32.909 132.612 1.00 38.69 403 PHE A O 1
ATOM 2477 N N . ALA A 1 316 ? 44.919 30.893 132.200 1.00 43.71 404 ALA A N 1
ATOM 2478 C CA . ALA A 1 316 ? 45.511 30.729 130.884 1.00 42.61 404 ALA A CA 1
ATOM 2479 C C . ALA A 1 316 ? 44.490 30.103 129.944 1.00 49.74 404 ALA A C 1
ATOM 2480 O O . ALA A 1 316 ? 43.565 29.406 130.370 1.00 44.53 404 ALA A O 1
ATOM 2482 N N . MET A 1 317 ? 44.674 30.374 128.652 1.00 44.17 405 MET A N 1
ATOM 2483 C CA . MET A 1 317 ? 43.970 29.727 127.549 1.00 47.62 405 MET A CA 1
ATOM 2484 C C . MET A 1 317 ? 45.008 29.319 126.504 1.00 44.17 405 MET A C 1
ATOM 2485 O O . MET A 1 317 ? 46.207 29.550 126.673 1.00 44.88 405 MET A O 1
ATOM 2490 N N . GLY A 1 318 ? 44.541 28.724 125.403 1.00 43.30 406 GLY A N 1
ATOM 2491 C CA . GLY A 1 318 ? 45.463 28.238 124.380 1.00 45.92 406 GLY A CA 1
ATOM 2492 C C . GLY A 1 318 ? 46.452 29.290 123.914 1.00 49.10 406 GLY A C 1
ATOM 2493 O O . GLY A 1 318 ? 47.659 29.036 123.828 1.00 50.91 406 GLY A O 1
ATOM 2494 N N . ASP A 1 319 ? 45.960 30.501 123.645 1.00 44.94 407 ASP A N 1
ATOM 2495 C CA . ASP A 1 319 ? 46.806 31.573 123.134 1.00 46.66 407 ASP A CA 1
ATOM 2496 C C . ASP A 1 319 ? 47.907 31.980 124.104 1.00 43.95 407 ASP A C 1
ATOM 2497 O O . ASP A 1 319 ? 48.829 32.693 123.697 1.00 46.66 407 ASP A O 1
ATOM 2502 N N . TRP A 1 320 ? 47.837 31.551 125.364 1.00 39.15 408 TRP A N 1
ATOM 2503 C CA . TRP A 1 320 ? 48.897 31.838 126.322 1.00 45.07 408 TRP A CA 1
ATOM 2504 C C . TRP A 1 320 ? 50.135 30.971 126.124 1.00 44.78 408 TRP A C 1
ATOM 2505 O O . TRP A 1 320 ? 51.215 31.349 126.592 1.00 45.35 408 TRP A O 1
ATOM 2516 N N . PHE A 1 321 ? 50.018 29.830 125.448 1.00 41.85 409 PHE A N 1
ATOM 2517 C CA . PHE A 1 321 ? 51.137 28.887 125.448 1.00 47.86 409 PHE A CA 1
ATOM 2518 C C . PHE A 1 321 ? 52.450 29.469 124.925 1.00 44.54 409 PHE A C 1
ATOM 2519 O O . PHE A 1 321 ? 53.490 29.206 125.553 1.00 45.25 409 PHE A O 1
ATOM 2527 N N . PRO A 1 322 ? 52.493 30.266 123.850 1.00 45.55 410 PRO A N 1
ATOM 2528 C CA . PRO A 1 322 ? 53.777 30.890 123.478 1.00 46.25 410 PRO A CA 1
ATOM 2529 C C . PRO A 1 322 ? 54.365 31.751 124.577 1.00 49.38 410 PRO A C 1
ATOM 2530 O O . PRO A 1 322 ? 55.593 31.822 124.715 1.00 58.29 410 PRO A O 1
ATOM 2534 N N . PHE A 1 323 ? 53.524 32.403 125.377 1.00 48.79 411 PHE A N 1
ATOM 2535 C CA . PHE A 1 323 ? 54.041 33.244 126.449 1.00 42.36 411 PHE A CA 1
ATOM 2536 C C . PHE A 1 323 ? 54.570 32.402 127.604 1.00 39.52 411 PHE A C 1
ATOM 2537 O O . PHE A 1 323 ? 55.673 32.656 128.108 1.00 46.23 411 PHE A O 1
ATOM 2545 N N . GLY A 1 324 ? 53.810 31.384 128.018 1.00 40.41 412 GLY A N 1
ATOM 2546 C CA . GLY A 1 324 ? 54.317 30.441 129.003 1.00 41.79 412 GLY A CA 1
ATOM 2547 C C . GLY A 1 324 ? 55.701 29.926 128.660 1.00 55.04 412 GLY A C 1
ATOM 2548 O O . GLY A 1 324 ? 56.601 29.929 129.506 1.00 47.50 412 GLY A O 1
ATOM 2549 N N . ALA A 1 325 ? 55.899 29.512 127.401 1.00 53.68 413 ALA A N 1
ATOM 2550 C CA . ALA A 1 325 ? 57.209 29.040 126.963 1.00 52.67 413 ALA A CA 1
ATOM 2551 C C . ALA A 1 325 ? 58.289 30.063 127.291 1.00 46.60 413 ALA A C 1
ATOM 2552 O O . ALA A 1 325 ? 59.290 29.735 127.937 1.00 49.08 413 ALA A O 1
ATOM 2554 N N . ILE A 1 326 ? 58.080 31.323 126.900 1.00 43.18 414 ILE A N 1
ATOM 2555 C CA . ILE A 1 326 ? 59.089 32.341 127.180 1.00 50.66 414 ILE A CA 1
ATOM 2556 C C . ILE A 1 326 ? 59.346 32.412 128.679 1.00 45.53 414 ILE A C 1
ATOM 2557 O O . ILE A 1 326 ? 60.500 32.392 129.130 1.00 57.15 414 ILE A O 1
ATOM 2562 N N . ALA A 1 327 ? 58.274 32.406 129.476 1.00 45.20 415 ALA A N 1
ATOM 2563 C CA . ALA A 1 327 ? 58.441 32.450 130.922 1.00 50.81 415 ALA A CA 1
ATOM 2564 C C . ALA A 1 327 ? 59.253 31.258 131.409 1.00 52.86 415 ALA A C 1
ATOM 2565 O O . ALA A 1 327 ? 60.183 31.420 132.214 1.00 49.48 415 ALA A O 1
ATOM 2567 N N . SER A 1 328 ? 58.947 30.061 130.899 1.00 42.92 416 SER A N 1
ATOM 2568 C CA . SER A 1 328 ? 59.708 28.891 131.315 1.00 55.57 416 SER A CA 1
ATOM 2569 C C . SER A 1 328 ? 61.190 29.110 131.055 1.00 56.06 416 SER A C 1
ATOM 2570 O O . SER A 1 328 ? 62.024 28.877 131.942 1.00 56.97 416 SER A O 1
ATOM 2573 N N . CYS A 1 329 ? 61.525 29.649 129.874 1.00 49.34 417 CYS A N 1
ATOM 2574 C CA . CYS A 1 329 ? 62.923 29.944 129.590 1.00 54.41 417 CYS A CA 1
ATOM 2575 C C . CYS A 1 329 ? 63.502 30.850 130.659 1.00 51.33 417 CYS A C 1
ATOM 2576 O O . CYS A 1 329 ? 64.539 30.529 131.253 1.00 56.60 417 CYS A O 1
ATOM 2579 N N . ARG A 1 330 ? 62.824 31.962 130.955 1.00 47.53 418 ARG A N 1
ATOM 2580 C CA . ARG A 1 330 ? 63.357 32.860 131.970 1.00 56.38 418 ARG A CA 1
ATOM 2581 C C . ARG A 1 330 ? 63.500 32.131 133.297 1.00 53.19 418 ARG A C 1
ATOM 2582 O O . ARG A 1 330 ? 64.542 32.238 133.955 1.00 59.46 418 ARG A O 1
ATOM 2590 N N . TYR A 1 331 ? 62.490 31.337 133.676 1.00 52.90 419 TYR A N 1
ATOM 2591 C CA . TYR A 1 331 ? 62.594 30.563 134.909 1.00 58.44 419 TYR A CA 1
ATOM 2592 C C . TYR A 1 331 ? 63.867 29.729 134.904 1.00 62.57 419 TYR A C 1
ATOM 2593 O O . TYR A 1 331 ? 64.626 29.722 135.880 1.00 54.04 419 TYR A O 1
ATOM 2602 N N . ALA A 1 332 ? 64.127 29.039 133.787 1.00 57.78 420 ALA A N 1
ATOM 2603 C CA . ALA A 1 332 ? 65.321 28.209 133.689 1.00 59.16 420 ALA A CA 1
ATOM 2604 C C . ALA A 1 332 ? 66.577 29.061 133.739 1.00 61.79 420 ALA A C 1
ATOM 2605 O O . ALA A 1 332 ? 67.554 28.698 134.402 1.00 69.91 420 ALA A O 1
ATOM 2607 N N . HIS A 1 333 ? 66.558 30.214 133.065 1.00 57.13 421 HIS A N 1
ATOM 2608 C CA . HIS A 1 333 ? 67.747 31.057 133.022 1.00 61.13 421 HIS A CA 1
ATOM 2609 C C . HIS A 1 333 ? 68.092 31.576 134.409 1.00 73.42 421 HIS A C 1
ATOM 2610 O O . HIS A 1 333 ? 69.269 31.652 134.779 1.00 82.91 421 HIS A O 1
ATOM 2617 N N . LEU A 1 334 ? 67.077 31.924 135.195 1.00 75.89 422 LEU A N 1
ATOM 2618 C CA . LEU A 1 334 ? 67.266 32.435 136.545 1.00 69.60 422 LEU A CA 1
ATOM 2619 C C . LEU A 1 334 ? 67.435 31.333 137.581 1.00 75.69 422 LEU A C 1
ATOM 2620 O O . LEU A 1 334 ? 67.621 31.646 138.762 1.00 80.40 422 LEU A O 1
ATOM 2625 N N . ASN A 1 335 ? 67.376 30.064 137.171 1.00 68.95 423 ASN A N 1
ATOM 2626 C CA . ASN A 1 335 ? 67.525 28.930 138.084 1.00 78.61 423 ASN A CA 1
ATOM 2627 C C . ASN A 1 335 ? 66.449 28.951 139.168 1.00 71.74 423 ASN A C 1
ATOM 2628 O O . ASN A 1 335 ? 66.728 28.814 140.360 1.00 79.57 423 ASN A O 1
ATOM 2633 N N . ARG A 1 336 ? 6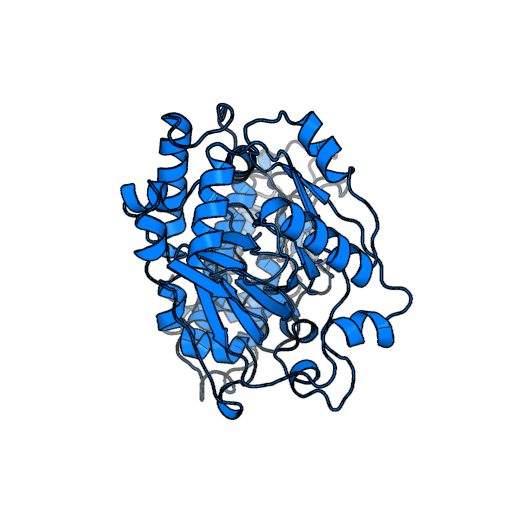5.202 29.127 138.743 1.00 59.50 424 ARG A N 1
ATOM 2634 C CA . ARG A 1 336 ? 64.078 29.208 139.660 1.00 61.00 424 ARG A CA 1
ATOM 2635 C C . ARG A 1 336 ? 63.024 28.182 139.273 1.00 56.49 424 ARG A C 1
ATOM 2636 O O . ARG A 1 336 ? 62.816 27.891 138.092 1.00 58.35 424 ARG A O 1
ATOM 2644 N N . VAL A 1 337 ? 62.389 27.610 140.286 1.00 60.88 425 VAL A N 1
ATOM 2645 C CA . VAL A 1 337 ? 61.335 26.620 140.042 1.00 60.27 425 VAL A CA 1
ATOM 2646 C C . VAL A 1 337 ? 60.152 27.307 139.377 1.00 53.62 425 VAL A C 1
ATOM 2647 O O . VAL A 1 337 ? 59.632 28.297 139.917 1.00 63.53 425 VAL A O 1
ATOM 2651 N N . PRO A 1 338 ? 59.681 26.829 138.234 1.00 55.13 426 PRO A N 1
ATOM 265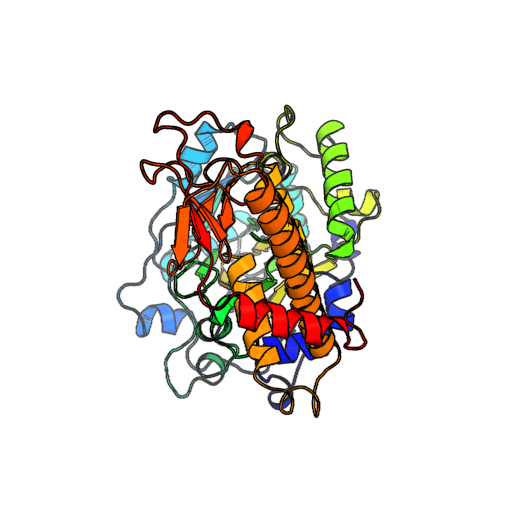2 C CA . PRO A 1 338 ? 58.527 27.455 137.593 1.00 51.34 426 PRO A CA 1
ATOM 2653 C C . PRO A 1 338 ? 57.277 27.264 138.433 1.00 52.52 426 PRO A C 1
ATOM 2654 O O . PRO A 1 338 ? 57.195 26.384 139.291 1.00 59.06 426 PRO A O 1
ATOM 2658 N N . LEU A 1 339 ? 56.289 28.111 138.165 1.00 53.01 427 LEU A N 1
ATOM 2659 C CA . LEU A 1 339 ? 55.041 28.021 138.906 1.00 59.75 427 LEU A CA 1
ATOM 2660 C C . LEU A 1 339 ? 54.185 26.869 138.395 1.00 51.64 427 LEU A C 1
ATOM 2661 O O . LEU A 1 339 ? 53.561 26.152 139.181 1.00 48.88 427 LEU A O 1
ATOM 2666 N N . LEU A 1 340 ? 54.154 26.667 137.078 1.00 46.63 428 LEU A N 1
ATOM 2667 C CA . LEU A 1 340 ? 53.232 25.751 136.449 1.00 50.94 428 LEU A CA 1
ATOM 2668 C C . LEU A 1 340 ? 53.970 24.595 135.780 1.00 45.96 428 LEU A C 1
ATOM 2669 O O . LEU A 1 340 ? 55.111 24.746 135.332 1.00 43.91 428 LEU A O 1
ATOM 2674 N N . PRO A 1 341 ? 53.333 23.423 135.683 1.00 44.61 429 PRO A N 1
ATOM 2675 C CA . PRO A 1 341 ? 53.905 22.294 134.910 1.00 38.46 429 PRO A CA 1
ATOM 2676 C C . PRO A 1 341 ? 53.634 22.484 133.418 1.00 43.38 429 PRO A C 1
ATOM 2677 O O . PRO A 1 341 ? 52.696 21.946 132.826 1.00 47.32 429 PRO A O 1
ATOM 2681 N N . HIS A 1 342 ? 54.512 23.284 132.808 1.00 38.15 430 HIS A N 1
ATOM 2682 C CA . HIS A 1 342 ? 54.349 23.705 131.421 1.00 43.65 430 HIS A CA 1
ATOM 2683 C C . HIS A 1 342 ? 54.254 22.508 130.476 1.00 54.49 430 HIS A C 1
ATOM 2684 O O . HIS A 1 342 ? 53.308 22.396 129.683 1.00 50.65 430 HIS A O 1
ATOM 2691 N N . GLU A 1 343 ? 55.241 21.609 130.543 1.00 48.41 431 GLU A N 1
ATOM 2692 C CA . GLU A 1 343 ? 55.275 20.449 129.656 1.00 46.00 431 GLU A CA 1
ATOM 2693 C C . GLU A 1 343 ? 54.005 19.621 129.785 1.00 42.18 431 GLU A C 1
ATOM 2694 O O . GLU A 1 343 ? 53.423 19.181 128.785 1.00 49.04 431 GLU A O 1
ATOM 2700 N N . GLU A 1 344 ? 53.566 19.403 131.022 1.00 40.57 432 GLU A N 1
ATOM 2701 C CA . GLU A 1 344 ? 52.376 18.602 131.271 1.00 45.91 432 GLU A CA 1
ATOM 2702 C C . GLU A 1 344 ? 51.127 19.250 130.677 1.00 51.21 432 GLU A C 1
ATOM 2703 O O . GLU A 1 344 ? 50.274 18.558 130.107 1.00 48.44 432 GLU A O 1
ATOM 2709 N N . LEU A 1 345 ? 51.005 20.579 130.785 1.00 46.64 433 LEU A N 1
ATOM 2710 C CA . LEU A 1 345 ? 49.854 21.259 130.196 1.00 45.46 433 LEU A CA 1
ATOM 2711 C C . LEU A 1 345 ? 49.881 21.166 128.674 1.00 43.01 433 LEU A C 1
ATOM 2712 O O . LEU A 1 345 ? 48.849 20.885 128.043 1.00 46.12 433 LEU A O 1
ATOM 2717 N N . ILE A 1 346 ? 51.053 21.394 128.070 1.00 38.61 434 ILE A N 1
ATOM 2718 C CA . ILE A 1 346 ? 51.203 21.189 126.630 1.00 44.47 434 ILE A CA 1
ATOM 2719 C C . ILE A 1 346 ? 50.705 19.805 126.232 1.00 49.53 434 ILE A C 1
ATOM 2720 O O . ILE A 1 346 ? 49.850 19.662 125.351 1.00 46.54 434 ILE A O 1
ATOM 2725 N N . CYS A 1 347 ? 51.238 18.765 126.882 1.00 43.81 435 CYS A N 1
ATOM 2726 C CA . CYS A 1 347 ? 50.938 17.396 126.466 1.00 50.77 435 CYS A CA 1
ATOM 2727 C C . CYS A 1 347 ? 49.469 17.053 126.669 1.00 49.69 435 CYS A C 1
ATOM 2728 O O . CYS A 1 347 ? 48.851 16.415 125.807 1.00 56.80 435 CYS A O 1
ATOM 2731 N N . LYS A 1 348 ? 48.884 17.476 127.788 1.00 47.85 436 LYS A N 1
ATOM 2732 C CA . LYS A 1 348 ? 47.492 17.136 128.051 1.00 50.12 436 LYS A CA 1
ATOM 2733 C C . LYS A 1 348 ? 46.558 17.819 127.058 1.00 48.94 436 LYS A C 1
ATOM 2734 O O . LYS A 1 348 ? 45.668 17.173 126.483 1.00 54.47 436 LYS A O 1
ATOM 2740 N N . GLU A 1 349 ? 46.759 19.121 126.821 1.00 41.42 437 GLU A N 1
ATOM 2741 C CA . GLU A 1 349 ? 45.925 19.814 125.843 1.00 47.59 437 GLU A CA 1
ATOM 2742 C C . GLU A 1 349 ? 46.105 19.219 124.452 1.00 48.95 437 GLU A C 1
ATOM 2743 O O . GLU A 1 349 ? 45.128 19.039 123.711 1.00 53.95 437 GLU A O 1
ATOM 2749 N N . ALA A 1 350 ? 47.347 18.882 124.090 1.00 45.98 438 ALA A N 1
ATOM 2750 C CA . ALA A 1 350 ? 47.614 18.361 122.758 1.00 48.52 438 ALA A CA 1
ATOM 2751 C C . ALA A 1 350 ? 46.959 17.003 122.551 1.00 57.13 438 ALA A C 1
ATOM 2752 O O . ALA A 1 350 ? 46.390 16.741 121.486 1.00 55.03 438 ALA A O 1
ATOM 2754 N N . MET A 1 351 ? 47.030 16.119 123.549 1.00 49.80 439 MET A N 1
ATOM 2755 C CA . MET A 1 351 ? 46.385 14.819 123.394 1.00 53.65 439 MET A CA 1
ATOM 2756 C C . MET A 1 351 ? 44.866 14.948 123.405 1.00 53.10 439 MET A C 1
ATOM 2757 O O . MET A 1 351 ? 44.173 14.159 122.745 1.00 57.29 439 MET A O 1
ATOM 2762 N N . LEU A 1 352 ? 44.327 15.941 124.122 1.00 55.73 440 LEU A N 1
ATOM 2763 C CA . LEU A 1 352 ? 42.891 16.187 124.026 1.00 55.01 440 LEU A CA 1
ATOM 2764 C C . LEU A 1 352 ? 42.498 16.610 122.615 1.00 60.15 440 LEU A C 1
ATOM 2765 O O . LEU A 1 352 ? 41.469 16.166 122.093 1.00 59.11 440 LEU A O 1
ATOM 2770 N N . LEU A 1 353 ? 43.306 17.464 121.980 1.00 64.43 441 LEU A N 1
ATOM 2771 C CA . LEU A 1 353 ? 43.011 17.869 120.606 1.00 63.41 441 LEU A CA 1
ATOM 2772 C C . LEU A 1 353 ? 43.174 16.708 119.630 1.00 70.49 441 LEU A C 1
ATOM 2773 O O . LEU A 1 353 ? 42.368 16.550 118.704 1.00 68.91 441 LEU A O 1
ATOM 2778 N N . ASN A 1 354 ? 44.217 15.896 119.814 1.00 66.30 442 ASN A N 1
ATOM 2779 C CA . ASN A 1 354 ? 44.411 14.726 118.968 1.00 69.21 442 ASN A CA 1
ATOM 2780 C C . ASN A 1 354 ? 43.255 13.748 119.112 1.00 75.58 442 ASN A C 1
ATOM 2781 O O . ASN A 1 354 ? 42.946 13.004 118.173 1.00 67.70 442 ASN A O 1
ATOM 2786 N N . SER A 1 355 ? 42.605 13.734 120.278 1.00 80.92 443 SER A N 1
ATOM 2787 C CA . SER A 1 355 ? 41.567 12.740 120.517 1.00 93.78 443 SER A CA 1
ATOM 2788 C C . SER A 1 355 ? 40.254 13.070 119.817 1.00 96.19 443 SER A C 1
ATOM 2789 O O . SER A 1 355 ? 39.429 12.165 119.621 1.00 111.91 443 SER A O 1
ATOM 2792 N N . SER A 1 356 ? 40.010 14.351 119.571 1.00 93.23 444 SER A N 1
ATOM 2793 C CA . SER A 1 356 ? 38.785 14.764 118.905 1.00 107.74 444 SER A CA 1
ATOM 2794 C C . SER A 1 356 ? 39.043 15.693 117.728 1.00 126.49 444 SER A C 1
ATOM 2795 O O . SER A 1 356 ? 39.715 16.715 117.863 1.00 124.68 444 SER A O 1
ATOM 2798 N N . SER A 1 357 ? 38.464 15.302 116.607 1.00 139.51 445 SER A N 1
ATOM 2799 C CA . SER A 1 357 ? 38.599 16.025 115.359 1.00 144.24 445 SER A CA 1
ATOM 2800 C C . SER A 1 357 ? 37.353 16.690 114.780 1.00 141.74 445 SER A C 1
ATOM 2801 O O . SER A 1 357 ? 37.465 17.347 113.737 1.00 144.90 445 SER A O 1
ATOM 2804 N N . LYS A 1 358 ? 36.183 16.520 115.392 1.00 150.79 446 LYS A N 1
ATOM 2805 C CA . LYS A 1 358 ? 35.003 17.148 114.789 1.00 144.95 446 LYS A CA 1
ATOM 2806 C C . LYS A 1 358 ? 34.345 18.274 115.569 1.00 147.65 446 LYS A C 1
ATOM 2807 O O . LYS A 1 358 ? 33.537 19.020 115.020 1.00 135.03 446 LYS A O 1
ATOM 2813 N N . SER A 1 359 ? 34.601 18.303 116.878 1.00 146.81 447 SER A N 1
ATOM 2814 C CA . SER A 1 359 ? 34.130 19.374 117.754 1.00 146.08 447 SER A CA 1
ATOM 2815 C C . SER A 1 359 ? 34.864 20.674 117.413 1.00 148.16 447 SER A C 1
ATOM 2816 O O . SER A 1 359 ? 34.270 21.750 117.351 1.00 137.89 447 SER A O 1
ATOM 2819 N N . GLU A 1 360 ? 36.172 20.539 117.196 1.00 131.37 448 GLU A N 1
ATOM 2820 C CA . GLU A 1 360 ? 37.057 21.637 116.825 1.00 132.16 448 GLU A CA 1
ATOM 2821 C C . GLU A 1 360 ? 37.044 22.140 115.384 1.00 144.74 448 GLU A C 1
ATOM 2822 O O . GLU A 1 360 ? 37.039 23.319 115.135 1.00 149.52 448 GLU A O 1
ATOM 2828 N N . ASN A 1 361 ? 37.003 21.245 114.411 1.00 160.99 449 ASN A N 1
ATOM 2829 C CA . ASN A 1 361 ? 37.018 21.713 113.027 1.00 156.18 449 ASN A CA 1
ATOM 2830 C C . ASN A 1 361 ? 35.820 22.576 112.587 1.00 157.93 449 ASN A C 1
ATOM 2831 O O . ASN A 1 361 ? 35.999 23.589 111.911 1.00 160.82 449 ASN A O 1
ATOM 2836 N N . LEU A 1 362 ? 34.611 22.175 112.970 1.00 165.23 450 LEU A N 1
ATOM 2837 C CA . LEU A 1 362 ? 33.380 22.873 112.561 1.00 154.27 450 LEU A CA 1
ATOM 2838 C C . LEU A 1 362 ? 33.009 24.309 113.005 1.00 142.45 450 LEU A C 1
ATOM 2839 O O . LEU A 1 362 ? 32.577 25.107 112.173 1.00 149.98 450 LEU A O 1
ATOM 2844 N N . ASP A 1 363 ? 33.167 24.644 114.284 1.00 134.11 451 ASP A N 1
ATOM 2845 C CA . ASP A 1 363 ? 32.739 25.970 114.769 1.00 130.25 451 ASP A CA 1
ATOM 2846 C C . ASP A 1 363 ? 33.748 26.897 115.461 1.00 125.91 451 ASP A C 1
ATOM 2847 O O . ASP A 1 363 ? 33.348 27.790 116.208 1.00 120.18 451 ASP A O 1
ATOM 2852 N N . LEU A 1 364 ? 35.037 26.699 115.227 1.00 122.87 452 LEU A N 1
ATOM 2853 C CA . LEU A 1 364 ? 36.070 27.506 115.905 1.00 108.85 452 LEU A CA 1
ATOM 2854 C C . LEU A 1 364 ? 36.241 29.006 115.564 1.00 96.37 452 LEU A C 1
ATOM 2855 O O . LEU A 1 364 ? 36.142 29.414 114.407 1.00 94.37 452 LEU A O 1
ATOM 2860 N N . THR A 1 365 ? 36.501 29.800 116.607 1.00 88.78 453 THR A N 1
ATOM 2861 C CA . THR A 1 365 ? 36.770 31.250 116.522 1.00 74.35 453 THR A CA 1
ATOM 2862 C C . THR A 1 365 ? 38.228 31.495 116.093 1.00 78.37 453 THR A C 1
ATOM 2863 O O . THR A 1 365 ? 39.038 30.565 116.136 1.00 88.33 453 THR A O 1
ATOM 2867 N N . PRO A 1 366 ? 38.604 32.712 115.687 1.00 72.72 454 PRO A N 1
ATOM 2868 C CA . PRO A 1 366 ? 40.006 32.827 115.242 1.00 61.02 454 PRO A CA 1
ATOM 2869 C C . PRO A 1 366 ? 41.013 32.692 116.371 1.00 60.22 454 PRO A C 1
ATOM 2870 O O . PRO A 1 366 ? 42.028 32.000 116.219 1.00 70.23 454 PRO A O 1
ATOM 2874 N N . THR A 1 367 ? 40.760 33.341 117.507 1.00 59.89 455 THR A N 1
ATOM 2875 C CA . THR A 1 367 ? 41.695 33.276 118.625 1.00 51.22 455 THR A CA 1
ATOM 2876 C C . THR A 1 367 ? 41.772 31.868 119.201 1.00 63.51 455 THR A C 1
ATOM 2877 O O . THR A 1 367 ? 42.853 31.400 119.574 1.00 57.40 455 THR A O 1
ATOM 2881 N N . GLU A 1 368 ? 40.637 31.170 119.262 1.00 58.42 456 GLU A N 1
ATOM 2882 C CA . GLU A 1 368 ? 40.631 29.781 119.709 1.00 63.29 456 GLU A CA 1
ATOM 2883 C C . GLU A 1 368 ? 41.442 28.902 118.771 1.00 65.37 456 GLU A C 1
ATOM 2884 O O . GLU A 1 368 ? 42.219 28.046 119.214 1.00 58.72 456 GLU A O 1
ATOM 2890 N N . LEU A 1 369 ? 41.264 29.094 117.463 1.00 66.89 457 LEU A N 1
ATOM 2891 C CA . LEU A 1 369 ? 42.006 28.296 116.497 1.00 66.48 457 LEU A CA 1
ATOM 2892 C C . LEU A 1 369 ? 43.497 28.586 116.591 1.00 67.00 457 LEU A C 1
ATOM 2893 O O . LEU A 1 369 ? 44.326 27.668 116.523 1.00 63.51 457 LEU A O 1
ATOM 2898 N N . SER A 1 370 ? 43.856 29.859 116.773 1.00 56.69 458 SER A N 1
ATOM 2899 C CA . SER A 1 370 ? 45.258 30.214 116.959 1.00 60.33 458 SER A CA 1
ATOM 2900 C C . SER A 1 370 ? 45.831 29.576 118.222 1.00 60.83 458 SER A C 1
ATOM 2901 O O . SER A 1 370 ? 46.981 29.124 118.229 1.00 60.82 458 SER A O 1
ATOM 2904 N N . GLY A 1 371 ? 45.047 29.531 119.301 1.00 53.92 459 GLY A N 1
ATOM 2905 C CA . GLY A 1 371 ? 45.504 28.850 120.506 1.00 50.74 459 GLY A CA 1
ATOM 2906 C C . GLY A 1 371 ? 45.705 27.359 120.294 1.00 54.86 459 GLY A C 1
ATOM 2907 O O . GLY A 1 371 ? 46.668 26.773 120.793 1.00 58.32 459 GLY A O 1
ATOM 2908 N N . GLN A 1 372 ? 44.788 26.726 119.559 1.00 57.32 460 GLN A N 1
ATOM 2909 C CA . GLN A 1 372 ? 44.964 25.323 119.196 1.00 62.41 460 GLN A CA 1
ATOM 2910 C C . GLN A 1 372 ? 46.250 25.116 118.407 1.00 57.17 460 GLN A C 1
ATOM 2911 O O . GLN A 1 372 ? 46.990 24.154 118.648 1.00 57.63 460 GLN A O 1
ATOM 2917 N N . ARG A 1 373 ? 46.525 26.006 117.451 1.00 54.10 461 ARG A N 1
ATOM 2918 C CA . ARG A 1 373 ? 47.759 25.900 116.680 1.00 52.89 461 ARG A CA 1
ATOM 2919 C C . ARG A 1 373 ? 48.982 26.089 117.574 1.00 55.68 461 ARG A C 1
ATOM 2920 O O . ARG A 1 373 ? 49.987 25.394 117.410 1.00 56.01 461 ARG A O 1
ATOM 2928 N N . SER A 1 374 ? 48.908 27.016 118.531 1.00 51.88 462 SER A N 1
ATOM 2929 C CA . SER A 1 374 ? 50.018 27.230 119.457 1.00 53.34 462 SER A CA 1
ATOM 2930 C C . SER A 1 374 ? 50.277 25.992 120.310 1.00 52.62 462 SER A C 1
ATOM 2931 O O . SER A 1 374 ? 51.436 25.611 120.536 1.00 52.54 462 SER A O 1
ATOM 2934 N N . ILE A 1 375 ? 49.208 25.348 120.783 1.00 46.06 463 ILE A N 1
ATOM 2935 C CA . ILE A 1 375 ? 49.360 24.104 121.536 1.00 44.75 463 ILE A CA 1
ATOM 2936 C C . ILE A 1 375 ? 49.998 23.024 120.666 1.00 53.29 463 ILE A C 1
ATOM 2937 O O . ILE A 1 375 ? 50.956 22.354 121.075 1.00 49.77 463 ILE A O 1
ATOM 2942 N N . LYS A 1 376 ? 49.458 22.822 119.457 1.00 48.22 464 LYS A N 1
ATOM 2943 C CA . LYS A 1 376 ? 49.987 21.789 118.571 1.00 51.48 464 LYS A CA 1
ATOM 2944 C C . LYS A 1 376 ? 51.448 22.044 118.228 1.00 52.89 464 LYS A C 1
ATOM 2945 O O . LYS A 1 376 ? 52.244 21.101 118.164 1.00 50.80 464 LYS A O 1
ATOM 2951 N N . THR A 1 377 ? 51.822 23.311 118.043 1.00 55.33 465 THR A N 1
ATOM 2952 C CA . THR A 1 377 ? 53.197 23.653 117.702 1.00 50.13 465 THR A CA 1
ATOM 2953 C C . THR A 1 377 ? 54.133 23.384 118.871 1.00 51.93 465 THR A C 1
ATOM 2954 O O . THR A 1 377 ? 55.208 22.788 118.698 1.00 49.84 465 THR A O 1
ATOM 2958 N N . ALA A 1 378 ? 53.746 23.830 120.072 1.00 45.05 466 ALA A N 1
ATOM 2959 C CA . ALA A 1 378 ? 54.548 23.546 121.254 1.00 47.69 466 ALA A CA 1
ATOM 2960 C C . ALA A 1 378 ? 54.718 22.043 121.449 1.00 48.30 466 ALA A C 1
ATOM 2961 O O . ALA A 1 378 ? 55.814 21.568 121.764 1.00 52.64 466 ALA A O 1
ATOM 2963 N N . PHE A 1 379 ? 53.644 21.281 121.240 1.00 52.59 467 PHE A N 1
ATOM 2964 C CA . PHE A 1 379 ? 53.700 19.833 121.411 1.00 49.48 467 PHE A CA 1
ATOM 2965 C C . PHE A 1 379 ? 54.642 19.191 120.401 1.00 51.00 467 PHE A C 1
ATOM 2966 O O . PHE A 1 379 ? 55.442 18.316 120.752 1.00 52.05 467 PHE A O 1
ATOM 2974 N N . VAL A 1 380 ? 54.540 19.595 119.132 1.00 50.31 468 VAL A N 1
ATOM 2975 C CA . VAL A 1 380 ? 55.400 19.036 118.094 1.00 49.90 468 VAL A CA 1
ATOM 2976 C C . VAL A 1 380 ? 56.862 19.315 118.413 1.00 54.90 468 VAL A C 1
ATOM 2977 O O . VAL A 1 380 ? 57.715 18.420 118.325 1.00 50.12 468 VAL A O 1
ATOM 2981 N N . HIS A 1 381 ? 57.171 20.552 118.817 1.00 52.98 469 HIS A N 1
ATOM 2982 C CA . HIS A 1 381 ? 58.555 20.884 119.147 1.00 58.26 469 HIS A CA 1
ATOM 2983 C C . HIS A 1 381 ? 59.050 20.075 120.343 1.00 56.75 469 HIS A C 1
ATOM 2984 O O . HIS A 1 381 ? 60.187 19.576 120.339 1.00 53.13 469 HIS A O 1
ATOM 2991 N N . LEU A 1 382 ? 58.209 19.933 121.371 1.00 41.95 470 LEU A N 1
ATOM 2992 C CA . LEU A 1 382 ? 58.595 19.168 122.549 1.00 49.20 470 LEU A CA 1
ATOM 2993 C C . LEU A 1 382 ? 58.903 17.719 122.182 1.00 54.37 470 LEU A C 1
ATOM 2994 O O . LEU A 1 382 ? 59.952 17.177 122.557 1.00 57.77 470 LEU A O 1
ATOM 2999 N N . ILE A 1 383 ? 57.998 17.079 121.436 1.00 52.86 471 ILE A N 1
ATOM 3000 C CA . ILE A 1 383 ? 58.186 15.679 121.064 1.00 52.78 471 ILE A CA 1
ATOM 3001 C C . ILE A 1 383 ? 59.431 15.517 120.199 1.00 48.90 471 ILE A C 1
ATOM 3002 O O . ILE A 1 383 ? 60.164 14.530 120.328 1.00 46.17 471 ILE A O 1
ATOM 3007 N N . ARG A 1 384 ? 59.721 16.501 119.343 1.00 45.14 472 ARG A N 1
ATOM 3008 C CA . ARG A 1 384 ? 60.911 16.415 118.499 1.00 46.39 472 ARG A CA 1
ATOM 3009 C C . ARG A 1 384 ? 62.193 16.493 119.314 1.00 51.66 472 ARG A C 1
ATOM 3010 O O . ARG A 1 384 ? 63.111 15.677 119.131 1.00 56.96 472 ARG A O 1
ATOM 3018 N N . PHE A 1 385 ? 62.284 17.439 120.212 1.00 50.18 473 PHE A N 1
ATOM 3019 C CA . PHE A 1 385 ? 63.466 17.549 120.999 1.00 53.34 473 PHE A CA 1
ATOM 3020 C C . PHE A 1 385 ? 63.640 16.324 121.827 1.00 46.43 473 PHE A C 1
ATOM 3021 O O . PHE A 1 385 ? 64.706 15.885 121.983 1.00 46.27 473 PHE A O 1
ATOM 3029 N N . LEU A 1 386 ? 62.572 15.838 122.399 1.00 39.51 474 LEU A N 1
ATOM 3030 C CA . LEU A 1 386 ? 62.687 14.658 123.243 1.00 42.08 474 LEU A CA 1
ATOM 3031 C C . LEU A 1 386 ? 63.124 1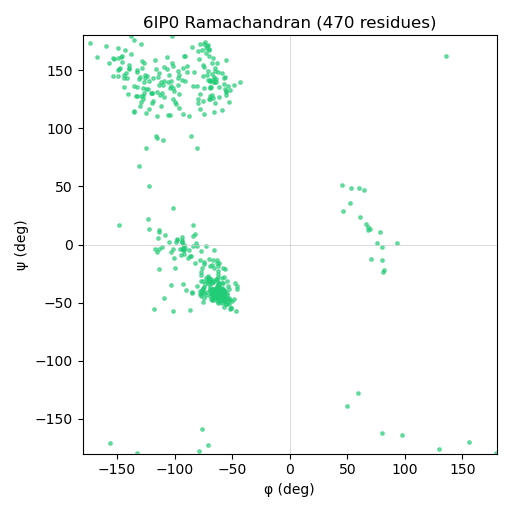3.444 122.435 1.00 46.31 474 LEU A C 1
ATOM 3032 O O . LEU A 1 386 ? 63.944 12.645 122.897 1.00 45.07 474 LEU A O 1
ATOM 3037 N N . HIS A 1 387 ? 62.617 13.306 121.210 1.00 43.90 475 HIS A N 1
ATOM 3038 C CA . HIS A 1 387 ? 63.041 12.195 120.372 1.00 43.65 475 HIS A CA 1
ATOM 3039 C C . HIS A 1 387 ? 64.533 12.269 120.080 1.00 49.70 475 HIS A C 1
ATOM 3040 O O . HIS A 1 387 ? 65.245 11.260 120.184 1.00 45.67 475 HIS A O 1
ATOM 3047 N N . LEU A 1 388 ? 65.030 13.458 119.725 1.00 47.15 476 LEU A N 1
ATOM 3048 C CA . LEU A 1 388 ? 66.451 13.579 119.401 1.00 45.83 476 LEU A CA 1
ATOM 3049 C C . LEU A 1 388 ? 67.316 13.356 120.637 1.00 45.26 476 LEU A C 1
ATOM 3050 O O . LEU A 1 388 ? 68.360 12.687 120.571 1.00 46.14 476 LEU A O 1
ATOM 3055 N N . ALA A 1 389 ? 66.891 13.908 121.775 1.00 40.92 477 ALA A N 1
ATOM 3056 C CA . ALA A 1 389 ? 67.632 13.719 123.014 1.00 54.54 477 ALA A CA 1
ATOM 3057 C C . ALA A 1 389 ? 67.671 12.248 123.403 1.00 50.98 477 ALA A C 1
ATOM 3058 O O . ALA A 1 389 ? 68.715 11.739 123.823 1.00 52.64 477 ALA A O 1
ATOM 3060 N N . ARG A 1 390 ? 66.545 11.544 123.253 1.00 48.09 478 ARG A N 1
ATOM 3061 C CA . ARG A 1 390 ? 66.501 10.124 123.587 1.00 53.58 478 ARG A CA 1
ATOM 3062 C C . ARG A 1 390 ? 67.379 9.315 122.651 1.00 49.68 478 ARG A C 1
ATOM 3063 O O . ARG A 1 390 ? 68.028 8.355 123.077 1.00 48.77 478 ARG A O 1
ATOM 3071 N N . TRP A 1 391 ? 67.396 9.674 121.365 1.00 49.39 479 TRP A N 1
ATOM 3072 C CA . TRP A 1 391 ? 68.255 8.962 120.428 1.00 48.16 479 TRP A CA 1
ATOM 3073 C C . TRP A 1 391 ? 69.719 9.125 120.811 1.00 49.34 479 TRP A C 1
ATOM 3074 O O . TRP A 1 391 ? 70.476 8.146 120.840 1.00 54.11 479 TRP A O 1
ATOM 3085 N N . SER A 1 392 ? 70.134 10.354 121.123 1.00 53.80 480 SER A N 1
ATOM 3086 C CA . SER A 1 392 ? 71.511 10.569 121.558 1.00 56.93 480 SER A CA 1
ATOM 3087 C C . SER A 1 392 ? 71.802 9.810 122.852 1.00 54.29 480 SER A C 1
ATOM 3088 O O . SER A 1 392 ? 72.860 9.181 123.000 1.00 47.33 480 SER A O 1
ATOM 3091 N N . LEU A 1 393 ? 70.864 9.853 123.795 1.00 42.82 481 LEU A N 1
ATOM 3092 C CA . LEU A 1 393 ? 71.026 9.150 125.062 1.00 48.59 481 LEU A CA 1
ATOM 3093 C C . LEU A 1 393 ? 71.254 7.664 124.832 1.00 48.82 481 LEU A C 1
ATOM 3094 O O . LEU A 1 393 ? 72.172 7.065 125.403 1.00 54.15 481 LEU A O 1
ATOM 3099 N N . MET A 1 394 ? 70.434 7.059 123.975 1.00 51.15 482 MET A N 1
ATOM 3100 C CA . MET A 1 394 ? 70.591 5.646 123.656 1.00 42.31 482 MET A CA 1
ATOM 3101 C C . MET A 1 394 ? 71.951 5.368 123.037 1.00 59.78 482 MET A C 1
ATOM 3102 O O . MET A 1 394 ? 72.646 4.428 123.437 1.00 60.15 482 MET A O 1
ATOM 3107 N N . LYS A 1 395 ? 72.345 6.177 122.049 1.00 51.83 483 LYS A N 1
ATOM 3108 C CA . LYS A 1 395 ? 73.613 5.928 121.368 1.00 51.90 483 LYS A CA 1
ATOM 3109 C C . LYS A 1 395 ? 74.807 6.078 122.306 1.00 45.98 483 LYS A C 1
ATOM 3110 O O . LYS A 1 395 ? 75.831 5.423 122.102 1.00 50.60 483 LYS A O 1
ATOM 3116 N N . SER A 1 396 ? 74.706 6.930 123.328 1.00 47.36 484 SER A N 1
ATOM 3117 C CA . SER A 1 396 ? 75.848 7.117 124.217 1.00 47.55 484 SER A CA 1
ATOM 3118 C C . SER A 1 396 ? 76.109 5.889 125.079 1.00 56.85 484 SER A C 1
ATOM 3119 O O . SER A 1 396 ? 77.257 5.640 125.466 1.00 59.11 484 SER A O 1
ATOM 3122 N N . GLY A 1 397 ? 75.072 5.112 125.387 1.00 58.77 485 GLY A N 1
ATOM 3123 C CA . GLY A 1 397 ? 75.230 3.979 126.276 1.00 50.32 485 GLY A CA 1
ATOM 3124 C C . GLY A 1 397 ? 75.494 4.326 127.725 1.00 58.48 485 GLY A C 1
ATOM 3125 O O . GLY A 1 397 ? 75.888 3.444 128.495 1.00 67.28 485 GLY A O 1
ATOM 3126 N N . LEU A 1 398 ? 75.293 5.582 128.122 1.00 55.60 486 LEU A N 1
ATOM 3127 C CA . LEU A 1 398 ? 75.545 6.026 129.487 1.00 56.72 486 LEU A CA 1
ATOM 3128 C C . LEU A 1 398 ? 74.298 6.002 130.357 1.00 56.98 486 LEU A C 1
ATOM 3129 O O . LEU A 1 398 ? 74.388 6.293 131.554 1.00 58.72 486 LEU A O 1
ATOM 3134 N N . CYS A 1 399 ? 73.143 5.672 129.789 1.00 51.89 487 CYS A N 1
ATOM 3135 C CA . CYS A 1 399 ? 71.885 5.588 130.523 1.00 51.04 487 CYS A CA 1
ATOM 3136 C C . CYS A 1 399 ? 71.321 4.193 130.291 1.00 49.61 487 CYS A C 1
ATOM 3137 O O . CYS A 1 399 ? 70.468 3.989 129.431 1.00 58.91 487 CYS A O 1
ATOM 3140 N N . THR A 1 400 ? 71.795 3.228 131.078 1.00 53.70 488 THR A N 1
ATOM 3141 C CA . THR A 1 400 ? 71.416 1.841 130.836 1.00 66.46 488 THR A CA 1
ATOM 3142 C C . THR A 1 400 ? 69.993 1.541 131.294 1.00 65.10 488 THR A C 1
ATOM 3143 O O . THR A 1 400 ? 69.317 0.697 130.694 1.00 58.88 488 THR A O 1
ATOM 3147 N N . GLY A 1 401 ? 69.515 2.212 132.338 1.00 51.60 489 GLY A N 1
ATOM 3148 C CA . GLY A 1 401 ? 68.213 1.888 132.875 1.00 42.32 489 GLY A CA 1
ATOM 3149 C C . GLY A 1 401 ? 67.082 2.566 132.127 1.00 45.07 489 GLY A C 1
ATOM 3150 O O . GLY A 1 401 ? 67.208 3.680 131.624 1.00 40.02 489 GLY A O 1
ATOM 3151 N N . LEU A 1 402 ? 65.944 1.880 132.077 1.00 41.86 490 LEU A N 1
ATOM 3152 C CA . LEU A 1 402 ? 64.726 2.437 131.507 1.00 42.81 490 LEU A CA 1
ATOM 3153 C C . LEU A 1 402 ? 63.544 2.015 132.366 1.00 46.03 490 LEU A C 1
ATOM 3154 O O . LEU A 1 402 ? 63.385 0.829 132.670 1.00 48.57 490 LEU A O 1
ATOM 3159 N N . VAL A 1 403 ? 62.719 2.984 132.751 1.00 43.06 491 VAL A N 1
ATOM 3160 C CA . VAL A 1 403 ? 61.555 2.756 133.595 1.00 42.30 491 VAL A CA 1
ATOM 3161 C C . VAL A 1 403 ? 60.373 3.526 133.020 1.00 46.02 491 VAL A C 1
ATOM 3162 O O . VAL A 1 403 ? 60.512 4.686 132.604 1.00 45.63 491 VAL A O 1
ATOM 3166 N N . SER A 1 404 ? 59.214 2.869 132.991 1.00 42.83 492 SER A N 1
ATOM 3167 C CA . SER A 1 404 ? 57.963 3.532 132.656 1.00 45.53 492 SER A CA 1
ATOM 3168 C C . SER A 1 404 ? 57.636 4.577 133.720 1.00 47.88 492 SER A C 1
ATOM 3169 O O . SER A 1 404 ? 57.503 4.252 134.904 1.00 54.67 492 SER A O 1
ATOM 3172 N N . ASN A 1 405 ? 57.491 5.827 133.292 1.00 44.74 493 ASN A N 1
ATOM 3173 C CA . ASN A 1 405 ? 57.338 6.968 134.189 1.00 44.01 493 ASN A CA 1
ATOM 3174 C C . ASN A 1 405 ? 55.849 7.220 134.404 1.00 50.00 493 ASN A C 1
ATOM 3175 O O . ASN A 1 405 ? 55.132 7.604 133.475 1.00 48.79 493 ASN A O 1
ATOM 3180 N N . THR A 1 406 ? 55.383 6.989 135.630 1.00 45.11 494 THR A N 1
ATOM 3181 C CA . THR A 1 406 ? 53.991 7.220 135.995 1.00 56.04 494 THR A CA 1
ATOM 3182 C C . THR A 1 406 ? 53.836 8.355 136.999 1.00 56.41 494 THR A C 1
ATOM 3183 O O . THR A 1 406 ? 52.750 8.535 137.558 1.00 54.63 494 THR A O 1
ATOM 3187 N N . TYR A 1 407 ? 54.896 9.118 137.242 1.00 50.38 495 TYR A N 1
ATOM 3188 C CA . TYR A 1 407 ? 54.832 10.254 138.143 1.00 46.47 495 TYR A CA 1
ATOM 3189 C C . TYR A 1 407 ? 54.047 11.402 137.515 1.00 46.48 495 TYR A C 1
ATOM 3190 O O . TYR A 1 407 ? 53.701 11.394 136.329 1.00 55.46 495 TYR A O 1
ATOM 3199 N N . GLY A 1 408 ? 53.778 12.407 138.334 1.00 50.92 496 GLY A N 1
ATOM 3200 C CA . GLY A 1 408 ? 53.418 13.712 137.830 1.00 54.21 496 GLY A CA 1
ATOM 3201 C C . GLY A 1 408 ? 54.660 14.417 137.326 1.00 55.53 496 GLY A C 1
ATOM 3202 O O . GLY A 1 408 ? 55.684 13.799 137.024 1.00 57.59 496 GLY A O 1
ATOM 3203 N N . THR A 1 409 ? 54.568 15.735 137.245 1.00 46.80 497 THR A N 1
ATOM 3204 C CA . THR A 1 409 ? 55.722 16.545 136.881 1.00 53.62 497 THR A CA 1
ATOM 3205 C C . THR A 1 409 ? 56.755 16.514 138.003 1.00 48.83 497 THR A C 1
ATOM 3206 O O . THR A 1 409 ? 56.406 16.653 139.179 1.00 48.93 497 THR A O 1
ATOM 3210 N N . ILE A 1 410 ? 58.028 16.326 137.650 1.00 44.53 498 ILE A N 1
ATOM 3211 C CA . ILE A 1 410 ? 59.111 16.449 138.618 1.00 53.18 498 ILE A CA 1
ATOM 3212 C C . ILE A 1 410 ? 60.024 17.596 138.193 1.00 50.31 498 ILE A C 1
ATOM 3213 O O . ILE A 1 410 ? 60.064 18.002 137.027 1.00 50.15 498 ILE A O 1
ATOM 3218 N N . VAL A 1 411 ? 60.774 18.111 139.164 1.00 46.61 499 VAL A N 1
ATOM 3219 C CA . VAL A 1 411 ? 61.623 19.283 138.980 1.00 45.86 499 VAL A CA 1
ATOM 3220 C C . VAL A 1 411 ? 63.062 18.826 138.779 1.00 51.28 499 VAL A C 1
ATOM 3221 O O . VAL A 1 411 ? 63.568 17.984 139.532 1.00 50.71 499 VAL A O 1
ATOM 3225 N N . CYS A 1 412 ? 63.722 19.375 137.762 1.00 49.66 500 CYS A N 1
ATOM 3226 C CA . CYS A 1 412 ? 65.113 19.032 137.494 1.00 48.87 500 CYS A CA 1
ATOM 3227 C C . CYS A 1 412 ? 66.013 19.582 138.594 1.00 49.31 500 CYS A C 1
ATOM 3228 O O . CYS A 1 412 ? 65.869 20.738 139.005 1.00 48.28 500 CYS A O 1
ATOM 3231 N N . SER A 1 413 ? 66.960 18.761 139.057 1.00 43.91 501 SER A N 1
ATOM 3232 C CA . SER A 1 413 ? 67.809 19.170 140.173 1.00 48.59 501 SER A CA 1
ATOM 3233 C C . SER A 1 413 ? 68.860 20.201 139.779 1.00 51.20 501 SER A C 1
ATOM 3234 O O . SER A 1 413 ? 69.434 20.836 140.667 1.00 55.28 501 SER A O 1
ATOM 3237 N N . LEU A 1 414 ? 69.121 20.391 138.487 1.00 48.66 502 LEU A N 1
ATOM 3238 C CA . LEU A 1 414 ? 70.146 21.326 138.031 1.00 59.79 502 LEU A CA 1
ATOM 3239 C C . LEU A 1 414 ? 69.535 22.637 137.546 1.00 61.04 502 LEU A C 1
ATOM 3240 O O . LEU A 1 414 ? 69.876 23.713 138.052 1.00 84.02 502 LEU A O 1
ATOM 3245 N N . CYS A 1 415 ? 68.632 22.566 136.565 1.00 59.48 503 CYS A N 1
ATOM 3246 C CA . CYS A 1 415 ? 68.074 23.789 136.011 1.00 60.69 503 CYS A CA 1
ATOM 3247 C C . CYS A 1 415 ? 66.668 24.091 136.503 1.00 58.24 503 CYS A C 1
ATOM 3248 O O . CYS A 1 415 ? 66.167 25.186 136.227 1.00 52.55 503 CYS A O 1
ATOM 3251 N N . LYS A 1 416 ? 66.046 23.176 137.254 1.00 58.04 504 LYS A N 1
ATOM 3252 C CA . LYS A 1 416 ? 64.728 23.329 137.869 1.00 49.79 504 LYS A CA 1
ATOM 3253 C C . LYS A 1 416 ? 63.594 23.380 136.860 1.00 48.58 504 LYS A C 1
ATOM 3254 O O . LYS A 1 416 ? 62.485 23.751 137.229 1.00 65.75 504 LYS A O 1
ATOM 3260 N N . ARG A 1 417 ? 63.837 23.039 135.599 1.00 47.33 505 ARG A N 1
ATOM 3261 C CA . ARG A 1 417 ? 62.747 22.935 134.641 1.00 49.77 505 ARG A CA 1
ATOM 3262 C C . ARG A 1 417 ? 61.838 21.760 134.993 1.00 47.41 505 ARG A C 1
ATOM 3263 O O . ARG A 1 417 ? 62.285 20.740 135.528 1.00 51.59 505 ARG A O 1
ATOM 3271 N N . ASP A 1 418 ? 60.551 21.918 134.706 1.00 49.06 506 ASP A N 1
ATOM 3272 C CA . ASP A 1 418 ? 59.591 20.842 134.909 1.00 45.54 506 ASP A CA 1
ATOM 3273 C C . ASP A 1 418 ? 59.829 19.711 133.912 1.00 44.96 506 ASP A C 1
ATOM 3274 O O . ASP A 1 418 ? 60.152 19.949 132.746 1.00 50.79 506 ASP A O 1
ATOM 3279 N N . CYS A 1 419 ? 59.676 18.470 134.378 1.00 45.72 507 CYS A N 1
ATOM 3280 C CA . CYS A 1 419 ? 59.853 17.282 133.545 1.00 41.16 507 CYS A CA 1
ATOM 3281 C C . CYS A 1 419 ? 58.589 16.447 133.630 1.00 44.01 507 CYS A C 1
ATOM 3282 O O . CYS A 1 419 ? 58.274 15.904 134.693 1.00 49.09 507 CYS A O 1
ATOM 3285 N N . TYR A 1 420 ? 57.866 16.350 132.520 1.00 45.11 508 TYR A N 1
ATOM 3286 C CA . TYR A 1 420 ? 56.673 15.523 132.453 1.00 45.00 508 TYR A CA 1
ATOM 3287 C C . TYR A 1 420 ? 56.881 14.282 131.602 1.00 47.99 508 TYR A C 1
ATOM 3288 O O . TYR A 1 420 ? 56.512 13.180 132.014 1.00 46.98 508 TYR A O 1
ATOM 3297 N N . LEU A 1 421 ? 57.488 14.433 130.424 1.00 45.27 509 LEU A N 1
ATOM 3298 C CA . LEU A 1 421 ? 57.656 13.294 129.526 1.00 48.24 509 LEU A CA 1
ATOM 3299 C C . LEU A 1 421 ? 58.794 12.387 129.976 1.00 45.43 509 LEU A C 1
ATOM 3300 O O . LEU A 1 421 ? 58.657 11.157 129.969 1.00 49.74 509 LEU A O 1
ATOM 3305 N N . ALA A 1 422 ? 59.928 12.964 130.357 1.00 38.61 510 ALA A N 1
ATOM 3306 C CA . ALA A 1 422 ? 61.102 12.154 130.631 1.00 40.05 510 ALA A CA 1
ATOM 3307 C C . ALA A 1 422 ? 62.003 12.872 131.618 1.00 45.85 510 ALA A C 1
ATOM 3308 O O . ALA A 1 422 ? 62.097 14.102 131.602 1.00 42.82 510 ALA A O 1
ATOM 3310 N N . PHE A 1 423 ? 62.656 12.093 132.478 1.00 38.16 511 PHE A N 1
ATOM 3311 C CA . PHE A 1 423 ? 63.784 12.619 133.236 1.00 41.38 511 PHE A CA 1
ATOM 3312 C C . PHE A 1 423 ? 64.812 11.513 133.425 1.00 42.51 511 PHE A C 1
ATOM 3313 O O . PHE A 1 423 ? 64.525 10.334 133.224 1.00 39.40 511 PHE A O 1
ATOM 3321 N N . ILE A 1 424 ? 66.035 11.907 133.762 1.00 43.45 512 ILE A N 1
ATOM 3322 C CA . ILE A 1 424 ? 67.108 10.957 134.035 1.00 41.82 512 ILE A CA 1
ATOM 3323 C C . ILE A 1 424 ? 67.303 10.907 135.545 1.00 52.30 512 ILE A C 1
ATOM 3324 O O . ILE A 1 424 ? 67.758 11.879 136.156 1.00 49.27 512 ILE A O 1
ATOM 3329 N N . ASN A 1 425 ? 66.951 9.779 136.149 1.00 46.70 513 ASN A N 1
ATOM 3330 C CA . ASN A 1 425 ? 67.061 9.557 137.578 1.00 40.10 513 ASN A CA 1
ATOM 3331 C C . ASN A 1 425 ? 68.423 8.974 137.936 1.00 46.11 513 ASN A C 1
ATOM 3332 O O . ASN A 1 425 ? 69.076 8.291 137.135 1.00 44.86 513 ASN A O 1
ATOM 3337 N N . CYS A 1 426 ? 68.829 9.249 139.170 1.00 42.15 514 CYS A N 1
ATOM 3338 C CA . CYS A 1 426 ? 70.103 8.865 139.749 1.00 42.43 514 CYS A CA 1
ATOM 3339 C C . CYS A 1 426 ? 69.904 7.665 140.664 1.00 46.48 514 CYS A C 1
ATOM 3340 O O . CYS A 1 426 ? 68.783 7.184 140.868 1.00 47.38 514 CYS A O 1
ATOM 3343 N N . GLU A 1 427 ? 71.010 7.206 141.252 1.00 43.86 515 GLU A N 1
ATOM 3344 C CA . GLU A 1 427 ? 70.983 5.987 142.050 1.00 51.26 515 GLU A CA 1
ATOM 3345 C C . GLU A 1 427 ? 70.319 6.186 143.407 1.00 57.45 515 GLU A C 1
ATOM 3346 O O . GLU A 1 427 ? 69.954 5.198 144.054 1.00 61.48 515 GLU A O 1
ATOM 3352 N N . CYS A 1 428 ? 70.151 7.427 143.858 1.00 52.35 516 CYS A N 1
ATOM 3353 C CA . CYS A 1 428 ? 69.611 7.675 145.188 1.00 59.85 516 CYS A CA 1
ATOM 3354 C C . CYS A 1 428 ? 68.284 8.422 145.187 1.00 54.62 516 CYS A C 1
ATOM 3355 O O . CYS A 1 428 ? 67.717 8.622 146.266 1.00 49.02 516 CYS A O 1
ATOM 3358 N N . TYR A 1 429 ? 67.781 8.841 144.023 1.00 47.03 517 TYR A N 1
ATOM 3359 C CA . TYR A 1 429 ? 66.488 9.496 143.777 1.00 53.40 517 TYR A CA 1
ATOM 3360 C C . TYR A 1 429 ? 66.481 10.987 144.103 1.00 55.67 517 TYR A C 1
ATOM 3361 O O . TYR A 1 429 ? 65.441 11.631 143.891 1.00 52.74 517 TYR A O 1
ATOM 3370 N N . SER A 1 430 ? 67.569 11.565 144.608 1.00 50.92 518 SER A N 1
ATOM 3371 C CA . SER A 1 430 ? 67.572 12.986 144.941 1.00 49.16 518 SER A CA 1
ATOM 3372 C C . SER A 1 430 ? 68.269 13.853 143.897 1.00 56.16 518 SER A C 1
ATOM 3373 O O . SER A 1 430 ? 68.247 15.083 144.023 1.00 46.00 518 SER A O 1
ATOM 3376 N N . HIS A 1 431 ? 68.863 13.260 142.852 1.00 46.02 519 HIS A N 1
ATOM 3377 C CA . HIS A 1 431 ? 69.450 14.114 141.821 1.00 47.20 519 HIS A CA 1
ATOM 3378 C C . HIS A 1 431 ? 68.887 13.876 140.417 1.00 41.96 519 HIS A C 1
ATOM 3379 O O . HIS A 1 431 ? 69.668 13.728 139.467 1.00 43.20 519 HIS A O 1
ATOM 3386 N N . PRO A 1 432 ? 67.568 13.866 140.217 1.00 50.38 520 PRO A N 1
ATOM 3387 C CA . PRO A 1 432 ? 67.053 13.685 138.855 1.00 44.57 520 PRO A CA 1
ATOM 3388 C C . PRO A 1 432 ? 67.317 14.927 138.019 1.00 44.32 520 PRO A C 1
ATOM 3389 O O . PRO A 1 432 ? 67.359 16.047 138.532 1.00 45.29 520 PRO A O 1
ATOM 3393 N N . VAL A 1 433 ? 67.513 14.723 136.715 1.00 42.73 521 VAL A N 1
ATOM 3394 C CA . VAL A 1 433 ? 67.770 15.835 135.806 1.00 48.69 521 VAL A CA 1
ATOM 3395 C C . VAL A 1 433 ? 66.899 15.704 134.564 1.00 52.33 521 VAL A C 1
ATOM 3396 O O . VAL A 1 433 ? 66.536 14.599 134.145 1.00 40.95 521 VAL A O 1
ATOM 3400 N N . CYS A 1 434 ? 66.557 16.852 133.977 1.00 39.67 522 CYS A N 1
ATOM 3401 C CA . CYS A 1 434 ? 65.880 16.855 132.688 1.00 47.57 522 CYS A CA 1
ATOM 3402 C C . CYS A 1 434 ? 66.852 16.421 131.592 1.00 52.68 522 CYS A C 1
ATOM 3403 O O . CYS A 1 434 ? 68.059 16.284 131.810 1.00 50.82 522 CYS A O 1
ATOM 3406 N N . LEU A 1 435 ? 66.318 16.214 130.395 1.00 50.45 523 LEU A N 1
ATOM 3407 C CA . LEU A 1 435 ? 67.102 15.635 129.312 1.00 42.39 523 LEU A CA 1
ATOM 3408 C C . LEU A 1 435 ? 67.939 16.658 128.554 1.00 50.26 523 LEU A C 1
ATOM 3409 O O . LEU A 1 435 ? 68.402 16.348 127.452 1.00 52.72 523 LEU A O 1
ATOM 3414 N N . ARG A 1 436 ? 68.157 17.847 129.112 1.00 43.26 524 ARG A N 1
ATOM 3415 C CA . ARG A 1 436 ? 68.976 18.869 128.474 1.00 52.51 524 ARG A CA 1
ATOM 3416 C C . ARG A 1 436 ? 70.436 18.805 128.889 1.00 60.01 524 ARG A C 1
ATOM 3417 O O . ARG A 1 436 ? 71.247 19.563 128.354 1.00 77.18 524 ARG A O 1
ATOM 3425 N N . HIS A 1 437 ? 70.789 17.938 129.824 1.00 54.77 525 HIS A N 1
ATOM 3426 C CA . HIS A 1 437 ? 72.123 17.933 130.396 1.00 54.27 525 HIS A CA 1
ATOM 3427 C C . HIS A 1 437 ? 72.936 16.772 129.841 1.00 59.94 525 HIS A C 1
ATOM 3428 O O . HIS A 1 437 ? 72.398 15.705 129.537 1.00 64.73 525 HIS A O 1
ATOM 3435 N N . ASP A 1 438 ? 74.238 17.004 129.680 1.00 53.20 526 ASP A N 1
ATOM 3436 C CA . ASP A 1 438 ? 75.149 15.982 129.176 1.00 52.58 526 ASP A CA 1
ATOM 3437 C C . ASP A 1 438 ? 75.402 14.969 130.287 1.00 51.34 526 ASP A C 1
ATOM 3438 O O . ASP A 1 438 ? 76.053 15.284 131.290 1.00 56.03 526 ASP A O 1
ATOM 3443 N N . VAL A 1 439 ? 74.908 13.746 130.095 1.00 47.22 527 VAL A N 1
ATOM 3444 C CA . VAL A 1 439 ? 75.008 12.727 131.136 1.00 67.26 527 VAL A CA 1
ATOM 3445 C C . VAL A 1 439 ? 76.462 12.453 131.489 1.00 64.95 527 VAL A C 1
ATOM 3446 O O . VAL A 1 439 ? 76.804 12.280 132.664 1.00 73.48 527 VAL A O 1
ATOM 3450 N N . LYS A 1 440 ? 77.343 12.422 130.484 1.00 64.09 528 LYS A N 1
ATOM 3451 C CA . LYS A 1 440 ? 78.752 12.146 130.746 1.00 64.07 528 LYS A CA 1
ATOM 3452 C C . LYS A 1 440 ? 79.353 13.137 131.733 1.00 62.18 528 LYS A C 1
ATOM 3453 O O . LYS A 1 440 ? 80.289 12.792 132.461 1.00 71.79 528 LYS A O 1
ATOM 3459 N N . LYS A 1 441 ? 78.824 14.360 131.789 1.00 64.76 529 LYS A N 1
ATOM 3460 C CA . LYS A 1 441 ? 79.377 15.395 132.654 1.00 61.02 529 LYS A CA 1
ATOM 3461 C C . LYS A 1 441 ? 78.700 15.481 134.016 1.00 69.50 529 LYS A C 1
ATOM 3462 O O . LYS A 1 441 ? 79.133 16.283 134.849 1.00 69.10 529 LYS A O 1
ATOM 3468 N N . LEU A 1 442 ? 77.654 14.699 134.270 1.00 64.98 530 LEU A N 1
ATOM 3469 C CA . LEU A 1 442 ? 77.078 14.661 135.609 1.00 72.23 530 LEU A CA 1
ATOM 3470 C C . LEU A 1 442 ? 78.039 13.959 136.557 1.00 79.58 530 LEU A C 1
ATOM 3471 O O . LEU A 1 442 ? 78.461 12.827 136.301 1.00 81.94 530 LEU A O 1
ATOM 3476 N N . ASP A 1 443 ? 78.391 14.623 137.649 1.00 74.10 531 ASP A N 1
ATOM 3477 C CA . ASP A 1 443 ? 79.196 14.003 138.697 1.00 80.36 531 ASP A CA 1
ATOM 3478 C C . ASP A 1 443 ? 78.285 13.826 139.905 1.00 73.91 531 ASP A C 1
ATOM 3479 O O . ASP A 1 443 ? 78.179 14.705 140.763 1.00 77.99 531 ASP A O 1
ATOM 3484 N N . LEU A 1 444 ? 77.621 12.680 139.964 1.00 74.71 532 LEU A N 1
ATOM 3485 C CA . LEU A 1 444 ? 76.707 12.665 141.092 1.00 66.62 532 LEU A CA 1
ATOM 3486 C C . LEU A 1 444 ? 77.281 11.828 142.225 1.00 62.10 532 LEU A C 1
ATOM 3487 O O . LEU A 1 444 ? 77.878 10.772 141.982 1.00 67.62 532 LEU A O 1
ATOM 3492 N N . PRO A 1 445 ? 77.106 12.291 143.463 1.00 59.93 533 PRO A N 1
ATOM 3493 C CA . PRO A 1 445 ? 77.653 11.544 144.607 1.00 60.73 533 PRO A CA 1
ATOM 3494 C C . PRO A 1 445 ? 77.051 10.163 144.791 1.00 61.94 533 PRO A C 1
ATOM 3495 O O . PRO A 1 445 ? 77.632 9.348 145.515 1.00 70.14 533 PRO A O 1
ATOM 3499 N N . CYS A 1 446 ? 75.913 9.864 144.175 1.00 63.66 534 CYS A N 1
ATOM 3500 C CA . CYS A 1 446 ? 75.276 8.582 144.429 1.00 62.22 534 CYS A CA 1
ATOM 3501 C C . CYS A 1 446 ? 75.796 7.473 143.521 1.00 62.45 534 CYS A C 1
ATOM 3502 O O . CYS A 1 446 ? 75.455 6.307 143.741 1.00 57.11 534 CYS A O 1
ATOM 3505 N N . GLY A 1 447 ? 76.578 7.801 142.496 1.00 58.81 535 GLY A N 1
ATOM 3506 C CA . GLY A 1 447 ? 77.058 6.833 141.530 1.00 55.31 535 GLY A CA 1
ATOM 3507 C C . GLY A 1 447 ? 76.795 7.280 140.110 1.00 58.54 535 GLY A C 1
ATOM 3508 O O . GLY A 1 447 ? 76.303 8.377 139.849 1.00 67.68 535 GLY A O 1
ATOM 3509 N N . THR A 1 448 ? 77.131 6.391 139.176 1.00 54.71 536 THR A N 1
ATOM 3510 C CA . THR A 1 448 ? 77.087 6.702 137.756 1.00 56.84 536 THR A CA 1
ATOM 3511 C C . THR A 1 448 ? 75.998 5.964 136.993 1.00 56.36 536 THR A C 1
ATOM 3512 O O . THR A 1 448 ? 75.866 6.182 135.786 1.00 54.41 536 THR A O 1
ATOM 3516 N N . THR A 1 449 ? 75.222 5.100 137.638 1.00 43.99 537 THR A N 1
ATOM 3517 C CA . THR A 1 449 ? 74.142 4.424 136.932 1.00 54.04 537 THR A CA 1
ATOM 3518 C C . THR A 1 449 ? 72.959 5.369 136.782 1.00 55.25 537 THR A C 1
ATOM 3519 O O . THR A 1 449 ? 72.518 5.995 137.752 1.00 51.77 537 THR A O 1
ATOM 3523 N N . HIS A 1 450 ? 72.461 5.487 135.559 1.00 50.52 538 HIS A N 1
ATOM 3524 C CA . HIS A 1 450 ? 71.433 6.458 135.221 1.00 46.94 538 HIS A CA 1
ATOM 3525 C C . HIS A 1 450 ? 70.237 5.740 134.623 1.00 52.68 538 HIS A C 1
ATOM 3526 O O . HIS A 1 450 ? 70.400 4.876 133.754 1.00 55.02 538 HIS A O 1
ATOM 3533 N N . THR A 1 451 ? 69.039 6.097 135.083 1.00 47.69 539 THR A N 1
ATOM 3534 C CA . THR A 1 451 ? 67.819 5.442 134.627 1.00 46.10 539 THR A CA 1
ATOM 3535 C C . THR A 1 451 ? 66.894 6.461 133.978 1.00 49.17 539 THR A C 1
ATOM 3536 O O . THR A 1 451 ? 66.515 7.452 134.608 1.00 45.61 539 THR A O 1
ATOM 3540 N N . LEU A 1 452 ? 66.539 6.226 132.719 1.00 45.92 540 LEU A N 1
ATOM 3541 C CA . LEU A 1 452 ? 65.606 7.098 132.021 1.00 49.88 540 LEU A CA 1
ATOM 3542 C C . LEU A 1 452 ? 64.188 6.740 132.444 1.00 44.75 540 LEU A C 1
ATOM 3543 O O . LEU A 1 452 ? 63.765 5.593 132.290 1.00 42.64 540 LEU A O 1
ATOM 3548 N N . TYR A 1 453 ? 63.466 7.708 132.991 1.00 37.97 541 TYR A N 1
ATOM 3549 C CA . TYR A 1 453 ? 62.043 7.584 133.257 1.00 40.12 541 TYR A CA 1
ATOM 3550 C C . TYR A 1 453 ? 61.318 8.222 132.082 1.00 44.77 541 TYR A C 1
ATOM 3551 O O . TYR A 1 453 ? 61.493 9.421 131.818 1.00 43.96 541 TYR A O 1
ATOM 3560 N N . LEU A 1 454 ? 60.538 7.412 131.366 1.00 46.85 542 LEU A N 1
ATOM 3561 C CA . LEU A 1 454 ? 59.910 7.823 130.114 1.00 40.72 542 LEU A CA 1
ATOM 3562 C C . LEU A 1 454 ? 58.420 7.546 130.203 1.00 43.84 542 LEU A C 1
ATOM 3563 O O . LEU A 1 454 ? 58.028 6.433 130.555 1.00 39.82 542 LEU A O 1
ATOM 3568 N N . ARG A 1 455 ? 57.592 8.558 129.919 1.00 43.60 543 ARG A N 1
ATOM 3569 C CA . ARG A 1 455 ? 56.150 8.392 130.067 1.00 45.60 543 ARG A CA 1
ATOM 3570 C C . ARG A 1 455 ? 55.644 7.227 129.225 1.00 43.39 543 ARG A C 1
ATOM 3571 O O . ARG A 1 455 ? 56.122 6.986 128.114 1.00 53.76 543 ARG A O 1
ATOM 3579 N N . ASP A 1 456 ? 54.658 6.508 129.768 1.00 54.23 544 ASP A N 1
ATOM 3580 C CA . ASP A 1 456 ? 54.301 5.202 129.222 1.00 53.64 544 ASP A CA 1
ATOM 3581 C C . ASP A 1 456 ? 53.716 5.293 127.816 1.00 50.77 544 ASP A C 1
ATOM 3582 O O . ASP A 1 456 ? 53.906 4.375 127.012 1.00 59.09 544 ASP A O 1
ATOM 3587 N N . ASN A 1 457 ? 53.016 6.382 127.482 1.00 47.09 545 ASN A N 1
ATOM 3588 C CA . ASN A 1 457 ? 52.326 6.470 126.199 1.00 47.22 545 ASN A CA 1
ATOM 3589 C C . ASN A 1 457 ? 53.090 7.310 125.178 1.00 54.78 545 ASN A C 1
ATOM 3590 O O . ASN A 1 457 ? 52.478 7.925 124.295 1.00 62.72 545 ASN A O 1
ATOM 3595 N N . ILE A 1 458 ? 54.425 7.299 125.252 1.00 49.56 546 ILE A N 1
ATOM 3596 C CA . ILE A 1 458 ? 55.248 8.174 124.416 1.00 50.36 546 ILE A CA 1
ATOM 3597 C C . ILE A 1 458 ? 54.998 7.928 122.930 1.00 59.00 546 ILE A C 1
ATOM 3598 O O . ILE A 1 458 ? 55.042 8.860 122.119 1.00 62.78 546 ILE A O 1
ATOM 3603 N N . GLU A 1 459 ? 54.703 6.683 122.550 1.00 57.66 547 GLU A N 1
ATOM 3604 C CA . GLU A 1 459 ? 54.500 6.379 121.134 1.00 57.08 547 GLU A CA 1
ATOM 3605 C C . GLU A 1 459 ? 53.187 6.959 120.612 1.00 57.28 547 GLU A C 1
ATOM 3606 O O . GLU A 1 459 ? 53.136 7.482 119.489 1.00 57.62 547 GLU A O 1
ATOM 3612 N N . ASP A 1 460 ? 52.115 6.877 121.408 1.00 52.80 548 ASP A N 1
ATOM 3613 C CA . ASP A 1 460 ? 50.863 7.529 121.031 1.00 56.93 548 ASP A CA 1
ATOM 3614 C C . ASP A 1 460 ? 51.069 9.024 120.819 1.00 61.74 548 ASP A C 1
ATOM 3615 O O . ASP A 1 460 ? 50.515 9.614 119.882 1.00 59.09 548 ASP A O 1
ATOM 3620 N N . MET A 1 461 ? 51.889 9.646 121.670 1.00 50.30 549 MET A N 1
ATOM 3621 C CA . MET A 1 461 ? 52.126 11.079 121.567 1.00 54.24 549 MET A CA 1
ATOM 3622 C C . MET A 1 461 ? 53.015 11.415 120.377 1.00 48.02 549 MET A C 1
ATOM 3623 O O . MET A 1 461 ? 52.834 12.461 119.741 1.00 51.01 549 MET A O 1
ATOM 3628 N N . GLU A 1 462 ? 53.965 10.538 120.040 1.00 44.86 550 GLU A N 1
ATOM 3629 C CA . GLU A 1 462 ? 54.729 10.746 118.817 1.00 55.82 550 GLU A CA 1
ATOM 3630 C C . GLU A 1 462 ? 53.828 10.664 117.595 1.00 59.08 550 GLU A C 1
ATOM 3631 O O . GLU A 1 462 ? 54.003 11.425 116.638 1.00 67.47 550 GLU A O 1
ATOM 3637 N N . ALA A 1 463 ? 52.857 9.746 117.607 1.00 45.51 551 ALA A N 1
ATOM 3638 C CA . ALA A 1 463 ? 51.931 9.655 116.479 1.00 58.72 551 ALA A CA 1
ATOM 3639 C C . ALA A 1 463 ? 51.075 10.914 116.373 1.00 57.43 551 ALA A C 1
ATOM 3640 O O . ALA A 1 463 ? 50.884 11.462 115.273 1.00 67.51 551 ALA A O 1
ATOM 3642 N N . ALA A 1 464 ? 50.555 11.385 117.510 1.00 60.06 552 ALA A N 1
ATOM 3643 C CA . ALA A 1 464 ? 49.808 12.640 117.516 1.00 54.14 552 ALA A CA 1
ATOM 3644 C C . ALA A 1 464 ? 50.653 13.783 116.967 1.00 53.92 552 ALA A C 1
ATOM 3645 O O . ALA A 1 464 ? 50.162 14.622 116.198 1.00 57.82 552 ALA A O 1
ATOM 3647 N N . ALA A 1 465 ? 51.933 13.823 117.343 1.00 49.44 553 ALA A N 1
ATOM 3648 C CA . ALA A 1 465 ? 52.820 14.875 116.861 1.00 50.13 553 ALA A CA 1
ATOM 3649 C C . ALA A 1 465 ? 53.024 14.781 115.354 1.00 54.19 553 ALA A C 1
ATOM 3650 O O . ALA A 1 465 ? 52.984 15.796 114.650 1.00 57.80 553 ALA A O 1
ATOM 3652 N N . MET A 1 466 ? 53.268 13.569 114.844 1.00 52.09 554 MET A N 1
ATOM 3653 C CA . MET A 1 466 ? 53.481 13.408 113.410 1.00 51.06 554 MET A CA 1
ATOM 3654 C C . MET A 1 466 ? 52.248 13.817 112.625 1.00 59.66 554 MET A C 1
ATOM 3655 O O . MET A 1 466 ? 52.364 14.331 111.506 1.00 65.88 554 MET A O 1
ATOM 3660 N N . LYS A 1 467 ? 51.059 13.615 113.193 1.00 47.58 555 LYS A N 1
ATOM 3661 C CA . LYS A 1 467 ? 49.856 14.039 112.484 1.00 49.09 555 LYS A CA 1
ATOM 3662 C C . LYS A 1 467 ? 49.670 15.559 112.554 1.00 55.52 555 LYS A C 1
ATOM 3663 O O . LYS A 1 467 ? 49.271 16.185 111.562 1.00 61.18 555 LYS A O 1
ATOM 3669 N N . PHE A 1 468 ? 49.963 16.178 113.709 1.00 54.20 556 PHE A N 1
ATOM 3670 C CA . PHE A 1 468 ? 49.888 17.638 113.790 1.00 59.78 556 PHE A CA 1
ATOM 3671 C C . PHE A 1 468 ? 50.883 18.298 112.839 1.00 57.25 556 PHE A C 1
ATOM 3672 O O . PHE A 1 468 ? 50.592 19.345 112.248 1.00 64.17 556 PHE A O 1
ATOM 3680 N N . GLU A 1 469 ? 52.071 17.709 112.710 1.00 57.22 557 GLU A N 1
ATOM 3681 C CA . GLU A 1 469 ? 53.148 18.157 111.833 1.00 62.45 557 GLU A CA 1
ATOM 3682 C C . GLU A 1 469 ? 52.669 18.517 110.436 1.00 59.49 557 GLU A C 1
ATOM 3683 O O . GLU A 1 469 ? 53.182 19.454 109.819 1.00 62.62 557 GLU A O 1
ATOM 3689 N N . LYS A 1 470 ? 51.718 17.747 109.917 1.00 57.56 558 LYS A N 1
ATOM 3690 C CA . LYS A 1 470 ? 51.267 17.881 108.541 1.00 63.25 558 LYS A CA 1
ATOM 3691 C C . LYS A 1 470 ? 50.084 18.824 108.389 1.00 67.27 558 LYS A C 1
ATOM 3692 O O . LYS A 1 470 ? 49.702 19.134 107.256 1.00 81.39 558 LYS A O 1
ATOM 3698 N N . GLU A 1 471 ? 49.497 19.28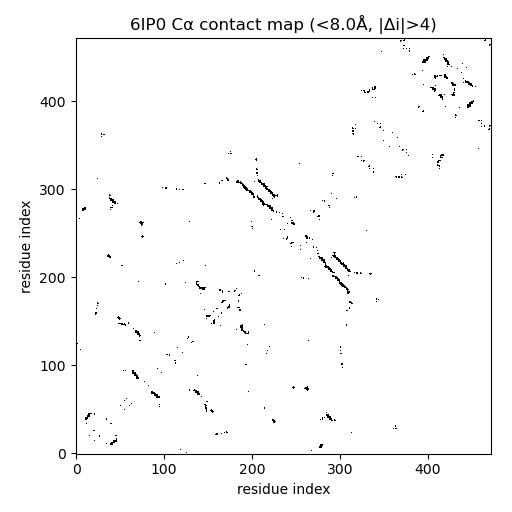4 109.489 1.00 65.76 559 GLU A N 1
ATOM 3699 C CA . GLU A 1 471 ? 48.344 20.166 109.411 1.00 65.01 559 GLU A CA 1
ATOM 3700 C C . GLU A 1 471 ? 48.770 21.572 109.007 1.00 68.73 559 GLU A C 1
ATOM 3701 O O . GLU A 1 471 ? 49.849 22.044 109.378 1.00 76.08 559 GLU A O 1
ATOM 3707 N N . ASP A 1 472 ? 47.916 22.235 108.231 1.00 71.88 560 ASP A N 1
ATOM 3708 C CA . ASP A 1 472 ? 48.152 23.632 107.890 1.00 85.63 560 ASP A CA 1
ATOM 3709 C C . ASP A 1 472 ? 48.142 24.484 109.152 1.00 90.61 560 ASP A C 1
ATOM 3710 O O . ASP A 1 472 ? 47.442 24.181 110.122 1.00 95.04 560 ASP A O 1
ATOM 3715 N N . GLY A 1 473 ? 48.936 25.553 109.146 1.00 89.54 561 GLY A N 1
ATOM 3716 C CA . GLY A 1 473 ? 49.037 26.423 110.295 1.00 88.68 561 GLY A CA 1
ATOM 3717 C C . GLY A 1 473 ? 49.960 25.936 111.388 1.00 92.91 561 GLY A C 1
ATOM 3718 O O . GLY A 1 473 ? 50.431 26.752 112.190 1.00 100.20 561 GLY A O 1
ATOM 3719 N N . VAL A 1 474 ? 50.219 24.632 111.467 1.00 93.59 562 VAL A N 1
ATOM 3720 C CA . VAL A 1 474 ? 51.267 24.098 112.329 1.00 88.93 562 VAL A CA 1
ATOM 3721 C C . VAL A 1 474 ? 52.557 24.167 111.518 1.00 115.81 562 VAL A C 1
ATOM 3722 O O . VAL A 1 474 ? 52.873 23.262 110.743 1.00 120.29 562 VAL A O 1
ATOM 3726 N N . SER A 1 475 ? 53.291 25.265 111.683 1.00 132.00 563 SER A N 1
ATOM 3727 C CA . SER A 1 475 ? 54.475 25.562 110.886 1.00 127.45 563 SER A CA 1
ATOM 3728 C C . SER A 1 475 ? 55.624 25.853 111.837 1.00 125.07 563 SER A C 1
ATOM 3729 O O . SER A 1 475 ? 55.518 26.737 112.693 1.00 119.01 563 SER A O 1
ATOM 3732 N N . ASP A 1 476 ? 56.720 25.124 111.673 1.00 120.49 564 ASP A N 1
ATOM 3733 C CA . ASP A 1 476 ? 57.711 24.991 112.730 1.00 112.91 564 ASP A CA 1
ATOM 3734 C C . ASP A 1 476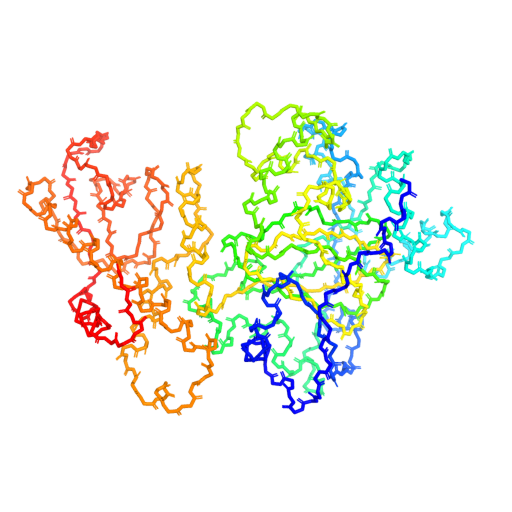 ? 59.127 25.345 112.285 1.00 101.30 564 ASP A C 1
ATOM 3735 O O . ASP A 1 476 ? 60.089 25.110 113.016 1.00 90.13 564 ASP A O 1
#